Protein AF-A0A366RST1-F1 (afdb_monomer)

Organism: NCBI:txid231269

Structure (mmCIF, N/CA/C/O backbone):
data_AF-A0A366RST1-F1
#
_entry.id   AF-A0A366RST1-F1
#
loop_
_atom_site.group_PDB
_atom_site.id
_atom_site.type_symbol
_atom_site.label_atom_id
_atom_site.label_alt_id
_atom_site.label_comp_id
_atom_site.label_asym_id
_atom_site.label_entity_id
_atom_site.label_seq_id
_atom_site.pdbx_PDB_ins_code
_atom_site.Cartn_x
_atom_site.Cartn_y
_atom_site.Cartn_z
_atom_site.occupancy
_atom_site.B_iso_or_equiv
_atom_site.auth_seq_id
_atom_site.auth_comp_id
_atom_site.auth_asym_id
_atom_site.auth_atom_id
_atom_site.pdbx_PDB_model_num
ATOM 1 N N . MET A 1 1 ? 34.835 -1.524 -21.456 1.00 23.98 1 MET A N 1
ATOM 2 C CA . MET A 1 1 ? 35.022 -0.057 -21.566 1.00 23.98 1 MET A CA 1
ATOM 3 C C . MET A 1 1 ? 36.110 0.215 -22.608 1.00 23.98 1 MET A C 1
ATOM 5 O O . MET A 1 1 ? 37.250 -0.155 -22.372 1.00 23.98 1 MET A O 1
ATOM 9 N N . LEU A 1 2 ? 35.774 0.763 -23.782 1.00 24.83 2 LEU A N 1
ATOM 10 C CA . LEU A 1 2 ? 36.766 1.117 -24.811 1.00 24.83 2 LEU A CA 1
ATOM 11 C C . LEU A 1 2 ? 37.372 2.487 -24.470 1.00 24.83 2 LEU A C 1
ATOM 13 O O . LEU A 1 2 ? 36.657 3.485 -24.473 1.00 24.83 2 LEU A O 1
ATOM 17 N N . ARG A 1 3 ? 38.674 2.542 -24.167 1.00 22.14 3 ARG A N 1
ATOM 18 C CA . ARG A 1 3 ? 39.433 3.800 -24.100 1.00 22.14 3 ARG A CA 1
ATOM 19 C C . ARG A 1 3 ? 40.072 4.042 -25.465 1.00 22.14 3 ARG A C 1
ATOM 21 O O . ARG A 1 3 ? 41.002 3.338 -25.839 1.00 22.14 3 ARG A O 1
ATOM 28 N N . TYR A 1 4 ? 39.548 5.017 -26.202 1.00 31.62 4 TYR A N 1
ATOM 29 C CA . TYR A 1 4 ? 40.202 5.583 -27.384 1.00 31.62 4 TYR A CA 1
ATOM 30 C C . TYR A 1 4 ? 40.841 6.920 -27.019 1.00 31.62 4 TYR A C 1
ATOM 32 O O . TYR A 1 4 ? 40.332 7.580 -26.107 1.00 31.62 4 TYR A O 1
ATOM 40 N N . PRO A 1 5 ? 41.919 7.335 -27.711 1.00 29.11 5 PRO A N 1
ATOM 41 C CA . PRO A 1 5 ? 42.563 8.613 -27.452 1.00 29.11 5 PRO A CA 1
ATOM 42 C C . PRO A 1 5 ? 41.532 9.749 -27.505 1.00 29.11 5 PRO A C 1
ATOM 44 O O . PRO A 1 5 ? 40.689 9.848 -28.409 1.00 29.11 5 PRO A O 1
ATOM 47 N N . TYR A 1 6 ? 41.544 10.544 -26.441 1.00 33.75 6 TYR A N 1
ATOM 48 C CA . TYR A 1 6 ? 40.717 11.725 -26.278 1.00 33.75 6 TYR A CA 1
ATOM 49 C C . TYR A 1 6 ? 41.291 12.817 -27.182 1.00 33.75 6 TYR A C 1
ATOM 51 O O . TYR A 1 6 ? 42.447 13.196 -27.024 1.00 33.75 6 TYR A O 1
ATOM 59 N N . ASN A 1 7 ? 40.502 13.266 -28.156 1.00 44.72 7 ASN A N 1
ATOM 60 C CA . ASN A 1 7 ? 40.848 14.386 -29.020 1.00 44.72 7 ASN A CA 1
ATOM 61 C C . ASN A 1 7 ? 39.866 15.513 -28.678 1.00 44.72 7 ASN A C 1
ATOM 63 O O . ASN A 1 7 ? 38.657 15.274 -28.659 1.00 44.72 7 ASN A O 1
ATOM 67 N N . ASN A 1 8 ? 40.366 16.712 -28.366 1.00 44.19 8 ASN A N 1
ATOM 68 C CA . ASN A 1 8 ? 39.581 17.826 -27.799 1.00 44.19 8 ASN A CA 1
ATOM 69 C C . ASN A 1 8 ? 38.476 18.386 -28.727 1.00 44.19 8 ASN A C 1
ATOM 71 O O . ASN A 1 8 ? 37.760 19.299 -28.332 1.00 44.19 8 ASN A O 1
ATOM 75 N N . SER A 1 9 ? 38.331 17.865 -29.949 1.00 54.50 9 SER A N 1
ATOM 76 C CA . SER A 1 9 ? 37.410 18.344 -30.988 1.00 54.50 9 SER A CA 1
ATOM 77 C C . SER A 1 9 ? 36.233 17.404 -31.302 1.00 54.50 9 SER A C 1
ATOM 79 O O . SER A 1 9 ? 35.430 17.725 -32.176 1.00 54.50 9 SER A O 1
ATOM 81 N N . THR A 1 10 ? 36.095 16.255 -30.623 1.00 58.72 10 THR A N 1
ATOM 82 C CA . THR A 1 10 ? 34.993 15.304 -30.880 1.00 58.72 10 THR A CA 1
ATOM 83 C C . THR A 1 10 ? 33.688 15.740 -30.194 1.00 58.72 10 THR A C 1
ATOM 85 O O . THR A 1 10 ? 33.630 15.817 -28.966 1.00 58.72 10 THR A O 1
ATOM 88 N N . ILE A 1 11 ? 32.606 15.928 -30.961 1.00 63.75 11 ILE A N 1
ATOM 89 C CA . ILE A 1 11 ? 31.249 16.161 -30.423 1.00 63.75 11 ILE A CA 1
ATOM 90 C C . ILE A 1 11 ? 30.553 14.812 -30.223 1.00 63.75 11 ILE A C 1
ATOM 92 O O . ILE A 1 11 ? 30.519 13.996 -31.144 1.00 63.75 11 ILE A O 1
ATOM 96 N N . PHE A 1 12 ? 29.975 14.574 -29.040 1.00 69.56 12 PHE A N 1
ATOM 97 C CA . PHE A 1 12 ? 29.199 13.363 -28.756 1.00 69.56 12 PHE A CA 1
ATOM 98 C C . PHE A 1 12 ? 27.695 13.632 -28.794 1.00 69.56 12 PHE A C 1
ATOM 100 O O . PHE A 1 12 ? 27.220 14.597 -28.209 1.00 69.56 12 PHE A O 1
ATOM 107 N N . THR A 1 13 ? 26.944 12.734 -29.426 1.00 77.06 13 THR A N 1
ATOM 108 C CA . THR A 1 13 ? 25.474 12.713 -29.426 1.00 77.06 13 THR A CA 1
ATOM 109 C C . THR A 1 13 ? 24.980 11.335 -29.000 1.00 77.06 13 THR A C 1
ATOM 111 O O . THR A 1 13 ? 25.649 10.321 -29.222 1.00 77.06 13 THR A O 1
ATOM 114 N N . VAL A 1 14 ? 23.812 11.299 -28.366 1.00 80.19 14 VAL A N 1
ATOM 115 C CA . VAL A 1 14 ? 23.150 10.073 -27.922 1.00 80.19 14 VAL A CA 1
ATOM 116 C C . VAL A 1 14 ? 21.855 9.891 -28.707 1.00 80.19 14 VAL A C 1
ATOM 118 O O . VAL A 1 14 ? 21.051 10.815 -28.791 1.00 80.19 14 VAL A O 1
ATOM 121 N N . LEU A 1 15 ? 21.653 8.697 -29.262 1.00 84.62 15 LEU A N 1
ATOM 122 C CA . LEU A 1 15 ? 20.422 8.294 -29.938 1.00 84.62 15 LEU A CA 1
ATOM 123 C C . LEU A 1 15 ? 19.798 7.111 -29.199 1.00 84.62 15 LEU A C 1
ATOM 125 O O . LEU A 1 15 ? 20.375 6.023 -29.164 1.00 84.62 15 LEU A O 1
ATOM 129 N N . GLY A 1 16 ? 18.624 7.323 -28.610 1.00 82.81 16 GLY A N 1
ATOM 130 C CA . GLY A 1 16 ? 17.822 6.262 -28.001 1.00 82.81 16 GLY A CA 1
ATOM 131 C C . GLY A 1 16 ? 17.004 5.497 -29.044 1.00 82.81 16 GLY A C 1
ATOM 132 O O . GLY A 1 16 ? 16.540 6.074 -30.028 1.00 82.81 16 GLY A O 1
ATOM 133 N N . LEU A 1 17 ? 16.822 4.195 -28.819 1.00 85.44 17 LEU A N 1
ATOM 134 C CA . LEU A 1 17 ? 15.825 3.363 -29.509 1.00 85.44 17 LEU A CA 1
ATOM 135 C C . LEU A 1 17 ? 14.450 3.426 -28.829 1.00 85.44 17 LEU A C 1
ATOM 137 O O . LEU A 1 17 ? 13.476 2.908 -29.362 1.00 85.44 17 LEU A O 1
ATOM 141 N N . LEU A 1 18 ? 14.393 4.017 -27.639 1.00 76.56 18 LEU A N 1
ATOM 142 C CA . LEU A 1 18 ? 13.223 4.124 -26.785 1.00 76.56 18 LEU A CA 1
ATOM 143 C C . LEU A 1 18 ? 13.120 5.562 -26.282 1.00 76.56 18 LEU A C 1
ATOM 145 O O . LEU A 1 18 ? 14.140 6.145 -25.907 1.00 76.56 18 LEU A O 1
ATOM 149 N N . ASP A 1 19 ? 11.902 6.095 -26.241 1.00 68.44 19 ASP A N 1
ATOM 150 C CA . ASP A 1 19 ? 11.622 7.388 -25.607 1.00 68.44 19 ASP A CA 1
ATOM 151 C C . ASP A 1 19 ? 11.284 7.231 -24.113 1.00 68.44 19 ASP A C 1
ATOM 153 O O . ASP A 1 19 ? 11.557 8.132 -23.325 1.00 68.44 19 ASP A O 1
ATOM 157 N N . THR A 1 20 ? 10.754 6.068 -23.711 1.00 63.50 20 THR A N 1
ATOM 158 C CA . THR A 1 20 ? 10.408 5.714 -22.322 1.00 63.50 20 THR A CA 1
ATOM 159 C C . THR A 1 20 ? 10.841 4.286 -21.987 1.00 63.50 20 THR A C 1
ATOM 161 O O . THR A 1 20 ? 10.947 3.434 -22.875 1.00 63.50 20 THR A O 1
ATOM 164 N N . PHE A 1 21 ? 11.057 3.976 -20.703 1.00 60.94 21 PHE A N 1
ATOM 165 C CA . PHE A 1 21 ? 11.389 2.606 -20.284 1.00 60.94 21 PHE A CA 1
ATOM 166 C C . PHE A 1 21 ? 10.207 1.652 -20.478 1.00 60.94 21 PHE A C 1
ATOM 168 O O . PHE A 1 21 ? 10.386 0.520 -20.936 1.00 60.94 21 PHE A O 1
ATOM 175 N N . ALA A 1 22 ? 8.983 2.115 -20.206 1.00 60.78 22 ALA A N 1
ATOM 176 C CA . ALA A 1 22 ? 7.769 1.327 -20.409 1.00 60.78 22 ALA A CA 1
ATOM 177 C C . ALA A 1 22 ? 7.601 0.820 -21.858 1.00 60.78 22 ALA A C 1
ATOM 179 O O . ALA A 1 22 ? 7.074 -0.282 -22.068 1.00 60.78 22 ALA A O 1
ATOM 180 N N . ALA A 1 23 ? 8.093 1.575 -22.849 1.00 68.56 23 ALA A N 1
ATOM 181 C CA . ALA A 1 23 ? 7.999 1.226 -24.264 1.00 68.56 23 ALA A CA 1
ATOM 182 C C . ALA A 1 23 ? 8.789 -0.039 -24.643 1.00 68.56 23 ALA A C 1
ATOM 184 O O . ALA A 1 23 ? 8.478 -0.662 -25.657 1.00 68.56 23 ALA A O 1
ATOM 185 N N . VAL A 1 24 ? 9.723 -0.526 -23.812 1.00 71.25 24 VAL A N 1
ATOM 186 C CA . VAL A 1 24 ? 10.522 -1.739 -24.092 1.00 71.25 24 VAL A CA 1
ATOM 187 C C . VAL A 1 24 ? 9.676 -2.985 -24.425 1.00 71.25 24 VAL A C 1
ATOM 189 O O . VAL A 1 24 ? 10.124 -3.898 -25.124 1.00 71.25 24 VAL A O 1
ATOM 192 N N . LYS A 1 25 ? 8.432 -3.039 -23.926 1.00 67.06 25 LYS A N 1
ATOM 193 C CA . LYS A 1 25 ? 7.495 -4.159 -24.121 1.00 67.06 25 LYS A CA 1
ATOM 194 C C . LYS A 1 25 ? 6.847 -4.170 -25.509 1.00 67.06 25 LYS A C 1
ATOM 196 O O . LYS A 1 25 ? 6.465 -5.242 -25.990 1.00 67.06 25 LYS A O 1
ATOM 201 N N . THR A 1 26 ? 6.673 -2.998 -26.112 1.00 70.75 26 THR A N 1
ATOM 202 C CA . THR A 1 26 ? 5.816 -2.781 -27.289 1.00 70.75 26 THR A CA 1
ATOM 203 C C . THR A 1 26 ? 6.534 -2.121 -28.457 1.00 70.75 26 THR A C 1
ATOM 205 O O . THR A 1 26 ? 6.061 -2.262 -29.584 1.00 70.75 26 THR A O 1
ATOM 208 N N . ALA A 1 27 ? 7.654 -1.442 -28.207 1.00 74.06 27 ALA A N 1
ATOM 209 C CA . ALA A 1 27 ? 8.401 -0.698 -29.206 1.00 74.06 27 ALA A CA 1
ATOM 210 C C . ALA A 1 27 ? 8.894 -1.602 -30.341 1.00 74.06 27 ALA A C 1
ATOM 212 O O . ALA A 1 27 ? 9.291 -2.754 -30.135 1.00 74.06 27 ALA A O 1
ATOM 213 N N . GLN A 1 28 ? 8.873 -1.046 -31.549 1.00 83.94 28 GLN A N 1
ATOM 214 C CA . GLN A 1 28 ? 9.423 -1.651 -32.760 1.00 83.94 28 GLN A CA 1
ATOM 215 C C . GLN A 1 28 ? 10.315 -0.620 -33.448 1.00 83.94 28 GLN A C 1
ATOM 217 O O . GLN A 1 28 ? 9.990 -0.144 -34.538 1.00 83.94 28 GLN A O 1
ATOM 222 N N . PRO A 1 29 ? 11.411 -0.221 -32.782 1.00 88.38 29 PRO A N 1
ATOM 223 C CA . PRO A 1 29 ? 12.217 0.876 -33.266 1.00 88.38 29 PRO A CA 1
ATOM 224 C C . PRO A 1 29 ? 12.887 0.514 -34.589 1.00 88.38 29 PRO A C 1
ATOM 226 O O . PRO A 1 29 ? 13.217 -0.644 -34.875 1.00 88.38 29 PRO A O 1
ATOM 229 N N . ILE A 1 30 ? 13.101 1.545 -35.391 1.00 92.81 30 ILE A N 1
ATOM 230 C CA . ILE A 1 30 ? 13.737 1.466 -36.696 1.00 92.81 30 ILE A CA 1
ATOM 231 C C . ILE A 1 30 ? 15.028 2.266 -36.623 1.00 92.81 30 ILE A C 1
ATOM 233 O O . ILE A 1 30 ? 15.034 3.427 -36.209 1.00 92.81 30 ILE A O 1
ATOM 237 N N . ILE A 1 31 ? 16.121 1.628 -37.026 1.00 94.94 31 ILE A N 1
ATOM 238 C CA . ILE A 1 31 ? 17.425 2.263 -37.176 1.00 94.94 31 ILE A CA 1
ATOM 239 C C . ILE A 1 31 ? 17.618 2.561 -38.653 1.00 94.94 31 ILE A C 1
ATOM 241 O O . ILE A 1 31 ? 17.577 1.651 -39.471 1.00 94.94 31 ILE A O 1
ATOM 245 N N . THR A 1 32 ? 17.879 3.810 -38.999 1.00 95.62 32 THR A N 1
ATOM 246 C CA . THR A 1 32 ? 18.261 4.195 -40.356 1.00 95.62 32 THR A CA 1
ATOM 247 C C . THR A 1 32 ? 19.758 4.428 -40.391 1.00 95.62 32 THR A C 1
ATOM 249 O O . THR A 1 32 ? 20.293 5.173 -39.574 1.00 95.62 32 THR A O 1
ATOM 252 N N . VAL A 1 33 ? 20.443 3.804 -41.338 1.00 94.81 33 VAL A N 1
ATOM 253 C CA . VAL A 1 33 ? 21.889 3.947 -41.522 1.00 94.81 33 VAL A CA 1
ATOM 254 C C . VAL A 1 33 ? 22.142 4.723 -42.806 1.00 94.81 33 VAL A C 1
ATOM 256 O O . VAL A 1 33 ? 21.629 4.325 -43.850 1.00 94.81 33 VAL A O 1
ATOM 259 N N . PHE A 1 34 ? 22.903 5.815 -42.724 1.00 93.69 34 PHE A N 1
ATOM 260 C CA . PHE A 1 34 ? 23.184 6.728 -43.833 1.00 93.69 34 PHE A CA 1
ATOM 261 C C . PHE A 1 34 ? 24.628 6.577 -44.317 1.00 93.69 34 PHE A C 1
ATOM 263 O O . PHE A 1 34 ? 25.567 6.573 -43.514 1.00 93.69 34 PHE A O 1
ATOM 270 N N . TRP A 1 35 ? 24.793 6.501 -45.635 1.00 92.88 35 TRP A N 1
ATOM 271 C CA . TRP A 1 35 ? 26.066 6.266 -46.313 1.00 92.88 35 TRP A CA 1
ATOM 272 C C . TRP A 1 35 ? 26.425 7.423 -47.246 1.00 92.88 35 TRP A C 1
ATOM 274 O O . TRP A 1 35 ? 25.532 8.014 -47.862 1.00 92.88 35 TRP A O 1
ATOM 284 N N . SER A 1 36 ? 27.722 7.714 -47.373 1.00 90.44 36 SER A N 1
ATOM 285 C CA . SER A 1 36 ? 28.253 8.630 -48.388 1.00 90.44 36 SER A CA 1
ATOM 286 C C . SER A 1 36 ? 28.185 8.024 -49.789 1.00 90.44 36 SER A C 1
ATOM 288 O O . SER A 1 36 ? 27.815 6.857 -49.963 1.00 90.44 36 SER A O 1
ATOM 290 N N . LYS A 1 37 ? 28.543 8.810 -50.812 1.00 89.00 37 LYS A N 1
ATOM 291 C CA . LYS A 1 37 ? 28.622 8.313 -52.198 1.00 89.00 37 LYS A CA 1
ATOM 292 C C . LYS A 1 37 ? 29.705 7.244 -52.340 1.00 89.00 37 LYS A C 1
ATOM 294 O O . LYS A 1 37 ? 29.575 6.328 -53.143 1.00 89.00 37 LYS A O 1
ATOM 299 N N . GLU A 1 38 ? 30.731 7.348 -51.510 1.00 85.31 38 GLU A N 1
ATOM 300 C CA . GLU A 1 38 ? 31.885 6.466 -51.410 1.00 85.31 38 GLU A CA 1
ATOM 301 C C . GLU A 1 38 ? 31.582 5.219 -50.554 1.00 85.31 38 GLU A C 1
ATOM 303 O O . GLU A 1 38 ? 32.405 4.310 -50.450 1.00 85.31 38 GLU A O 1
ATOM 308 N N . GLY A 1 39 ? 30.383 5.140 -49.962 1.00 87.00 39 GLY A N 1
ATOM 309 C CA . GLY A 1 39 ? 29.920 3.990 -49.188 1.00 87.00 39 GLY A CA 1
ATOM 310 C C . GLY A 1 39 ? 30.426 3.956 -47.747 1.00 87.00 39 GLY A C 1
ATOM 311 O O . GLY A 1 39 ? 30.432 2.886 -47.135 1.00 87.00 39 GLY A O 1
ATOM 312 N N . GLU A 1 40 ? 30.846 5.094 -47.191 1.00 88.06 40 GLU A N 1
ATOM 313 C CA . GLU A 1 40 ? 31.251 5.196 -45.787 1.00 88.06 40 GLU A CA 1
ATOM 314 C C . GLU A 1 40 ? 30.089 5.637 -44.890 1.00 88.06 40 GLU A C 1
ATOM 316 O O . GLU A 1 40 ? 29.171 6.337 -45.320 1.00 88.06 40 GLU A O 1
ATOM 321 N N . LEU A 1 41 ? 30.097 5.198 -43.634 1.00 88.56 41 LEU A N 1
ATOM 322 C CA . LEU A 1 41 ? 29.061 5.530 -42.665 1.00 88.56 41 LEU A CA 1
ATOM 323 C C . LEU A 1 41 ? 29.162 7.009 -42.267 1.00 88.56 41 LEU A C 1
ATOM 325 O O . LEU A 1 41 ? 30.129 7.423 -41.624 1.00 88.56 41 LEU A O 1
ATOM 329 N N . VAL A 1 42 ? 28.126 7.785 -42.577 1.00 88.69 42 VAL A N 1
ATOM 330 C CA . VAL A 1 42 ? 28.085 9.240 -42.325 1.00 88.69 42 VAL A CA 1
ATOM 331 C C . VAL A 1 42 ? 26.961 9.668 -41.393 1.00 88.69 42 VAL A C 1
ATOM 333 O O . VAL A 1 42 ? 26.975 10.793 -40.895 1.00 88.69 42 VAL A O 1
ATOM 336 N N . GLY A 1 43 ? 26.007 8.778 -41.115 1.00 89.75 43 GLY A N 1
ATOM 337 C CA . GLY A 1 43 ? 24.924 9.056 -40.185 1.00 89.75 43 GLY A CA 1
ATOM 338 C C . GLY A 1 43 ? 24.224 7.804 -39.673 1.00 89.75 43 GLY A C 1
ATOM 339 O O . GLY A 1 43 ? 24.173 6.771 -40.341 1.00 89.75 43 GLY A O 1
ATOM 340 N N . ILE A 1 44 ? 23.639 7.919 -38.487 1.00 92.44 44 ILE A N 1
ATOM 341 C CA . ILE A 1 44 ? 22.683 6.958 -37.935 1.00 92.44 44 ILE A CA 1
ATOM 342 C C . ILE A 1 44 ? 21.473 7.754 -37.458 1.00 92.44 44 ILE A C 1
ATOM 344 O O . ILE A 1 44 ? 21.621 8.810 -36.847 1.00 92.44 44 ILE A O 1
ATOM 348 N N . GLY A 1 45 ? 20.275 7.246 -37.717 1.00 91.94 45 GLY A N 1
ATOM 349 C CA . GLY A 1 45 ? 19.049 7.763 -37.135 1.00 91.94 45 GLY A CA 1
ATOM 350 C C . GLY A 1 45 ? 18.227 6.676 -36.463 1.00 91.94 45 GLY A C 1
ATOM 351 O O . GLY A 1 45 ? 18.350 5.498 -36.792 1.00 91.94 45 GLY A O 1
ATOM 352 N N . THR A 1 46 ? 17.380 7.078 -35.525 1.00 92.38 46 THR A N 1
ATOM 353 C CA . THR A 1 46 ? 16.439 6.201 -34.828 1.00 92.38 46 THR A CA 1
ATOM 354 C C . THR A 1 46 ? 15.036 6.800 -34.858 1.00 92.38 46 THR A C 1
ATOM 356 O O . THR A 1 46 ? 14.863 8.020 -34.828 1.00 92.38 46 THR A O 1
ATOM 359 N N . ARG A 1 47 ? 14.019 5.939 -34.939 1.00 89.75 47 ARG A N 1
ATOM 360 C CA . ARG A 1 47 ? 12.606 6.302 -34.757 1.00 89.75 47 ARG A CA 1
ATOM 361 C C . ARG A 1 47 ? 11.850 5.157 -34.093 1.00 89.75 47 ARG A C 1
ATOM 363 O O . ARG A 1 47 ? 12.156 3.996 -34.351 1.00 89.75 47 ARG A O 1
ATOM 370 N N . GLU A 1 48 ? 10.891 5.474 -33.228 1.00 79.31 48 GLU A N 1
ATOM 371 C CA . GLU A 1 48 ? 10.176 4.468 -32.425 1.00 79.31 48 GLU A CA 1
ATOM 372 C C . GLU A 1 48 ? 9.219 3.606 -33.265 1.00 79.31 48 GLU A C 1
ATOM 374 O O . GLU A 1 48 ? 9.048 2.415 -33.003 1.00 79.31 48 GLU A O 1
ATOM 379 N N . THR A 1 49 ? 8.615 4.205 -34.294 1.00 80.44 49 THR A N 1
ATOM 380 C CA . THR A 1 49 ? 7.696 3.559 -35.239 1.00 80.44 49 THR A CA 1
ATOM 381 C C . THR A 1 49 ? 7.905 4.118 -36.648 1.00 80.44 49 THR A C 1
ATOM 383 O O . THR A 1 49 ? 8.637 5.091 -36.837 1.00 80.44 49 THR A O 1
ATOM 386 N N . GLU A 1 50 ? 7.254 3.534 -37.659 1.00 80.12 50 GLU A N 1
ATOM 387 C CA . GLU A 1 50 ? 7.332 4.029 -39.044 1.00 80.12 50 GLU A CA 1
ATOM 388 C C . GLU A 1 50 ? 6.856 5.477 -39.211 1.00 80.12 50 GLU A C 1
ATOM 390 O O . GLU A 1 50 ? 7.360 6.170 -40.090 1.00 80.12 50 GLU A O 1
ATOM 395 N N . HIS A 1 51 ? 5.937 5.935 -38.357 1.00 78.56 51 HIS A N 1
ATOM 396 C CA . HIS A 1 51 ? 5.339 7.270 -38.432 1.00 78.56 51 HIS A CA 1
ATOM 397 C C . HIS A 1 51 ? 5.958 8.276 -37.449 1.00 78.56 51 HIS A C 1
ATOM 399 O O . HIS A 1 51 ? 5.576 9.443 -37.455 1.00 78.56 51 HIS A O 1
ATOM 405 N N . ALA A 1 52 ? 6.885 7.840 -36.590 1.00 81.56 52 ALA A N 1
ATOM 406 C CA . ALA A 1 52 ? 7.520 8.708 -35.604 1.00 81.56 52 ALA A CA 1
ATOM 407 C C . ALA A 1 52 ? 8.595 9.605 -36.238 1.00 81.56 52 ALA A C 1
ATOM 409 O O . ALA A 1 52 ? 9.295 9.197 -37.169 1.00 81.56 52 ALA A O 1
ATOM 410 N N . THR A 1 53 ? 8.771 10.806 -35.679 1.00 83.81 53 THR A N 1
ATOM 411 C CA . THR A 1 53 ? 9.849 11.722 -36.071 1.00 83.81 53 THR A CA 1
ATOM 412 C C . THR A 1 53 ? 11.206 11.059 -35.866 1.00 83.81 53 THR A C 1
ATOM 414 O O . THR A 1 53 ? 11.516 10.546 -34.790 1.00 83.81 53 THR A O 1
ATOM 417 N N . GLN A 1 54 ? 12.033 11.088 -36.905 1.00 86.81 54 GLN A N 1
ATOM 418 C CA . GLN A 1 54 ? 13.359 10.501 -36.866 1.00 86.81 54 GLN A CA 1
ATOM 419 C C . GLN A 1 54 ? 14.352 11.424 -36.155 1.00 86.81 54 GLN A C 1
ATOM 421 O O . GLN A 1 54 ? 14.506 12.588 -36.517 1.00 86.81 54 GLN A O 1
ATOM 426 N N . LYS A 1 55 ? 15.072 10.880 -35.173 1.00 88.75 55 LYS A N 1
ATOM 427 C CA . LYS A 1 55 ? 16.234 11.526 -34.553 1.00 88.75 55 LYS A CA 1
ATOM 428 C C . LYS A 1 55 ? 17.475 11.085 -35.317 1.00 88.75 55 LYS A C 1
ATOM 430 O O . LYS A 1 55 ? 17.707 9.885 -35.435 1.00 88.75 55 LYS A O 1
ATOM 435 N N . VAL A 1 56 ? 18.264 12.019 -35.842 1.00 88.56 56 VAL A N 1
ATOM 436 C CA . VAL A 1 56 ? 19.431 11.716 -36.688 1.00 88.56 56 VAL A CA 1
ATOM 437 C C . VAL A 1 56 ? 20.697 12.320 -36.092 1.00 88.56 56 VAL A C 1
ATOM 439 O O . VAL A 1 56 ? 20.689 13.439 -35.588 1.00 88.56 56 VAL A O 1
ATOM 442 N N . CYS A 1 57 ? 21.796 11.573 -36.156 1.00 87.06 57 CYS A N 1
ATOM 443 C CA . CYS A 1 57 ? 23.140 12.058 -35.875 1.00 87.06 57 CYS A CA 1
ATOM 444 C C . CYS A 1 57 ? 24.049 11.731 -37.061 1.00 87.06 57 CYS A C 1
ATOM 446 O O . CYS A 1 57 ? 24.207 10.565 -37.427 1.00 87.06 57 CYS A O 1
ATOM 448 N N . GLY A 1 58 ? 24.642 12.763 -37.653 1.00 84.62 58 GLY A N 1
ATOM 449 C CA . GLY A 1 58 ? 25.491 12.666 -38.835 1.00 84.62 58 GLY A CA 1
ATOM 450 C C . GLY A 1 58 ? 25.480 13.973 -39.620 1.00 84.62 58 GLY A C 1
ATOM 451 O O . GLY A 1 58 ? 24.696 14.872 -39.320 1.00 84.62 58 GLY A O 1
ATOM 452 N N . ASN A 1 59 ? 26.346 14.084 -40.622 1.00 84.00 59 ASN A N 1
ATOM 453 C CA . ASN A 1 59 ? 26.375 15.250 -41.500 1.00 84.00 59 ASN A CA 1
ATOM 454 C C . ASN A 1 59 ? 25.445 15.030 -42.698 1.00 84.00 59 ASN A C 1
ATOM 456 O O . ASN A 1 59 ? 25.813 14.332 -43.643 1.00 84.00 59 ASN A O 1
ATOM 460 N N . GLU A 1 60 ? 24.267 15.654 -42.677 1.00 85.94 60 GLU A N 1
ATOM 461 C CA . GLU A 1 60 ? 23.239 15.493 -43.717 1.00 85.94 60 GLU A CA 1
ATOM 462 C C . GLU A 1 60 ? 23.736 15.836 -45.126 1.00 85.94 60 GLU A C 1
ATOM 464 O O . GLU A 1 60 ? 23.288 15.241 -46.103 1.00 85.94 60 GLU A O 1
ATOM 469 N N . LYS A 1 61 ? 24.725 16.733 -45.249 1.00 86.62 61 LYS A N 1
ATOM 470 C CA . LYS A 1 61 ? 25.322 17.091 -46.548 1.00 86.62 61 LYS A CA 1
ATOM 471 C C . LYS A 1 61 ? 26.070 15.929 -47.204 1.00 86.62 61 LYS A C 1
ATOM 473 O O . LYS A 1 61 ? 26.319 15.978 -48.405 1.00 86.62 61 LYS A O 1
ATOM 478 N N . LEU A 1 62 ? 26.453 14.917 -46.425 1.00 85.19 62 LEU A N 1
ATOM 479 C CA . LEU A 1 62 ? 27.156 13.729 -46.902 1.00 85.19 62 LEU A CA 1
ATOM 480 C C . LEU A 1 62 ? 26.208 12.557 -47.179 1.00 85.19 62 LEU A C 1
ATOM 482 O O . LEU A 1 62 ? 26.661 11.524 -47.662 1.00 85.19 62 LEU A O 1
ATOM 486 N N . PHE A 1 63 ? 24.912 12.673 -46.874 1.00 91.75 63 PHE A N 1
ATOM 487 C CA . PHE A 1 63 ? 23.975 11.563 -47.037 1.00 91.75 63 PHE A CA 1
ATOM 488 C C . PHE A 1 63 ? 23.691 11.335 -48.521 1.00 91.75 63 PHE A C 1
ATOM 490 O O . PHE A 1 63 ? 23.068 12.161 -49.184 1.00 91.75 63 PHE A O 1
ATOM 497 N N . ALA A 1 64 ? 24.138 10.197 -49.042 1.00 92.81 64 ALA A N 1
ATOM 498 C CA . ALA A 1 64 ? 23.886 9.791 -50.419 1.00 92.81 64 ALA A CA 1
ATOM 499 C C . ALA A 1 64 ? 22.839 8.679 -50.500 1.00 92.81 64 ALA A C 1
ATOM 501 O O . ALA A 1 64 ? 21.939 8.731 -51.334 1.00 92.81 64 ALA A O 1
ATOM 502 N N . THR A 1 65 ? 22.943 7.673 -49.629 1.00 93.56 65 THR A N 1
ATOM 503 C CA . THR A 1 65 ? 21.974 6.573 -49.545 1.00 93.56 65 THR A CA 1
ATOM 504 C C . THR A 1 65 ? 21.656 6.247 -48.093 1.00 93.56 65 THR A C 1
ATOM 506 O O . THR A 1 65 ? 22.436 6.548 -47.189 1.00 93.56 65 THR A O 1
ATOM 509 N N . SER A 1 66 ? 20.503 5.628 -47.848 1.00 94.12 66 SER A N 1
ATOM 510 C CA . SER A 1 66 ? 20.117 5.178 -46.515 1.00 94.12 66 SER A CA 1
ATOM 511 C C . SER A 1 66 ? 19.457 3.805 -46.551 1.00 94.12 66 SER A C 1
ATOM 513 O O . SER A 1 66 ? 18.932 3.371 -47.578 1.00 94.12 66 SER A O 1
ATOM 515 N N . LYS A 1 67 ? 19.511 3.089 -45.427 1.00 96.25 67 LYS A N 1
ATOM 516 C CA . LYS A 1 67 ? 18.834 1.801 -45.267 1.00 96.25 67 LYS A CA 1
ATOM 517 C C . LYS A 1 67 ? 18.253 1.664 -43.870 1.00 96.25 67 LYS A C 1
ATOM 519 O O . LYS A 1 67 ? 18.952 1.882 -42.882 1.00 96.25 67 LYS A O 1
ATOM 524 N N . ASP A 1 68 ? 16.989 1.264 -43.813 1.00 95.19 68 ASP A N 1
ATOM 525 C CA . ASP A 1 68 ? 16.293 0.983 -42.565 1.00 95.19 68 ASP A CA 1
ATOM 526 C C . ASP A 1 68 ? 16.546 -0.450 -42.087 1.00 95.19 68 ASP A C 1
ATOM 528 O O . ASP A 1 68 ? 16.535 -1.414 -42.856 1.00 95.19 68 ASP A O 1
ATOM 532 N N . VAL A 1 69 ? 16.726 -0.578 -40.779 1.00 94.06 69 VAL A N 1
ATOM 533 C CA . VAL A 1 69 ? 16.855 -1.820 -40.029 1.00 94.06 69 VAL A CA 1
ATOM 534 C C . VAL A 1 69 ? 15.746 -1.826 -38.989 1.00 94.06 69 VAL A C 1
ATOM 536 O O . VAL A 1 69 ? 15.789 -1.089 -38.003 1.00 94.06 69 VAL A O 1
ATOM 539 N N . LYS A 1 70 ? 14.727 -2.649 -39.229 1.00 92.19 70 LYS A N 1
ATOM 540 C CA . LYS A 1 70 ? 13.605 -2.830 -38.305 1.00 92.19 70 LYS A CA 1
ATOM 541 C C . LYS A 1 70 ? 13.998 -3.841 -37.237 1.00 92.19 70 LYS A C 1
ATOM 543 O O . LYS A 1 70 ? 14.364 -4.965 -37.578 1.00 92.19 70 LYS A O 1
ATOM 548 N N . ILE A 1 71 ? 13.902 -3.463 -35.964 1.00 88.94 71 ILE A N 1
ATOM 549 C CA . ILE A 1 71 ? 14.095 -4.422 -34.874 1.00 88.94 71 ILE A CA 1
ATOM 550 C C . ILE A 1 71 ? 12.859 -5.337 -34.809 1.00 88.94 71 ILE A C 1
ATOM 552 O O . ILE A 1 71 ? 11.738 -4.831 -34.701 1.00 88.94 71 ILE A O 1
ATOM 556 N N . PRO A 1 72 ? 13.016 -6.675 -34.867 1.00 83.44 72 PRO A N 1
ATOM 557 C CA . PRO A 1 72 ? 11.886 -7.593 -34.778 1.00 83.44 72 PRO A CA 1
ATOM 558 C C . PRO A 1 72 ? 11.116 -7.435 -33.462 1.00 83.44 72 PRO A C 1
ATOM 560 O O . PRO A 1 72 ? 11.676 -7.097 -32.417 1.00 83.44 72 PRO A O 1
ATOM 563 N N . LYS A 1 73 ? 9.816 -7.745 -33.472 1.00 78.94 73 LYS A N 1
ATOM 564 C CA . LYS A 1 73 ? 8.974 -7.684 -32.267 1.00 78.94 73 LYS A CA 1
ATOM 565 C C . LYS A 1 73 ? 9.553 -8.574 -31.158 1.00 78.94 73 LYS A C 1
ATOM 567 O O . LYS A 1 73 ? 9.665 -9.787 -31.330 1.00 78.94 73 LYS A O 1
ATOM 572 N N . LYS A 1 74 ? 9.878 -7.981 -30.000 1.00 72.12 74 LYS A N 1
ATOM 573 C CA . LYS A 1 74 ? 10.577 -8.646 -28.873 1.00 72.12 74 LYS A CA 1
ATOM 574 C C . LYS A 1 74 ? 11.966 -9.217 -29.238 1.00 72.12 74 LYS A C 1
ATOM 576 O O . LYS A 1 74 ? 12.469 -10.085 -28.527 1.00 72.12 74 LYS A O 1
ATOM 581 N N . GLY A 1 75 ? 12.570 -8.770 -30.337 1.00 78.31 75 GLY A N 1
ATOM 582 C CA . GLY A 1 75 ? 13.844 -9.247 -30.877 1.00 78.31 75 GLY A CA 1
ATOM 583 C C . GLY A 1 75 ? 14.957 -8.218 -30.735 1.00 78.31 75 GLY A C 1
ATOM 584 O O . GLY A 1 75 ? 15.601 -7.883 -31.715 1.00 78.31 75 GLY A O 1
ATOM 585 N N . TRP A 1 76 ? 15.167 -7.685 -29.533 1.00 85.81 76 TRP A N 1
ATOM 586 C CA . TRP A 1 76 ? 16.186 -6.665 -29.254 1.00 85.81 76 TRP A CA 1
ATOM 587 C C . TRP A 1 76 ? 17.592 -7.036 -29.762 1.00 85.81 76 TRP A C 1
ATOM 589 O O . TRP A 1 76 ? 17.933 -8.217 -29.840 1.00 85.81 76 TRP A O 1
ATOM 599 N N . ILE A 1 77 ? 18.416 -6.031 -30.088 1.00 88.00 77 ILE A N 1
ATOM 600 C CA . ILE A 1 77 ? 19.788 -6.234 -30.585 1.00 88.00 77 ILE A CA 1
ATOM 601 C C . ILE A 1 77 ? 20.671 -6.806 -29.470 1.00 88.00 77 ILE A C 1
ATOM 603 O O . ILE A 1 77 ? 20.755 -6.245 -28.373 1.00 88.00 77 ILE A O 1
ATOM 607 N N . THR A 1 78 ? 21.359 -7.899 -29.786 1.00 83.94 78 THR A N 1
ATOM 608 C CA . THR A 1 78 ? 22.276 -8.627 -28.893 1.00 83.94 78 THR A CA 1
ATOM 609 C C . THR A 1 78 ? 23.727 -8.544 -29.351 1.00 83.94 78 THR A C 1
ATOM 611 O O . THR A 1 78 ? 24.642 -8.751 -28.562 1.00 83.94 78 THR A O 1
ATOM 614 N N . GLU A 1 79 ? 23.962 -8.225 -30.620 1.00 84.81 79 GLU A N 1
ATOM 615 C CA . GLU A 1 79 ? 25.298 -8.079 -31.187 1.00 84.81 79 GLU A CA 1
ATOM 616 C C . GLU A 1 79 ? 25.261 -7.061 -32.326 1.00 84.81 79 GLU A C 1
ATOM 618 O O . GLU A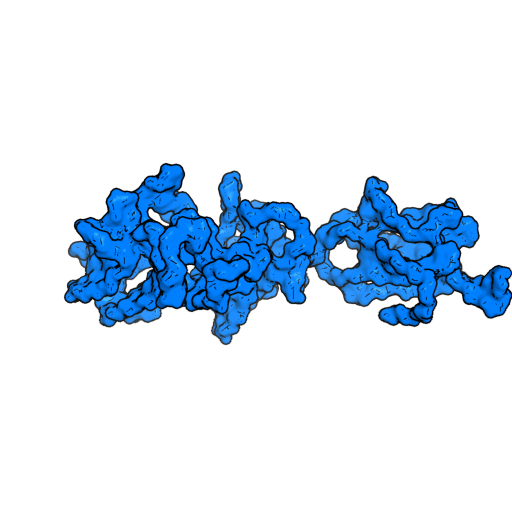 1 79 ? 24.329 -7.046 -33.132 1.00 84.81 79 GLU A O 1
ATOM 623 N N . MET A 1 80 ? 26.309 -6.243 -32.422 1.00 89.38 80 MET A N 1
ATOM 624 C CA . MET A 1 80 ? 26.576 -5.430 -33.602 1.00 89.38 80 MET A CA 1
ATOM 625 C C . MET A 1 80 ? 27.990 -5.708 -34.112 1.00 89.38 80 MET A C 1
ATOM 627 O O . MET A 1 80 ? 28.965 -5.525 -33.380 1.00 89.38 80 MET A O 1
ATOM 631 N N . ALA A 1 81 ? 28.111 -6.127 -35.370 1.00 88.69 81 ALA A N 1
ATOM 632 C CA . ALA A 1 81 ? 29.393 -6.197 -36.059 1.00 88.69 81 ALA A CA 1
ATOM 633 C C . ALA A 1 81 ? 29.603 -4.926 -36.887 1.00 88.69 81 ALA A C 1
ATOM 635 O O . ALA A 1 81 ? 28.733 -4.524 -37.656 1.00 88.69 81 ALA A O 1
ATOM 636 N N . ILE A 1 82 ? 30.763 -4.300 -36.723 1.00 88.31 82 ILE A N 1
ATOM 637 C CA . ILE A 1 82 ? 31.206 -3.115 -37.451 1.00 88.31 82 ILE A CA 1
ATOM 638 C C . ILE A 1 82 ? 32.267 -3.562 -38.450 1.00 88.31 82 ILE A C 1
ATOM 640 O O . ILE A 1 82 ? 33.288 -4.124 -38.054 1.00 88.31 82 ILE A O 1
ATOM 644 N N . ILE A 1 83 ? 32.029 -3.306 -39.731 1.00 88.62 83 ILE A N 1
ATOM 645 C CA . ILE A 1 83 ? 32.928 -3.656 -40.829 1.00 88.62 83 ILE A CA 1
ATOM 646 C C . ILE A 1 83 ? 33.650 -2.384 -41.248 1.00 88.62 83 ILE A C 1
ATOM 648 O O . ILE A 1 83 ? 33.024 -1.360 -41.535 1.00 88.62 83 ILE A O 1
ATOM 652 N N . THR A 1 84 ? 34.977 -2.435 -41.233 1.00 86.06 84 THR A N 1
ATOM 653 C CA . THR A 1 84 ? 35.838 -1.281 -41.484 1.00 86.06 84 THR A CA 1
ATOM 654 C C . THR A 1 84 ? 36.842 -1.561 -42.585 1.00 86.06 84 THR A C 1
ATOM 656 O O . THR A 1 84 ? 37.248 -2.700 -42.797 1.00 86.06 84 THR A O 1
ATOM 659 N N . LYS A 1 85 ? 37.286 -0.501 -43.250 1.00 84.69 85 LYS A N 1
ATOM 660 C CA . LYS A 1 85 ? 38.347 -0.550 -44.251 1.00 84.69 85 LYS A CA 1
ATOM 661 C C . LYS A 1 85 ? 39.391 0.511 -43.927 1.00 84.69 85 LYS A C 1
ATOM 663 O O . LYS A 1 85 ? 39.040 1.626 -43.537 1.00 84.69 85 LYS A O 1
ATOM 668 N N . ALA A 1 86 ? 40.661 0.134 -44.021 1.00 82.06 86 ALA A N 1
ATOM 669 C CA . ALA A 1 86 ? 41.776 1.061 -43.900 1.00 82.06 86 ALA A CA 1
ATOM 670 C C . ALA A 1 86 ? 42.077 1.681 -45.268 1.00 82.06 86 ALA A C 1
ATOM 672 O O . ALA A 1 86 ? 42.147 0.967 -46.268 1.00 82.06 86 ALA A O 1
ATOM 673 N N . GLU A 1 87 ? 42.254 2.995 -45.301 1.00 77.94 87 GLU A N 1
ATOM 674 C CA . GLU A 1 87 ? 42.611 3.770 -46.488 1.00 77.94 87 GLU A CA 1
ATOM 675 C C . GLU A 1 87 ? 43.686 4.790 -46.105 1.00 77.94 87 GLU A C 1
ATOM 677 O O . GLU A 1 87 ? 43.772 5.212 -44.951 1.00 77.94 87 GLU A O 1
ATOM 682 N N . VAL A 1 88 ? 44.541 5.157 -47.053 1.00 76.38 88 VAL A N 1
ATOM 683 C CA . VAL A 1 88 ? 45.529 6.221 -46.844 1.00 76.38 88 VAL A CA 1
ATOM 684 C C . VAL A 1 88 ? 44.805 7.566 -46.927 1.00 76.38 88 VAL A C 1
ATOM 686 O O . VAL A 1 88 ? 43.953 7.750 -47.795 1.00 76.38 88 VAL A O 1
ATOM 689 N N . ASP A 1 89 ? 45.097 8.480 -46.004 1.00 72.62 89 ASP A N 1
ATOM 690 C CA . ASP A 1 89 ? 44.508 9.817 -45.987 1.00 72.62 89 ASP A CA 1
ATOM 691 C C . ASP A 1 89 ? 44.941 10.580 -47.246 1.00 72.62 89 ASP A C 1
ATOM 693 O O . ASP A 1 89 ? 46.129 10.711 -47.538 1.00 72.62 89 ASP A O 1
ATOM 697 N N . GLU A 1 90 ? 43.971 11.089 -48.004 1.00 71.69 90 GLU A N 1
ATOM 698 C CA . GLU A 1 90 ? 44.234 11.802 -49.259 1.00 71.69 90 GLU A CA 1
ATOM 699 C C . GLU A 1 90 ? 45.029 13.101 -49.049 1.00 71.69 90 GLU A C 1
ATOM 701 O O . GLU A 1 90 ? 45.671 13.590 -49.977 1.00 71.69 90 GLU A O 1
ATOM 706 N N . LYS A 1 91 ? 44.992 13.672 -47.837 1.00 75.06 91 LYS A N 1
ATOM 707 C CA . LYS A 1 91 ? 45.689 14.917 -47.482 1.00 75.06 91 LYS A CA 1
ATOM 708 C C . LYS A 1 91 ? 47.032 14.666 -46.802 1.00 75.06 91 LYS A C 1
ATOM 710 O O . LYS A 1 91 ? 47.866 15.567 -46.779 1.00 75.06 91 LYS A O 1
ATOM 715 N N . ASP A 1 92 ? 47.242 13.469 -46.259 1.00 75.81 92 ASP A N 1
ATOM 716 C CA . ASP A 1 92 ? 48.485 13.047 -45.617 1.00 75.81 92 ASP A CA 1
ATOM 717 C C . ASP A 1 92 ? 48.759 11.568 -45.912 1.00 75.81 92 ASP A C 1
ATOM 719 O O . ASP A 1 92 ? 48.311 10.668 -45.203 1.00 75.81 92 ASP A O 1
ATOM 723 N N . LEU A 1 93 ? 49.566 11.320 -46.945 1.00 77.50 93 LEU A N 1
ATOM 724 C CA . LEU A 1 93 ? 49.866 9.969 -47.422 1.00 77.50 93 LEU A CA 1
ATOM 725 C C . LEU A 1 93 ? 50.616 9.091 -46.401 1.00 77.50 93 LEU A C 1
ATOM 727 O O . LEU A 1 93 ? 50.765 7.889 -46.617 1.00 77.50 93 LEU A O 1
ATOM 731 N N . THR A 1 94 ? 51.091 9.667 -45.292 1.00 76.25 94 THR A N 1
ATOM 732 C CA . THR A 1 94 ? 51.726 8.926 -44.191 1.00 76.25 94 THR A CA 1
ATOM 733 C C . THR A 1 94 ? 50.721 8.425 -43.152 1.00 76.25 94 THR A C 1
ATOM 735 O O . THR A 1 94 ? 51.060 7.609 -42.291 1.00 76.25 94 THR A O 1
ATOM 738 N N . LYS A 1 95 ? 49.465 8.874 -43.238 1.00 74.00 95 LYS A N 1
ATOM 739 C CA . LYS A 1 95 ? 48.410 8.587 -42.276 1.00 74.00 95 LYS A CA 1
ATOM 740 C C . LYS A 1 95 ? 47.411 7.587 -42.846 1.00 74.00 95 LYS A C 1
ATOM 742 O O . LYS A 1 95 ? 46.857 7.771 -43.922 1.00 74.00 95 LYS A O 1
ATOM 747 N N . VAL A 1 96 ? 47.120 6.539 -42.079 1.00 73.94 96 VAL A N 1
ATOM 748 C CA . VAL A 1 96 ? 46.051 5.584 -42.397 1.00 73.94 96 VAL A CA 1
ATOM 749 C C . VAL A 1 96 ? 44.788 5.975 -41.637 1.00 73.94 96 VAL A C 1
ATOM 751 O O . VAL A 1 96 ? 44.783 6.026 -40.405 1.00 73.94 96 VAL A O 1
ATOM 754 N N . ILE A 1 97 ? 43.705 6.222 -42.368 1.00 73.25 97 ILE A N 1
ATOM 755 C CA . ILE A 1 97 ? 42.360 6.417 -41.827 1.00 73.25 97 ILE A CA 1
ATOM 756 C C . ILE A 1 97 ? 41.564 5.119 -41.926 1.00 73.25 97 ILE A C 1
ATOM 758 O O . ILE A 1 97 ? 41.719 4.327 -42.852 1.00 73.25 97 ILE A O 1
ATOM 762 N N . ARG A 1 98 ? 40.697 4.876 -40.945 1.00 78.44 98 ARG A N 1
ATOM 763 C CA . ARG A 1 98 ? 39.827 3.700 -40.922 1.00 78.44 98 ARG A CA 1
ATOM 764 C C . ARG A 1 98 ? 38.380 4.150 -40.997 1.00 78.44 98 ARG A C 1
ATOM 766 O O . ARG A 1 98 ? 37.903 4.835 -40.097 1.00 78.44 98 ARG A O 1
ATOM 773 N N . LYS A 1 99 ? 37.691 3.738 -42.055 1.00 81.12 99 LYS A N 1
ATOM 774 C CA . LYS A 1 99 ? 36.290 4.077 -42.315 1.00 81.12 99 LYS A CA 1
ATOM 775 C C . LYS A 1 99 ? 35.393 2.900 -41.971 1.00 81.12 99 LYS A C 1
ATOM 777 O O . LYS A 1 99 ? 35.780 1.749 -42.172 1.00 81.12 99 LYS A O 1
ATOM 782 N N . VAL A 1 100 ? 34.196 3.177 -41.462 1.00 86.00 100 VAL A N 1
ATOM 783 C CA . VAL A 1 100 ? 33.147 2.161 -41.304 1.00 86.00 100 VAL A CA 1
ATOM 784 C C . VAL A 1 100 ? 32.396 2.058 -42.625 1.00 86.00 100 VAL A C 1
ATOM 786 O O . VAL A 1 100 ? 31.855 3.051 -43.097 1.00 86.00 100 VAL A O 1
ATOM 789 N N . VAL A 1 101 ? 32.369 0.867 -43.215 1.00 89.50 101 VAL A N 1
ATOM 790 C CA . VAL A 1 101 ? 31.789 0.608 -44.546 1.00 89.50 101 VAL A CA 1
ATOM 791 C C . VAL A 1 101 ? 30.615 -0.371 -44.499 1.00 89.50 101 VAL A C 1
ATOM 793 O O . VAL A 1 101 ? 29.909 -0.541 -45.489 1.00 89.50 101 VAL A O 1
ATOM 796 N N . GLY A 1 102 ? 30.377 -1.013 -43.351 1.00 91.62 102 GLY A N 1
ATOM 797 C CA . GLY A 1 102 ? 29.261 -1.935 -43.162 1.00 91.62 102 GLY A CA 1
ATOM 798 C C . GLY A 1 102 ? 28.906 -2.148 -41.694 1.00 91.62 102 GLY A C 1
ATOM 799 O O . GLY A 1 102 ? 29.752 -2.013 -40.809 1.00 91.62 102 GLY A O 1
ATOM 800 N N . LEU A 1 103 ? 27.646 -2.496 -41.437 1.00 93.75 103 LEU A N 1
ATOM 801 C CA . LEU A 1 103 ? 27.134 -2.859 -40.116 1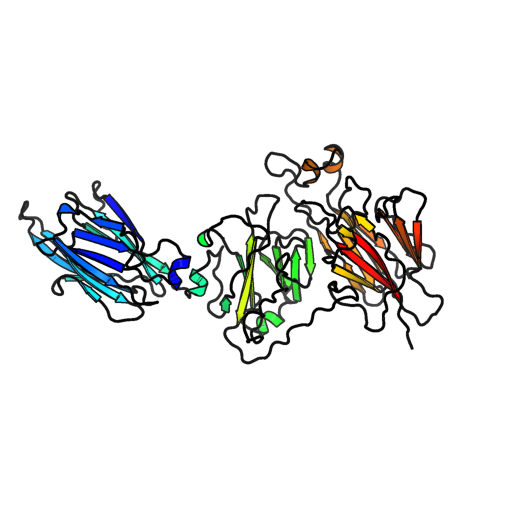.00 93.75 103 LEU A CA 1
ATOM 802 C C . LEU A 1 103 ? 26.275 -4.124 -40.218 1.00 93.75 103 LEU A C 1
ATOM 804 O O . LEU A 1 103 ? 25.456 -4.258 -41.130 1.00 93.75 103 LEU A O 1
ATOM 808 N N . ARG A 1 104 ? 26.420 -5.022 -39.243 1.00 94.19 104 ARG A N 1
ATOM 809 C CA . ARG A 1 104 ? 25.549 -6.187 -39.057 1.00 94.19 104 ARG A CA 1
ATOM 810 C C . ARG A 1 104 ? 24.886 -6.122 -37.693 1.00 94.19 104 ARG A C 1
ATOM 812 O O . ARG A 1 104 ? 25.588 -6.086 -36.685 1.00 94.19 104 ARG A O 1
ATOM 819 N N . PHE A 1 105 ? 23.562 -6.160 -37.659 1.00 93.38 105 PHE A N 1
ATOM 820 C CA . PHE A 1 105 ? 22.776 -6.212 -36.430 1.00 93.38 105 PHE A CA 1
ATOM 821 C C . PHE A 1 105 ? 22.260 -7.630 -36.223 1.00 93.38 105 PHE A C 1
ATOM 823 O O . PHE A 1 105 ? 21.579 -8.163 -37.097 1.00 93.38 105 PHE A O 1
ATOM 830 N N . SER A 1 106 ? 22.568 -8.230 -35.078 1.00 88.62 106 SER A N 1
ATOM 831 C CA . SER A 1 106 ? 22.014 -9.524 -34.679 1.00 88.62 106 SER A CA 1
ATOM 832 C C . SER A 1 106 ? 21.026 -9.323 -33.538 1.00 88.62 106 SER A C 1
ATOM 834 O O . SER A 1 106 ? 21.233 -8.495 -32.644 1.00 88.62 106 SER A O 1
ATOM 836 N N . PHE A 1 107 ? 19.953 -10.100 -33.569 1.00 87.38 107 PHE A N 1
ATOM 837 C CA . PHE A 1 107 ? 18.815 -9.948 -32.679 1.00 87.38 107 PHE A CA 1
ATOM 838 C C . PHE A 1 107 ? 18.679 -11.150 -31.755 1.00 87.38 107 PHE A C 1
ATOM 840 O O . PHE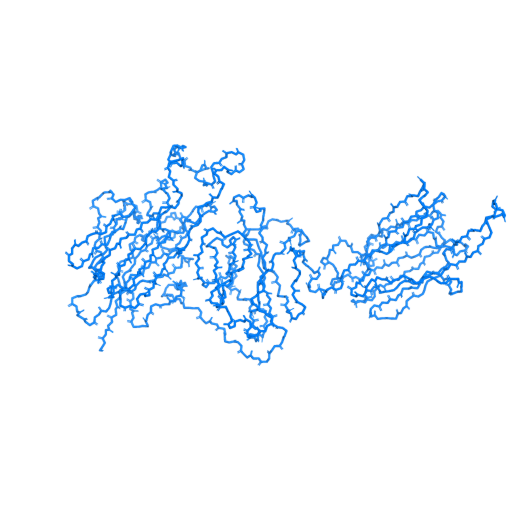 A 1 107 ? 19.071 -12.265 -32.090 1.00 87.38 107 PHE A O 1
ATOM 847 N N . PHE A 1 108 ? 18.051 -10.940 -30.601 1.00 78.25 108 PHE A N 1
ATOM 848 C CA . PHE A 1 108 ? 17.634 -12.033 -29.725 1.00 78.25 108 PHE A CA 1
ATOM 849 C C . PHE A 1 108 ? 16.617 -12.960 -30.412 1.00 78.25 108 PHE A C 1
ATOM 851 O O . PHE A 1 108 ? 16.565 -14.155 -30.129 1.00 78.25 108 PHE A O 1
ATOM 858 N N . ARG A 1 109 ? 15.788 -12.401 -31.306 1.00 76.25 109 ARG A N 1
ATOM 859 C CA . ARG A 1 109 ? 14.815 -13.122 -32.137 1.00 76.25 109 ARG A CA 1
ATOM 860 C C . ARG A 1 109 ? 14.764 -12.504 -33.528 1.00 76.25 109 ARG A C 1
ATOM 862 O O . ARG A 1 109 ? 14.647 -11.287 -33.628 1.00 76.25 109 ARG A O 1
ATOM 869 N N . GLY A 1 110 ? 14.746 -13.345 -34.558 1.00 81.00 110 GLY A N 1
ATOM 870 C CA . GLY A 1 110 ? 14.741 -12.935 -35.965 1.00 81.00 110 GLY A CA 1
ATOM 871 C C . GLY A 1 110 ? 16.124 -13.012 -36.609 1.00 81.00 110 GLY A C 1
ATOM 872 O O . GLY A 1 110 ? 17.131 -13.189 -35.921 1.00 81.00 110 GLY A O 1
ATOM 873 N N . ASP A 1 111 ? 16.153 -12.891 -37.934 1.00 90.94 111 ASP A N 1
ATOM 874 C CA . ASP A 1 111 ? 17.382 -13.027 -38.715 1.00 90.94 111 ASP A CA 1
ATOM 875 C C . ASP A 1 111 ? 18.269 -11.776 -38.603 1.00 90.94 111 ASP A C 1
ATOM 877 O O . ASP A 1 111 ? 17.750 -10.654 -38.588 1.00 90.94 111 ASP A O 1
ATOM 881 N N . PRO A 1 112 ? 19.606 -11.927 -38.545 1.00 91.19 112 PRO A N 1
ATOM 882 C CA . PRO A 1 112 ? 20.520 -10.793 -38.570 1.00 91.19 112 PRO A CA 1
ATOM 883 C C . PRO A 1 112 ? 20.360 -9.947 -39.837 1.00 91.19 112 PRO A C 1
ATOM 885 O O . PRO A 1 112 ? 20.195 -10.471 -40.937 1.00 91.19 112 PRO A O 1
ATOM 888 N N . VAL A 1 113 ? 20.490 -8.628 -39.699 1.00 95.56 113 VAL A N 1
ATOM 889 C CA . VAL A 1 113 ? 20.374 -7.684 -40.817 1.00 95.56 113 VAL A CA 1
ATOM 890 C C . VAL A 1 113 ? 21.727 -7.051 -41.122 1.00 95.56 113 VAL A C 1
ATOM 892 O O . VAL A 1 113 ? 22.358 -6.445 -40.257 1.00 95.56 113 VAL A O 1
ATOM 895 N N . GLN A 1 114 ? 22.145 -7.164 -42.384 1.00 95.19 114 GLN A N 1
ATOM 896 C CA . GLN A 1 114 ? 23.361 -6.561 -42.925 1.00 95.19 114 GLN A CA 1
ATOM 897 C C . GLN A 1 114 ? 23.040 -5.304 -43.749 1.00 95.19 114 GLN A C 1
ATOM 899 O O . GLN A 1 114 ? 22.166 -5.300 -44.631 1.00 95.19 114 GLN A O 1
ATOM 904 N N . VAL A 1 115 ? 23.792 -4.235 -43.492 1.00 95.44 115 VAL A N 1
ATOM 905 C CA . VAL A 1 115 ? 23.728 -2.965 -44.225 1.00 95.44 115 VAL A CA 1
ATOM 906 C C . VAL A 1 115 ? 25.134 -2.490 -44.600 1.00 95.44 115 VAL A C 1
ATOM 908 O O . VAL A 1 115 ? 26.085 -2.706 -43.852 1.00 95.44 115 VAL A O 1
ATOM 911 N N . GLY A 1 116 ? 25.273 -1.864 -45.770 1.00 92.69 116 GLY A N 1
ATOM 912 C CA . GLY A 1 116 ? 26.580 -1.519 -46.337 1.00 92.69 116 GLY A CA 1
ATOM 913 C C . GLY A 1 116 ? 27.351 -2.742 -46.849 1.00 92.69 116 GLY A C 1
ATOM 914 O O . GLY A 1 116 ? 26.762 -3.764 -47.208 1.00 92.69 116 GLY A O 1
ATOM 915 N N . GLN A 1 117 ? 28.673 -2.625 -46.893 1.00 91.44 117 GLN A N 1
ATOM 916 C CA . GLN A 1 117 ? 29.588 -3.642 -47.408 1.00 91.44 117 GLN A CA 1
ATOM 917 C C . GLN A 1 117 ? 29.734 -4.826 -46.440 1.00 91.44 117 GLN A C 1
ATOM 919 O O . GLN A 1 117 ? 29.582 -4.678 -45.230 1.00 91.44 117 GLN A O 1
ATOM 924 N N . ILE A 1 118 ? 30.043 -6.009 -46.979 1.00 88.19 118 ILE A N 1
ATOM 925 C CA . ILE A 1 118 ? 30.243 -7.251 -46.202 1.00 88.19 118 ILE A CA 1
ATOM 926 C C . ILE A 1 118 ? 31.737 -7.572 -46.033 1.00 88.19 118 ILE A C 1
ATOM 928 O O . ILE A 1 118 ? 32.131 -8.252 -45.090 1.00 88.19 118 ILE A O 1
ATOM 932 N N . GLN A 1 119 ? 32.576 -7.073 -46.941 1.00 86.50 119 GLN A N 1
ATOM 933 C CA . GLN A 1 119 ? 34.016 -7.319 -46.954 1.00 86.50 119 GLN A CA 1
ATOM 934 C C . GLN A 1 119 ? 34.765 -6.207 -46.209 1.00 86.50 119 GLN A C 1
ATOM 936 O O . GLN A 1 119 ? 34.457 -5.028 -46.376 1.00 86.50 119 GLN A O 1
ATOM 941 N N . GLY A 1 120 ? 35.752 -6.588 -45.396 1.00 87.31 120 GLY A N 1
ATOM 942 C CA . GLY A 1 120 ? 36.585 -5.675 -44.612 1.00 87.31 120 GLY A CA 1
ATOM 943 C C . GLY A 1 120 ? 36.999 -6.273 -43.267 1.00 87.31 120 GLY A C 1
ATOM 944 O O . GLY A 1 120 ? 36.700 -7.428 -42.962 1.00 87.31 120 GLY A O 1
ATOM 945 N N . ASP A 1 121 ? 37.659 -5.463 -42.446 1.00 85.25 121 ASP A N 1
ATOM 946 C CA . ASP A 1 121 ? 38.040 -5.827 -41.084 1.00 85.25 121 ASP A CA 1
ATOM 947 C C . ASP A 1 121 ? 36.824 -5.726 -40.157 1.00 85.25 121 ASP A C 1
ATOM 949 O O . ASP A 1 121 ? 36.194 -4.667 -40.057 1.00 85.25 121 ASP A O 1
ATOM 953 N N . VAL A 1 122 ? 36.514 -6.805 -39.439 1.00 84.75 122 VAL A N 1
ATOM 954 C CA . VAL A 1 122 ? 35.315 -6.899 -38.597 1.00 84.75 122 VAL A CA 1
ATOM 955 C C . VAL A 1 122 ? 35.655 -6.693 -37.125 1.00 84.75 122 VAL A C 1
ATOM 957 O O . VAL A 1 122 ? 36.512 -7.372 -36.561 1.00 84.75 122 VAL A O 1
ATOM 960 N N . ARG A 1 123 ? 34.907 -5.810 -36.461 1.00 80.00 123 ARG A N 1
ATOM 961 C CA . ARG A 1 123 ? 34.877 -5.696 -35.002 1.00 80.00 123 ARG A CA 1
ATOM 962 C C . ARG A 1 123 ? 33.480 -5.984 -34.482 1.00 80.00 123 ARG A C 1
ATOM 964 O O . ARG A 1 123 ? 32.528 -5.311 -34.853 1.00 80.00 123 ARG A O 1
ATOM 971 N N . VAL A 1 124 ? 33.373 -6.932 -33.561 1.00 82.12 124 VAL A N 1
ATOM 972 C CA . VAL A 1 124 ? 32.104 -7.286 -32.923 1.00 82.12 124 VAL A CA 1
ATOM 973 C C . VAL A 1 124 ? 31.993 -6.603 -31.564 1.00 82.12 124 VAL A C 1
ATOM 975 O O . VAL A 1 124 ? 32.929 -6.646 -30.766 1.00 82.12 124 VAL A O 1
ATOM 978 N N . ILE A 1 125 ? 30.845 -5.983 -31.300 1.00 80.44 125 ILE A N 1
ATOM 979 C CA . ILE A 1 125 ? 30.487 -5.413 -30.003 1.00 80.44 125 ILE A CA 1
ATOM 980 C C . ILE A 1 125 ? 29.252 -6.150 -29.488 1.00 80.44 125 ILE A C 1
ATOM 982 O O . ILE A 1 125 ? 28.228 -6.226 -30.170 1.00 80.44 125 ILE A O 1
ATOM 986 N N . ARG A 1 126 ? 29.360 -6.687 -28.272 1.00 79.88 126 ARG A N 1
ATOM 987 C CA . ARG A 1 126 ? 28.276 -7.361 -27.552 1.00 79.88 126 ARG A CA 1
ATOM 988 C C . ARG A 1 126 ? 28.139 -6.738 -26.164 1.00 79.88 126 ARG A C 1
ATOM 990 O O . ARG A 1 126 ? 29.170 -6.430 -25.563 1.00 79.88 126 ARG A O 1
ATOM 997 N N . PRO A 1 127 ? 26.914 -6.531 -25.666 1.00 77.25 127 PRO A N 1
ATOM 998 C CA . PRO A 1 127 ? 26.704 -6.209 -24.268 1.00 77.25 127 PRO A CA 1
ATOM 999 C C . PRO A 1 127 ? 26.958 -7.461 -23.406 1.00 77.25 127 PRO A C 1
ATOM 1001 O O . PRO A 1 127 ? 26.975 -8.583 -23.924 1.00 77.25 127 PRO A O 1
ATOM 1004 N N . ASP A 1 128 ? 27.169 -7.276 -22.102 1.00 73.12 128 ASP A N 1
ATOM 1005 C CA . ASP A 1 128 ? 27.368 -8.404 -21.184 1.00 73.12 128 ASP A CA 1
ATOM 1006 C C . ASP A 1 128 ? 26.141 -9.338 -21.198 1.00 73.12 128 ASP A C 1
ATOM 1008 O O . ASP A 1 128 ? 25.020 -8.858 -21.419 1.00 73.12 128 ASP A O 1
ATOM 1012 N N . PRO A 1 129 ? 26.307 -10.654 -20.959 1.00 65.31 129 PRO A N 1
ATOM 1013 C CA . PRO A 1 129 ? 25.196 -11.600 -20.929 1.00 65.31 129 PRO A CA 1
ATOM 1014 C C . PRO A 1 129 ? 24.033 -11.097 -20.072 1.00 65.31 129 PRO A C 1
ATOM 1016 O O . PRO A 1 129 ? 24.231 -10.600 -18.966 1.00 65.31 129 PRO A O 1
ATOM 1019 N N . GLY A 1 130 ? 22.815 -11.213 -20.600 1.00 62.62 130 GLY A N 1
ATOM 1020 C CA . GLY A 1 130 ? 21.639 -10.662 -19.936 1.00 62.62 130 GLY A CA 1
ATOM 1021 C C . GLY A 1 130 ? 21.545 -9.139 -20.038 1.00 62.62 130 GLY A C 1
ATOM 1022 O O . GLY A 1 130 ? 21.008 -8.525 -19.131 1.00 62.62 130 GLY A O 1
ATOM 1023 N N . ASN A 1 131 ? 22.032 -8.521 -21.116 1.00 73.62 131 ASN A N 1
ATOM 1024 C CA . ASN A 1 131 ? 21.755 -7.130 -21.482 1.00 73.62 131 ASN A CA 1
ATOM 1025 C C . ASN A 1 131 ? 21.368 -7.043 -22.967 1.00 73.62 131 ASN A C 1
ATOM 1027 O O . ASN A 1 131 ? 21.732 -7.905 -23.767 1.00 73.62 131 ASN A O 1
ATOM 1031 N N . PHE A 1 132 ? 20.661 -5.984 -23.352 1.00 75.75 132 PHE A N 1
ATOM 1032 C CA . PHE A 1 132 ? 20.327 -5.690 -24.748 1.00 75.75 132 PHE A CA 1
ATOM 1033 C C . PHE A 1 132 ? 20.603 -4.224 -25.080 1.00 75.75 132 PHE A C 1
ATOM 1035 O O . PHE A 1 132 ? 20.676 -3.377 -24.188 1.00 75.75 132 PHE A O 1
ATOM 1042 N N . VAL A 1 133 ? 20.785 -3.921 -26.365 1.00 84.69 133 VAL A N 1
ATOM 1043 C CA . VAL A 1 133 ? 21.096 -2.560 -26.823 1.00 84.69 133 VAL A CA 1
ATOM 1044 C C . VAL A 1 133 ? 19.829 -1.702 -26.849 1.00 84.69 133 VAL A C 1
ATOM 1046 O O . VAL A 1 133 ? 18.843 -2.070 -27.486 1.00 84.69 133 VAL A O 1
ATOM 1049 N N . VAL A 1 134 ? 19.887 -0.535 -26.203 1.00 84.19 134 VAL A N 1
ATOM 1050 C CA . VAL A 1 134 ? 18.802 0.468 -26.130 1.00 84.19 134 VAL A CA 1
ATOM 1051 C C . VAL A 1 134 ? 19.135 1.771 -26.854 1.00 84.19 134 VAL A C 1
ATOM 1053 O O . VAL A 1 134 ? 18.301 2.668 -26.943 1.00 84.19 134 VAL A O 1
ATOM 1056 N N . GLY A 1 135 ? 20.344 1.897 -27.396 1.00 87.12 135 GLY A N 1
ATOM 1057 C CA . GLY A 1 135 ? 20.720 3.060 -28.185 1.00 87.12 135 GLY A CA 1
ATOM 1058 C C . GLY A 1 135 ? 22.203 3.130 -28.501 1.00 87.12 135 GLY A C 1
ATOM 1059 O O . GLY A 1 135 ? 22.975 2.209 -28.222 1.00 87.12 135 GLY A O 1
ATOM 1060 N N . PHE A 1 136 ? 22.590 4.260 -29.078 1.00 86.62 136 PHE A N 1
ATOM 1061 C CA . PHE A 1 136 ? 23.928 4.524 -29.579 1.00 86.62 136 PHE A CA 1
ATOM 1062 C C . PHE A 1 136 ? 24.473 5.818 -28.991 1.00 86.62 136 PHE A C 1
ATOM 1064 O O . PHE A 1 136 ? 23.756 6.808 -28.852 1.00 86.62 136 PHE A O 1
ATOM 1071 N N . ARG A 1 137 ? 25.773 5.830 -28.709 1.00 84.31 137 ARG A N 1
ATOM 1072 C CA . ARG A 1 137 ? 26.539 7.055 -28.496 1.00 84.31 137 ARG A CA 1
ATOM 1073 C C . ARG A 1 137 ? 27.507 7.220 -29.656 1.00 84.31 137 ARG A C 1
ATOM 1075 O O . ARG A 1 137 ? 28.331 6.342 -29.907 1.00 84.31 137 ARG A O 1
ATOM 1082 N N . ILE A 1 138 ? 27.397 8.345 -30.347 1.00 83.88 138 ILE A N 1
ATOM 1083 C CA . ILE A 1 138 ? 28.109 8.632 -31.591 1.00 83.88 138 ILE A CA 1
ATOM 1084 C C . ILE A 1 138 ? 29.034 9.820 -31.349 1.00 83.88 138 ILE A C 1
ATOM 1086 O O . ILE A 1 138 ? 28.618 10.809 -30.749 1.00 83.88 138 ILE A O 1
ATOM 1090 N N . GLY A 1 139 ? 30.293 9.703 -31.765 1.00 78.56 139 GLY A N 1
ATOM 1091 C CA . GLY A 1 139 ? 31.275 10.782 -31.760 1.00 78.56 139 GLY A CA 1
ATOM 1092 C C . GLY A 1 139 ? 31.605 11.207 -33.185 1.00 78.56 139 GLY A C 1
ATOM 1093 O O . GLY A 1 139 ? 31.991 10.364 -33.998 1.00 78.56 139 GLY A O 1
ATOM 1094 N N . LEU A 1 140 ? 31.460 12.499 -33.468 1.00 75.12 140 LEU A N 1
ATOM 1095 C CA . LEU A 1 140 ? 31.762 13.100 -34.765 1.00 75.12 140 LEU A CA 1
ATOM 1096 C C . LEU A 1 140 ? 33.140 13.766 -34.737 1.00 75.12 140 LEU A C 1
ATOM 1098 O O . LEU A 1 140 ? 33.445 14.508 -33.799 1.00 75.12 140 LEU A O 1
ATOM 1102 N N . GLY A 1 141 ? 33.951 13.499 -35.761 1.00 65.44 141 GLY A N 1
ATOM 1103 C CA . GLY A 1 141 ? 35.275 14.103 -35.939 1.00 65.44 141 GLY A CA 1
ATOM 1104 C C . GLY A 1 141 ? 35.233 15.465 -36.646 1.00 65.44 141 GLY A C 1
ATOM 1105 O O . GLY A 1 141 ? 34.173 15.968 -37.025 1.00 65.44 141 GLY A O 1
ATOM 1106 N N . ILE A 1 142 ? 36.406 16.066 -36.874 1.00 60.50 142 ILE A N 1
ATOM 1107 C CA . ILE A 1 142 ? 36.545 17.307 -37.661 1.00 60.50 142 ILE A CA 1
ATOM 1108 C C . ILE A 1 142 ? 36.089 17.036 -39.109 1.00 60.50 142 ILE A C 1
ATOM 1110 O O . ILE A 1 142 ? 36.561 16.093 -39.737 1.00 60.50 142 ILE A O 1
ATOM 1114 N N . GLY A 1 143 ? 35.154 17.842 -39.630 1.00 61.59 143 GLY A N 1
ATOM 1115 C CA . GLY A 1 143 ? 34.461 17.587 -40.909 1.00 61.59 143 GLY A CA 1
ATOM 1116 C C . GLY A 1 143 ? 33.165 16.766 -40.780 1.00 61.59 143 GLY A C 1
ATOM 1117 O O . GLY A 1 143 ? 32.480 16.539 -41.774 1.00 61.59 143 GLY A O 1
ATOM 1118 N N . GLN A 1 144 ? 32.816 16.364 -39.552 1.00 64.38 144 GLN A N 1
ATOM 1119 C CA . GLN A 1 144 ? 31.621 15.605 -39.165 1.00 64.38 144 GLN A CA 1
ATOM 1120 C C . GLN A 1 144 ? 31.426 14.179 -39.749 1.00 64.38 144 GLN A C 1
ATOM 1122 O O . GLN A 1 144 ? 30.274 13.750 -39.849 1.00 64.38 144 GLN A O 1
ATOM 1127 N N . PRO A 1 145 ? 32.467 13.382 -40.081 1.00 68.56 145 PRO A N 1
ATOM 1128 C CA . PRO A 1 145 ? 32.285 11.938 -40.249 1.00 68.56 145 PRO A CA 1
ATOM 1129 C C . PRO A 1 145 ? 32.106 11.243 -38.885 1.00 68.56 145 PRO A C 1
ATOM 1131 O O . PRO A 1 145 ? 32.569 11.744 -37.852 1.00 68.56 145 PRO A O 1
ATOM 1134 N N . ILE A 1 146 ? 31.467 10.066 -38.873 1.00 73.00 146 ILE A N 1
ATOM 1135 C CA . ILE A 1 146 ? 31.368 9.239 -37.660 1.00 73.00 146 ILE A CA 1
ATOM 1136 C C . ILE A 1 146 ? 32.747 8.651 -37.339 1.00 73.00 146 ILE A C 1
ATOM 1138 O O . ILE A 1 146 ? 33.248 7.782 -38.046 1.00 73.00 146 ILE A O 1
ATOM 1142 N N . GLU A 1 147 ? 33.347 9.109 -36.242 1.00 70.88 147 GLU A N 1
ATOM 1143 C CA . GLU A 1 147 ? 34.672 8.675 -35.777 1.00 70.88 147 GLU A CA 1
ATOM 1144 C C . GLU A 1 147 ? 34.562 7.621 -34.664 1.00 70.88 147 GLU A C 1
ATOM 1146 O O . GLU A 1 147 ? 35.404 6.730 -34.536 1.00 70.88 147 GLU A O 1
ATOM 1151 N N . LYS A 1 148 ? 33.518 7.715 -33.830 1.00 73.38 148 LYS A N 1
ATOM 1152 C CA . LYS A 1 148 ? 33.319 6.840 -32.666 1.00 73.38 148 LYS A CA 1
ATOM 1153 C C . LYS A 1 148 ? 31.876 6.351 -32.607 1.00 73.38 148 LYS A C 1
ATOM 1155 O O . LYS A 1 148 ? 30.947 7.143 -32.715 1.00 73.38 148 LYS A O 1
ATOM 1160 N N . LEU A 1 149 ? 31.696 5.055 -32.366 1.00 76.50 149 LEU A N 1
ATOM 1161 C CA . LEU A 1 149 ? 30.392 4.430 -32.156 1.00 76.50 149 LEU A CA 1
ATOM 1162 C C . LEU A 1 149 ? 30.453 3.536 -30.917 1.00 76.50 149 LEU A C 1
ATOM 1164 O O . LEU A 1 149 ? 31.302 2.649 -30.821 1.00 76.50 149 LEU A O 1
ATOM 1168 N N . ALA A 1 150 ? 29.554 3.775 -29.969 1.00 76.44 150 ALA A N 1
ATOM 1169 C CA . ALA A 1 150 ? 29.386 2.972 -28.768 1.00 76.44 150 ALA A CA 1
ATOM 1170 C C . ALA A 1 150 ? 27.923 2.551 -28.604 1.00 76.44 150 ALA A C 1
ATOM 1172 O O . ALA A 1 150 ? 27.007 3.273 -28.997 1.00 76.44 150 ALA A O 1
ATOM 1173 N N . LEU A 1 151 ? 27.722 1.379 -28.005 1.00 81.12 151 LEU A N 1
ATOM 1174 C CA . LEU A 1 151 ? 26.403 0.846 -27.684 1.00 81.12 151 LEU A CA 1
ATOM 1175 C C . LEU A 1 151 ? 26.023 1.230 -26.256 1.00 81.12 151 LEU A C 1
ATOM 1177 O O . LEU A 1 151 ? 26.841 1.116 -25.342 1.00 81.12 151 LEU A O 1
ATOM 1181 N N . MET A 1 152 ? 24.776 1.646 -26.071 1.00 78.75 152 MET A N 1
ATOM 1182 C CA . MET A 1 152 ? 24.147 1.764 -24.760 1.00 78.75 152 MET A CA 1
ATOM 1183 C C . MET A 1 152 ? 23.321 0.511 -24.515 1.00 78.75 152 MET A C 1
ATOM 1185 O O . MET A 1 152 ? 22.562 0.095 -25.391 1.00 78.75 152 MET A O 1
ATOM 1189 N N . PHE A 1 153 ? 23.470 -0.090 -23.342 1.00 75.88 153 PHE A N 1
ATOM 1190 C CA . PHE A 1 153 ? 22.824 -1.349 -23.003 1.00 75.88 153 PHE A CA 1
ATOM 1191 C C . PHE A 1 153 ? 22.071 -1.256 -21.680 1.00 75.88 153 PHE A C 1
ATOM 1193 O O . PHE A 1 153 ? 22.444 -0.486 -20.797 1.00 75.88 153 PHE A O 1
ATOM 1200 N N . GLN A 1 154 ? 21.014 -2.055 -21.565 1.00 65.50 154 GLN A N 1
ATOM 1201 C CA . GLN A 1 154 ? 20.209 -2.198 -20.357 1.00 65.50 154 GLN A CA 1
ATOM 1202 C C . GLN A 1 154 ? 20.099 -3.683 -19.971 1.00 65.50 154 GLN A C 1
ATOM 1204 O O . GLN A 1 154 ? 20.019 -4.525 -20.874 1.00 65.50 154 GLN A O 1
ATOM 1209 N N . PRO A 1 155 ? 20.055 -4.021 -18.665 1.00 61.81 155 PRO A N 1
ATOM 1210 C CA . PRO A 1 155 ? 19.859 -5.393 -18.215 1.00 61.81 155 PRO A CA 1
ATOM 1211 C C . PRO A 1 155 ? 18.562 -6.010 -18.741 1.00 61.81 155 PRO A C 1
ATOM 1213 O O . PRO A 1 155 ? 17.471 -5.455 -18.614 1.00 61.81 155 PRO A O 1
ATOM 1216 N N . PHE A 1 156 ? 18.693 -7.211 -19.285 1.00 55.34 156 PHE A N 1
ATOM 1217 C CA . PHE A 1 156 ? 17.644 -8.171 -19.574 1.00 55.34 156 PHE A CA 1
ATOM 1218 C C . PHE A 1 156 ? 17.174 -8.784 -18.251 1.00 55.34 156 PHE A C 1
ATOM 1220 O O . PHE A 1 156 ? 17.568 -9.881 -17.866 1.00 55.34 156 PHE A O 1
ATOM 1227 N N . LYS A 1 157 ? 16.309 -8.065 -17.541 1.00 52.50 157 LYS A N 1
ATOM 1228 C CA . LYS A 1 157 ? 15.285 -8.721 -16.720 1.00 52.50 157 LYS A CA 1
ATOM 1229 C C . LYS A 1 157 ? 14.010 -8.775 -17.552 1.00 52.50 157 LYS A C 1
ATOM 1231 O O . LYS A 1 157 ? 13.869 -7.985 -18.487 1.00 52.50 157 LYS A O 1
ATOM 1236 N N . SER A 1 158 ? 13.126 -9.741 -17.292 1.00 48.28 158 SER A N 1
ATOM 1237 C CA . SER A 1 158 ? 11.923 -9.962 -18.114 1.00 48.28 158 SER A CA 1
ATOM 1238 C C . SER A 1 158 ? 11.232 -8.629 -18.475 1.00 48.28 158 SER A C 1
ATOM 1240 O O . SER A 1 158 ? 11.211 -7.727 -17.633 1.00 48.28 158 SER A O 1
ATOM 1242 N N . PRO A 1 159 ? 10.645 -8.458 -19.678 1.00 46.97 159 PRO A N 1
ATOM 1243 C CA . PRO A 1 159 ? 10.009 -7.194 -20.056 1.00 46.97 159 PRO A CA 1
ATOM 1244 C C . PRO A 1 159 ? 9.020 -6.694 -18.996 1.00 46.97 159 PRO A C 1
ATOM 1246 O O . PRO A 1 159 ? 8.912 -5.493 -18.787 1.00 46.97 159 PRO A O 1
ATOM 1249 N N . SER A 1 160 ? 8.343 -7.606 -18.282 1.00 51.62 160 SER A N 1
ATOM 1250 C CA . SER A 1 160 ? 7.516 -7.335 -17.096 1.00 51.62 160 SER A CA 1
ATOM 1251 C C . SER A 1 160 ? 8.255 -6.549 -16.010 1.00 51.62 160 SER A C 1
ATOM 1253 O O . SER A 1 160 ? 7.746 -5.504 -15.610 1.00 51.62 160 SER A O 1
ATOM 1255 N N . THR A 1 161 ? 9.447 -6.997 -15.604 1.00 51.50 161 THR A N 1
ATOM 1256 C CA . THR A 1 161 ? 10.316 -6.360 -14.600 1.00 51.50 161 THR A CA 1
ATOM 1257 C C . THR A 1 161 ? 10.905 -5.040 -15.097 1.00 51.50 161 THR A C 1
ATOM 1259 O O . THR A 1 161 ? 11.025 -4.104 -14.316 1.00 51.50 161 THR A O 1
ATOM 1262 N N . ALA A 1 162 ? 11.220 -4.933 -16.392 1.00 51.38 162 ALA A N 1
ATOM 1263 C CA . ALA A 1 162 ? 11.764 -3.715 -17.004 1.00 51.38 162 ALA A CA 1
ATOM 1264 C C . ALA A 1 162 ? 10.741 -2.568 -17.146 1.00 51.38 162 ALA A C 1
ATOM 1266 O O . ALA A 1 162 ? 11.120 -1.444 -17.450 1.00 51.38 162 ALA A O 1
ATOM 1267 N N . GLY A 1 163 ? 9.446 -2.839 -16.938 1.00 56.91 163 GLY A N 1
ATOM 1268 C CA . GLY A 1 163 ? 8.384 -1.837 -17.066 1.00 56.91 163 GLY A CA 1
ATOM 1269 C C . GLY A 1 163 ? 8.141 -0.964 -15.829 1.00 56.91 163 GLY A C 1
ATOM 1270 O O . GLY A 1 163 ? 7.184 -0.193 -15.851 1.00 56.91 163 GLY A O 1
ATOM 1271 N N . HIS A 1 164 ? 8.922 -1.125 -14.756 1.00 63.03 164 HIS A N 1
ATOM 1272 C CA . HIS A 1 164 ? 8.822 -0.358 -13.509 1.00 63.03 164 HIS A CA 1
ATOM 1273 C C . HIS A 1 164 ? 10.216 0.091 -13.051 1.00 63.03 164 HIS A C 1
ATOM 1275 O O . HIS A 1 164 ? 11.192 -0.647 -13.211 1.00 63.03 164 HIS A O 1
ATOM 1281 N N . LEU A 1 165 ? 10.299 1.276 -12.444 1.00 65.81 165 LEU A N 1
ATOM 1282 C CA . LEU A 1 165 ? 11.511 1.765 -11.795 1.00 65.81 165 LEU A CA 1
ATOM 1283 C C . LEU A 1 165 ? 11.593 1.185 -10.375 1.00 65.81 165 LEU A C 1
ATOM 1285 O O . LEU A 1 165 ? 10.870 1.620 -9.488 1.00 65.81 165 LEU A O 1
ATOM 1289 N N . TRP A 1 166 ? 12.454 0.197 -10.134 1.00 70.38 166 TRP A N 1
ATOM 1290 C CA . TRP A 1 166 ? 12.566 -0.447 -8.817 1.00 70.38 166 TRP A CA 1
ATOM 1291 C C . TRP A 1 166 ? 13.553 0.276 -7.899 1.00 70.38 166 TRP A C 1
ATOM 1293 O O . TRP A 1 166 ? 14.678 0.588 -8.290 1.00 70.38 166 TRP A O 1
ATOM 1303 N N . LYS A 1 167 ? 13.158 0.507 -6.646 1.00 67.06 167 LYS A N 1
ATOM 1304 C CA . LYS A 1 167 ? 14.049 1.013 -5.601 1.00 67.06 167 LYS A CA 1
ATOM 1305 C C . LYS A 1 167 ? 14.838 -0.124 -4.964 1.00 67.06 167 LYS A C 1
ATOM 1307 O O . LYS A 1 167 ? 14.263 -1.045 -4.391 1.00 67.06 167 LYS A O 1
ATOM 1312 N N . GLY A 1 168 ? 16.162 0.006 -4.976 1.00 70.44 168 GLY A N 1
ATOM 1313 C CA . GLY A 1 168 ? 17.067 -0.954 -4.350 1.00 70.44 168 GLY A CA 1
ATOM 1314 C C . GLY A 1 168 ? 17.222 -2.211 -5.198 1.00 70.44 168 GLY A C 1
ATOM 1315 O O . GLY A 1 168 ? 18.131 -2.279 -6.020 1.00 70.44 168 GLY A O 1
ATOM 1316 N N . GLU A 1 169 ? 16.338 -3.187 -5.008 1.00 65.62 169 GLU A N 1
ATOM 1317 C CA . GLU A 1 169 ? 16.410 -4.496 -5.662 1.00 65.62 169 GLU A CA 1
ATOM 1318 C C . GLU A 1 169 ? 15.176 -4.749 -6.540 1.00 65.62 169 GLU A C 1
ATOM 1320 O O . GLU A 1 169 ? 14.054 -4.392 -6.185 1.00 65.62 169 GLU A O 1
ATOM 1325 N N . ALA A 1 170 ? 15.386 -5.359 -7.708 1.00 68.44 170 ALA A N 1
ATOM 1326 C CA . ALA A 1 170 ? 14.297 -5.777 -8.589 1.00 68.44 170 ALA A CA 1
ATOM 1327 C C . ALA A 1 170 ? 13.700 -7.115 -8.113 1.00 68.44 170 ALA A C 1
ATOM 1329 O O . ALA A 1 170 ? 14.445 -7.942 -7.582 1.00 68.44 170 ALA A O 1
ATOM 1330 N N . PRO A 1 171 ? 12.400 -7.374 -8.347 1.00 73.56 171 PRO A N 1
ATOM 1331 C CA . PRO A 1 171 ? 11.769 -8.609 -7.898 1.00 73.56 171 PRO A CA 1
ATOM 1332 C C . PRO A 1 171 ? 12.406 -9.856 -8.545 1.00 73.56 171 PRO A C 1
ATOM 1334 O O . PRO A 1 171 ? 12.914 -9.758 -9.670 1.00 73.56 171 PRO A O 1
ATOM 1337 N N . PRO A 1 172 ? 12.366 -11.018 -7.860 1.00 74.06 172 PRO A N 1
ATOM 1338 C CA . PRO A 1 172 ? 12.903 -12.275 -8.377 1.00 74.06 172 PRO A CA 1
ATOM 1339 C C . PRO A 1 172 ? 12.242 -12.707 -9.690 1.00 74.06 172 PRO A C 1
ATOM 1341 O O . PRO A 1 172 ? 11.037 -12.530 -9.880 1.00 74.06 172 PRO A O 1
ATOM 1344 N N . ASP A 1 173 ? 13.024 -13.313 -10.587 1.00 69.12 173 ASP A N 1
ATOM 1345 C CA . ASP A 1 173 ? 12.548 -13.732 -11.909 1.00 69.12 173 ASP A CA 1
ATOM 1346 C C . ASP A 1 173 ? 11.560 -14.909 -11.841 1.00 69.12 173 ASP A C 1
ATOM 1348 O O . ASP A 1 173 ? 10.886 -15.188 -12.832 1.00 69.12 173 ASP A O 1
ATOM 1352 N N . GLU A 1 174 ? 11.439 -15.615 -10.713 1.00 70.38 174 GLU A N 1
ATOM 1353 C CA . GLU A 1 174 ? 10.489 -16.723 -10.548 1.00 70.38 174 GLU A CA 1
ATOM 1354 C C . GLU A 1 174 ? 9.043 -16.260 -10.303 1.00 70.38 174 GLU A C 1
ATOM 1356 O O . GLU A 1 174 ? 8.122 -17.082 -10.349 1.00 70.38 174 GLU A O 1
ATOM 1361 N N . LEU A 1 175 ? 8.828 -14.964 -10.062 1.00 70.38 175 LEU A N 1
ATOM 1362 C CA . LEU A 1 175 ? 7.519 -14.391 -9.763 1.00 70.38 175 LEU A CA 1
ATOM 1363 C C . LEU A 1 175 ? 6.905 -13.701 -10.985 1.00 70.38 175 LEU A C 1
ATOM 1365 O O . LEU A 1 175 ? 7.599 -13.100 -11.806 1.00 70.38 175 LEU A O 1
ATOM 1369 N N . ASP A 1 176 ? 5.581 -13.767 -11.083 1.00 69.25 176 ASP A N 1
ATOM 1370 C CA . ASP A 1 176 ? 4.797 -12.994 -12.037 1.00 69.25 176 ASP A CA 1
ATOM 1371 C C . ASP A 1 176 ? 4.365 -11.669 -11.407 1.00 69.25 176 ASP A C 1
ATOM 1373 O O . ASP A 1 176 ? 3.859 -11.613 -10.282 1.00 69.25 176 ASP A O 1
ATOM 1377 N N . ILE A 1 177 ? 4.580 -10.584 -12.151 1.00 70.44 177 ILE A N 1
ATOM 1378 C CA . ILE A 1 177 ? 4.250 -9.221 -11.733 1.00 70.44 177 ILE A CA 1
ATOM 1379 C C . ILE A 1 177 ? 2.841 -8.905 -12.225 1.00 70.44 177 ILE A C 1
ATOM 1381 O O . ILE A 1 177 ? 2.611 -8.791 -13.433 1.00 70.44 177 ILE A O 1
ATOM 1385 N N . MET A 1 178 ? 1.900 -8.762 -11.295 1.00 67.12 178 MET A N 1
ATOM 1386 C CA . MET A 1 178 ? 0.538 -8.349 -11.624 1.00 67.12 178 MET A CA 1
ATOM 1387 C C . MET A 1 178 ? 0.504 -6.865 -12.007 1.00 67.12 178 MET A C 1
ATOM 1389 O O . MET A 1 178 ? 1.385 -6.124 -11.593 1.00 67.12 178 MET A O 1
ATOM 1393 N N . PRO A 1 179 ? -0.492 -6.386 -12.771 1.00 61.41 179 PRO A N 1
ATOM 1394 C CA . PRO A 1 179 ? -0.625 -4.962 -13.061 1.00 61.41 179 PRO A CA 1
ATOM 1395 C C . PRO A 1 179 ? -0.714 -4.103 -11.791 1.00 61.41 179 PRO A C 1
ATOM 1397 O O . PRO A 1 179 ? -1.455 -4.418 -10.858 1.00 61.41 179 PRO A O 1
ATOM 1400 N N . CYS A 1 180 ? 0.010 -2.984 -11.794 1.00 62.28 180 CYS A N 1
ATOM 1401 C CA . CYS A 1 180 ? -0.051 -1.983 -10.736 1.00 62.28 180 CYS A CA 1
ATOM 1402 C C . CYS A 1 180 ? -1.384 -1.226 -10.783 1.00 62.28 180 CYS A C 1
ATOM 1404 O O . CYS A 1 180 ? -1.838 -0.825 -11.860 1.00 62.28 180 CYS A O 1
ATOM 1406 N N . ARG A 1 181 ? -1.985 -0.993 -9.617 1.00 63.84 181 ARG A N 1
ATOM 1407 C CA . ARG A 1 181 ? -3.231 -0.240 -9.444 1.00 63.84 181 ARG A CA 1
ATOM 1408 C C . ARG A 1 181 ? -2.940 1.105 -8.794 1.00 63.84 181 ARG A C 1
ATOM 1410 O O . ARG A 1 181 ? -2.069 1.187 -7.931 1.00 63.84 181 ARG A O 1
ATOM 1417 N N . HIS A 1 182 ? -3.688 2.121 -9.212 1.00 56.31 182 HIS A N 1
ATOM 1418 C CA . HIS A 1 182 ? -3.557 3.492 -8.728 1.00 56.31 182 HIS A CA 1
ATOM 1419 C C . HIS A 1 182 ? -4.622 3.757 -7.659 1.00 56.31 182 HIS A C 1
ATOM 1421 O O . HIS A 1 182 ? -5.765 3.308 -7.790 1.00 56.31 182 HIS A O 1
ATOM 1427 N N . GLY A 1 183 ? -4.235 4.458 -6.598 1.00 47.66 183 GLY A N 1
ATOM 1428 C CA . GLY A 1 183 ? -5.134 4.977 -5.575 1.00 47.66 183 GLY A CA 1
ATOM 1429 C C . GLY A 1 183 ? -6.014 6.111 -6.107 1.00 47.66 183 GLY A C 1
ATOM 1430 O O . GLY A 1 183 ? -5.873 6.564 -7.239 1.00 47.66 183 GLY A O 1
ATOM 1431 N N . ALA A 1 184 ? -6.941 6.585 -5.271 1.00 38.38 184 ALA A N 1
ATOM 1432 C CA . ALA A 1 184 ? -7.922 7.611 -5.639 1.00 38.38 184 ALA A CA 1
ATOM 1433 C C . ALA A 1 184 ? -7.320 9.009 -5.895 1.00 38.38 184 ALA A C 1
ATOM 1435 O O . ALA A 1 184 ? -8.042 9.909 -6.317 1.00 38.38 184 ALA A O 1
ATOM 1436 N N . ILE A 1 185 ? -6.025 9.205 -5.626 1.00 37.12 185 ILE A N 1
ATOM 1437 C CA . ILE A 1 185 ? -5.350 10.496 -5.737 1.00 37.12 185 ILE A CA 1
ATOM 1438 C C . ILE A 1 185 ? -3.980 10.276 -6.377 1.00 37.12 185 ILE A C 1
ATOM 1440 O O . ILE A 1 185 ? -3.037 9.911 -5.686 1.00 37.12 185 ILE A O 1
ATOM 1444 N N . THR A 1 186 ? -3.875 10.515 -7.685 1.00 36.94 186 THR A N 1
ATOM 1445 C CA . THR A 1 186 ? -2.686 11.132 -8.293 1.00 36.94 186 THR A CA 1
ATOM 1446 C C . THR A 1 186 ? -2.996 11.768 -9.643 1.00 36.94 186 THR A C 1
ATOM 1448 O O . THR A 1 186 ? -3.677 11.204 -10.496 1.00 36.94 186 THR A O 1
ATOM 1451 N N . SER A 1 187 ? -2.440 12.967 -9.798 1.00 35.56 187 SER A N 1
ATOM 1452 C CA . SER A 1 187 ? -2.263 13.753 -11.014 1.00 35.56 187 SER A CA 1
ATOM 1453 C C . SER A 1 187 ? -0.983 13.339 -11.752 1.00 35.56 187 SER A C 1
ATOM 1455 O O . SER A 1 187 ? 0.058 13.202 -11.114 1.00 35.56 187 SER A O 1
ATOM 1457 N N . ASP A 1 188 ? -1.067 13.183 -13.074 1.00 38.34 188 ASP A N 1
ATOM 1458 C CA . ASP A 1 188 ? -0.032 13.450 -14.095 1.00 38.34 188 ASP A CA 1
ATOM 1459 C C . ASP A 1 188 ? 1.442 13.055 -13.842 1.00 38.34 188 ASP A C 1
ATOM 1461 O O . ASP A 1 188 ? 2.349 13.689 -14.379 1.00 38.34 188 ASP A O 1
ATOM 1465 N N . LEU A 1 189 ? 1.728 11.984 -13.096 1.00 43.59 189 LEU A N 1
ATOM 1466 C CA . LEU A 1 189 ? 3.068 11.382 -13.072 1.00 43.59 189 LEU A CA 1
ATOM 1467 C C . LEU A 1 189 ? 3.173 10.292 -14.144 1.00 43.59 189 LEU A C 1
ATOM 1469 O O . LEU A 1 189 ? 2.370 9.355 -14.191 1.00 43.59 189 LEU A O 1
ATOM 1473 N N . THR A 1 190 ? 4.172 10.403 -15.022 1.00 49.22 190 THR A N 1
ATOM 1474 C CA . THR A 1 190 ? 4.494 9.346 -15.985 1.00 49.22 190 THR A CA 1
ATOM 1475 C C . THR A 1 190 ? 4.972 8.109 -15.217 1.00 49.22 190 THR A C 1
ATOM 1477 O O . THR A 1 190 ? 5.692 8.199 -14.224 1.00 49.22 190 THR A O 1
ATOM 1480 N N . LYS A 1 191 ? 4.563 6.912 -15.661 1.00 51.59 191 LYS A N 1
ATOM 1481 C CA . LYS A 1 191 ? 4.880 5.636 -14.982 1.00 51.59 191 LYS A CA 1
ATOM 1482 C C . LYS A 1 191 ? 6.382 5.381 -14.786 1.00 51.59 191 LYS A C 1
ATOM 1484 O O . LYS A 1 191 ? 6.733 4.527 -13.977 1.00 51.59 191 LYS A O 1
ATOM 1489 N N . ASP A 1 192 ? 7.236 6.086 -15.526 1.00 46.75 192 ASP A N 1
ATOM 1490 C CA . ASP A 1 192 ? 8.689 5.933 -15.483 1.00 46.75 192 ASP A CA 1
ATOM 1491 C C . ASP A 1 192 ? 9.330 6.581 -14.241 1.00 46.75 192 ASP A C 1
ATOM 1493 O O . ASP A 1 192 ? 10.375 6.107 -13.800 1.00 46.75 192 ASP A O 1
ATOM 1497 N N . ASP A 1 193 ? 8.684 7.581 -13.628 1.00 54.28 193 ASP A N 1
ATOM 1498 C CA . ASP A 1 193 ? 9.193 8.265 -12.425 1.00 54.28 193 ASP A CA 1
ATOM 1499 C C . ASP A 1 193 ? 8.686 7.632 -11.114 1.00 54.28 193 ASP A C 1
ATOM 1501 O O . ASP A 1 193 ? 9.125 7.978 -10.013 1.00 54.28 193 ASP A O 1
ATOM 1505 N N . LEU A 1 194 ? 7.774 6.657 -11.212 1.00 62.00 194 LEU A N 1
ATOM 1506 C CA . LEU A 1 194 ? 7.210 5.959 -10.059 1.00 62.00 194 LEU A CA 1
ATOM 1507 C C . LEU A 1 194 ? 8.201 4.921 -9.531 1.00 62.00 194 LEU A C 1
ATOM 1509 O O . LEU A 1 194 ? 8.216 3.761 -9.946 1.00 62.00 194 LEU A O 1
ATOM 1513 N N . GLN A 1 195 ? 9.028 5.342 -8.577 1.00 68.06 195 GLN A N 1
ATOM 1514 C CA . GLN A 1 195 ? 9.957 4.445 -7.906 1.00 68.06 195 GLN A CA 1
ATOM 1515 C C . GLN A 1 195 ? 9.196 3.438 -7.018 1.00 68.06 195 GLN A C 1
ATOM 1517 O O . GLN A 1 195 ? 8.681 3.797 -5.956 1.00 68.06 195 GLN A O 1
ATOM 1522 N N . MET A 1 196 ? 9.122 2.178 -7.446 1.00 72.94 196 MET A N 1
ATOM 1523 C CA . MET A 1 196 ? 8.421 1.092 -6.763 1.00 72.94 196 MET A CA 1
ATOM 1524 C C . MET A 1 196 ? 9.338 0.395 -5.752 1.00 72.94 196 MET A C 1
ATOM 1526 O O . MET A 1 196 ? 10.448 -0.023 -6.080 1.00 72.94 196 MET A O 1
ATOM 1530 N N . GLU A 1 197 ? 8.857 0.195 -4.530 1.00 78.00 197 GLU A N 1
ATOM 1531 C CA . GLU A 1 197 ? 9.499 -0.661 -3.529 1.00 78.00 197 GLU A CA 1
ATOM 1532 C C . GLU A 1 197 ? 8.814 -2.023 -3.470 1.00 78.00 197 GLU A C 1
ATOM 1534 O O . GLU A 1 197 ? 7.587 -2.107 -3.470 1.00 78.00 197 GLU A O 1
ATOM 1539 N N . THR A 1 198 ? 9.602 -3.095 -3.381 1.00 78.81 198 THR A N 1
ATOM 1540 C CA . THR A 1 198 ? 9.089 -4.469 -3.333 1.00 78.81 198 THR A CA 1
ATOM 1541 C C . THR A 1 198 ? 9.195 -5.080 -1.949 1.00 78.81 198 THR A C 1
ATOM 1543 O O . THR A 1 198 ? 10.232 -4.978 -1.288 1.00 78.81 198 THR A O 1
ATOM 1546 N N . ARG A 1 199 ? 8.176 -5.847 -1.565 1.00 85.00 199 ARG A N 1
ATOM 1547 C CA . ARG A 1 199 ? 8.231 -6.767 -0.434 1.00 85.00 199 ARG A CA 1
ATOM 1548 C C . ARG A 1 199 ? 7.846 -8.168 -0.885 1.00 85.00 199 ARG A C 1
ATOM 1550 O O . ARG A 1 199 ? 6.674 -8.461 -1.101 1.00 85.00 199 ARG A O 1
ATOM 1557 N N . ILE A 1 200 ? 8.850 -9.034 -1.000 1.00 80.19 200 ILE A N 1
ATOM 1558 C CA . ILE A 1 200 ? 8.651 -10.455 -1.287 1.00 80.19 200 ILE A CA 1
ATOM 1559 C C . ILE A 1 200 ? 8.354 -11.186 0.023 1.00 80.19 200 ILE A C 1
ATOM 1561 O O . ILE A 1 200 ? 9.143 -11.122 0.974 1.00 80.19 200 ILE A O 1
ATOM 1565 N N . PHE A 1 201 ? 7.200 -11.843 0.066 1.00 78.12 201 PHE A N 1
ATOM 1566 C CA . PHE A 1 201 ? 6.767 -12.712 1.158 1.00 78.12 201 PHE A CA 1
ATOM 1567 C C . PHE A 1 201 ? 7.487 -14.054 1.056 1.00 78.12 201 PHE A C 1
ATOM 1569 O O . PHE A 1 201 ? 8.104 -14.499 2.026 1.00 78.12 201 PHE A O 1
ATOM 1576 N N . GLY A 1 202 ? 7.515 -14.604 -0.160 1.00 71.94 202 GLY A N 1
ATOM 1577 C CA . GLY A 1 202 ? 8.161 -15.860 -0.496 1.00 71.94 202 GLY A CA 1
ATOM 1578 C C . GLY A 1 202 ? 8.398 -16.010 -1.995 1.00 71.94 202 GLY A C 1
ATOM 1579 O O . GLY A 1 202 ? 7.822 -15.291 -2.805 1.00 71.94 202 GLY A O 1
ATOM 1580 N N . THR A 1 203 ? 9.257 -16.951 -2.366 1.00 71.88 203 THR A N 1
ATOM 1581 C CA . THR A 1 203 ? 9.405 -17.439 -3.751 1.00 71.88 203 THR A CA 1
ATOM 1582 C C . THR A 1 203 ? 8.825 -18.845 -3.915 1.00 71.88 203 THR A C 1
ATOM 1584 O O . THR A 1 203 ? 8.560 -19.300 -5.030 1.00 71.88 203 THR A O 1
ATOM 1587 N N . LYS A 1 204 ? 8.601 -19.533 -2.789 1.00 70.88 204 LYS A N 1
ATOM 1588 C CA . LYS A 1 204 ? 8.008 -20.865 -2.661 1.00 70.88 204 LYS A CA 1
ATOM 1589 C C . LYS A 1 204 ? 7.011 -20.875 -1.500 1.00 70.88 204 LYS A C 1
ATOM 1591 O O . LYS A 1 204 ? 7.046 -20.008 -0.637 1.00 70.88 204 LYS A O 1
ATOM 1596 N N . GLU A 1 205 ? 6.142 -21.878 -1.462 1.00 69.06 205 GLU A N 1
ATOM 1597 C CA . GLU A 1 205 ? 5.101 -22.019 -0.429 1.00 69.06 205 GLU A CA 1
ATOM 1598 C C . GLU A 1 205 ? 5.680 -22.173 0.984 1.00 69.06 205 GLU A C 1
ATOM 1600 O O . GLU A 1 205 ? 5.241 -21.487 1.896 1.00 69.06 205 GLU A O 1
ATOM 1605 N N . SER A 1 206 ? 6.769 -22.933 1.128 1.00 71.25 206 SER A N 1
ATOM 1606 C CA . SER A 1 206 ? 7.504 -23.061 2.393 1.00 71.25 206 SER A CA 1
ATOM 1607 C C . SER A 1 206 ? 8.012 -21.727 2.946 1.00 71.25 206 SER A C 1
ATOM 1609 O O . SER A 1 206 ? 8.228 -21.598 4.146 1.00 71.25 206 SER A O 1
ATOM 1611 N N . ASP A 1 207 ? 8.228 -20.727 2.084 1.00 70.56 207 ASP A N 1
ATOM 1612 C CA . ASP A 1 207 ? 8.637 -19.396 2.532 1.00 70.56 207 ASP A CA 1
ATOM 1613 C C . ASP A 1 207 ? 7.462 -18.639 3.168 1.00 70.56 207 ASP A C 1
ATOM 1615 O O . ASP A 1 207 ? 7.672 -17.799 4.045 1.00 70.56 207 ASP A O 1
ATOM 1619 N N . LEU A 1 208 ? 6.233 -18.935 2.725 1.00 70.69 208 LEU A N 1
ATOM 1620 C CA . LEU A 1 208 ? 5.004 -18.360 3.265 1.00 70.69 208 LEU A CA 1
ATOM 1621 C C . LEU A 1 208 ? 4.663 -18.963 4.630 1.00 70.69 208 LEU A C 1
ATOM 1623 O O . LEU A 1 208 ? 4.221 -18.229 5.508 1.00 70.69 208 LEU A O 1
ATOM 1627 N N . ASP A 1 209 ? 4.955 -20.250 4.841 1.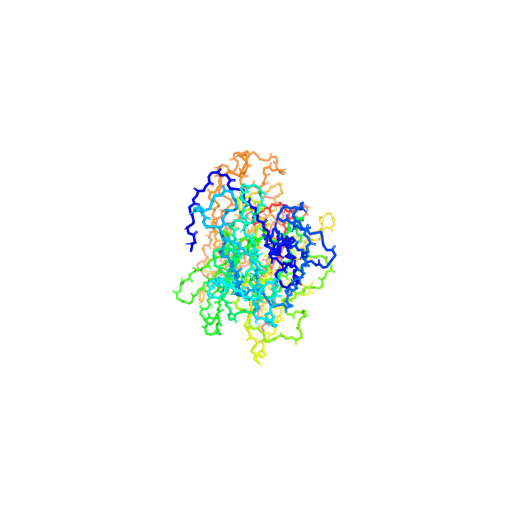00 70.12 209 ASP A N 1
ATOM 1628 C CA . ASP A 1 209 ? 4.777 -20.927 6.137 1.00 70.12 209 ASP A CA 1
ATOM 1629 C C . ASP A 1 209 ? 5.610 -20.285 7.258 1.00 70.12 209 ASP A C 1
ATOM 1631 O O . ASP A 1 209 ? 5.285 -20.393 8.441 1.00 70.12 209 ASP A O 1
ATOM 1635 N N . MET A 1 210 ? 6.691 -19.588 6.895 1.00 70.69 210 MET A N 1
ATOM 1636 C CA . MET A 1 210 ? 7.531 -18.864 7.845 1.00 70.69 210 MET A CA 1
ATOM 1637 C C . MET A 1 210 ? 6.938 -17.523 8.283 1.00 70.69 210 MET A C 1
ATOM 1639 O O . MET A 1 210 ? 7.527 -16.876 9.144 1.00 70.69 210 MET A O 1
ATOM 1643 N N . ILE A 1 211 ? 5.838 -17.057 7.689 1.00 68.25 211 ILE A N 1
ATOM 1644 C CA . ILE A 1 211 ? 5.246 -15.753 7.999 1.00 68.25 211 ILE A CA 1
ATOM 1645 C C . ILE A 1 211 ? 4.364 -15.888 9.237 1.00 68.25 211 ILE A C 1
ATOM 1647 O O . ILE A 1 211 ? 3.332 -16.551 9.206 1.00 68.25 211 ILE A O 1
ATOM 1651 N N . SER A 1 212 ? 4.750 -15.205 10.313 1.00 61.78 212 SER A N 1
ATOM 1652 C CA . SER A 1 212 ? 3.972 -15.158 11.553 1.00 61.78 212 SER A CA 1
ATOM 1653 C C . SER A 1 212 ? 2.937 -14.035 11.533 1.00 61.78 212 SER A C 1
ATOM 1655 O O . SER A 1 212 ? 1.856 -14.180 12.100 1.00 61.78 212 SER A O 1
ATOM 1657 N N . ALA A 1 213 ? 3.251 -12.909 10.880 1.00 60.03 213 ALA A N 1
ATOM 1658 C CA . ALA A 1 213 ? 2.337 -11.781 10.749 1.00 60.03 213 ALA A CA 1
ATOM 1659 C C . ALA A 1 213 ? 2.692 -10.868 9.566 1.00 60.03 213 ALA A C 1
ATOM 1661 O O . ALA A 1 213 ? 3.861 -10.666 9.231 1.00 60.03 213 ALA A O 1
ATOM 1662 N N . ILE A 1 214 ? 1.665 -10.242 8.986 1.00 67.81 214 ILE A N 1
ATOM 1663 C CA . ILE A 1 214 ? 1.804 -9.073 8.112 1.00 67.81 214 ILE A CA 1
ATOM 1664 C C . ILE A 1 214 ? 1.162 -7.898 8.841 1.00 67.81 214 ILE A C 1
ATOM 1666 O O . ILE A 1 214 ? -0.044 -7.893 9.088 1.00 67.81 214 ILE A O 1
ATOM 1670 N N . GLY A 1 215 ? 1.981 -6.924 9.211 1.00 61.31 215 GLY A N 1
ATOM 1671 C CA . GLY A 1 215 ? 1.537 -5.663 9.771 1.00 61.31 215 GLY A CA 1
ATOM 1672 C C . GLY A 1 215 ? 1.410 -4.621 8.670 1.00 61.31 215 GLY A C 1
ATOM 1673 O O . GLY A 1 215 ? 2.275 -4.525 7.800 1.00 61.31 215 GLY A O 1
ATOM 1674 N N . VAL A 1 216 ? 0.356 -3.818 8.711 1.00 64.75 216 VAL A N 1
ATOM 1675 C CA . VAL A 1 216 ? 0.227 -2.660 7.823 1.00 64.75 216 VAL A CA 1
ATOM 1676 C C . VAL A 1 216 ? -0.028 -1.441 8.674 1.00 64.75 216 VAL A C 1
ATOM 1678 O O . VAL A 1 216 ? -0.847 -1.479 9.594 1.00 64.75 216 VAL A O 1
ATOM 1681 N N . ASP A 1 217 ? 0.711 -0.383 8.367 1.00 56.84 217 ASP A N 1
ATOM 1682 C CA . ASP A 1 217 ? 0.462 0.933 8.928 1.00 56.84 217 ASP A CA 1
ATOM 1683 C C . ASP A 1 217 ? -0.975 1.345 8.577 1.00 56.84 217 ASP A C 1
ATOM 1685 O O . ASP A 1 217 ? -1.409 1.142 7.443 1.00 56.84 217 ASP A O 1
ATOM 1689 N N . ALA A 1 218 ? -1.758 1.865 9.523 1.00 49.84 218 ALA A N 1
ATOM 1690 C CA . ALA A 1 218 ? -3.192 2.093 9.296 1.00 49.84 218 ALA A CA 1
ATOM 1691 C C . ALA A 1 218 ? -3.487 3.119 8.179 1.00 49.84 218 ALA A C 1
ATOM 1693 O O . ALA A 1 218 ? -4.595 3.148 7.640 1.00 49.84 218 ALA A O 1
ATOM 1694 N N . GLN A 1 219 ? -2.468 3.862 7.750 1.00 51.84 219 GLN A N 1
ATOM 1695 C CA . GLN A 1 219 ? -2.500 4.818 6.641 1.00 51.84 219 GLN A CA 1
ATOM 1696 C C . GLN A 1 219 ? -1.837 4.279 5.377 1.00 51.84 219 GLN A C 1
ATOM 1698 O O . GLN A 1 219 ? -1.617 5.005 4.409 1.00 51.84 219 GLN A O 1
ATOM 1703 N N . VAL A 1 220 ? -1.483 2.995 5.399 1.00 62.97 220 VAL A N 1
ATOM 1704 C CA . VAL A 1 220 ? -0.807 2.279 4.324 1.00 62.97 220 VAL A CA 1
ATOM 1705 C C . VAL A 1 220 ? 0.533 2.938 3.971 1.00 62.97 220 VAL A C 1
ATOM 1707 O O . VAL A 1 220 ? 1.029 2.798 2.858 1.00 62.97 220 VAL A O 1
ATOM 1710 N N . ARG A 1 221 ? 1.167 3.651 4.918 1.00 59.31 221 ARG A N 1
ATOM 1711 C CA . ARG A 1 221 ? 2.484 4.290 4.723 1.00 59.31 221 ARG A CA 1
ATOM 1712 C C . ARG A 1 221 ? 3.625 3.287 4.695 1.00 59.31 221 ARG A C 1
ATOM 1714 O O . ARG A 1 221 ? 4.693 3.594 4.166 1.00 59.31 221 ARG A O 1
ATOM 1721 N N . GLY A 1 222 ? 3.397 2.097 5.239 1.00 67.44 222 GLY A N 1
ATOM 1722 C CA . GLY A 1 222 ? 4.351 1.009 5.234 1.00 67.44 222 GLY A CA 1
ATOM 1723 C C . GLY A 1 222 ? 3.709 -0.340 5.523 1.00 67.44 222 GLY A C 1
ATOM 1724 O O . GLY A 1 222 ? 2.635 -0.436 6.115 1.00 67.44 222 GLY A O 1
ATOM 1725 N N . PHE A 1 223 ? 4.396 -1.385 5.081 1.00 75.19 223 PHE A N 1
ATOM 1726 C CA . PHE A 1 223 ? 4.045 -2.777 5.329 1.00 75.19 223 PHE A CA 1
ATOM 1727 C C . PHE A 1 223 ? 5.220 -3.433 6.030 1.00 75.19 223 PHE A C 1
ATOM 1729 O O . PHE A 1 223 ? 6.363 -3.254 5.612 1.00 75.19 223 PHE A O 1
ATOM 1736 N N . GLU A 1 224 ? 4.943 -4.229 7.048 1.00 73.38 224 GLU A N 1
ATOM 1737 C CA . GLU A 1 224 ? 5.923 -5.008 7.784 1.00 73.38 224 GLU A CA 1
ATOM 1738 C C . GLU A 1 224 ? 5.580 -6.488 7.684 1.00 73.38 224 GLU A C 1
ATOM 1740 O O . GLU A 1 224 ? 4.442 -6.901 7.888 1.00 73.38 224 GLU A O 1
ATOM 1745 N N . LEU A 1 225 ? 6.588 -7.294 7.389 1.00 74.56 225 LEU A N 1
ATOM 1746 C CA . LEU A 1 225 ? 6.504 -8.741 7.424 1.00 74.56 225 LEU A CA 1
ATOM 1747 C C . LEU A 1 225 ? 7.289 -9.239 8.635 1.00 74.56 225 LEU A C 1
ATOM 1749 O O . LEU A 1 225 ? 8.493 -8.980 8.709 1.00 74.56 225 LEU A O 1
ATOM 1753 N N . ARG A 1 226 ? 6.628 -9.973 9.532 1.00 66.38 226 ARG A N 1
ATOM 1754 C CA . ARG A 1 226 ? 7.259 -10.710 10.634 1.00 66.38 226 ARG A CA 1
ATOM 1755 C C . ARG A 1 226 ? 7.281 -12.198 10.311 1.00 66.38 226 ARG A C 1
ATOM 1757 O O . ARG A 1 226 ? 6.329 -12.738 9.740 1.00 66.38 226 ARG A O 1
ATOM 1764 N N . ARG A 1 227 ? 8.381 -12.852 10.666 1.00 72.25 227 ARG A N 1
ATOM 1765 C CA . ARG A 1 227 ? 8.584 -14.288 10.471 1.00 72.25 227 ARG A CA 1
ATOM 1766 C C . ARG A 1 227 ? 8.650 -15.046 11.794 1.00 72.25 227 ARG A C 1
ATOM 1768 O O . ARG A 1 227 ? 8.859 -14.454 12.850 1.00 72.25 227 ARG A O 1
ATOM 1775 N N . ASN A 1 228 ? 8.458 -16.362 11.731 1.00 70.31 228 ASN A N 1
ATOM 1776 C CA . ASN A 1 228 ? 8.495 -17.272 12.882 1.00 70.31 228 ASN A CA 1
ATOM 1777 C C . ASN A 1 228 ? 9.864 -17.278 13.585 1.00 70.31 228 ASN A C 1
ATOM 1779 O O . ASN A 1 228 ? 9.935 -17.541 14.779 1.00 70.31 228 ASN A O 1
ATOM 1783 N N . ASP A 1 229 ? 10.940 -16.955 12.864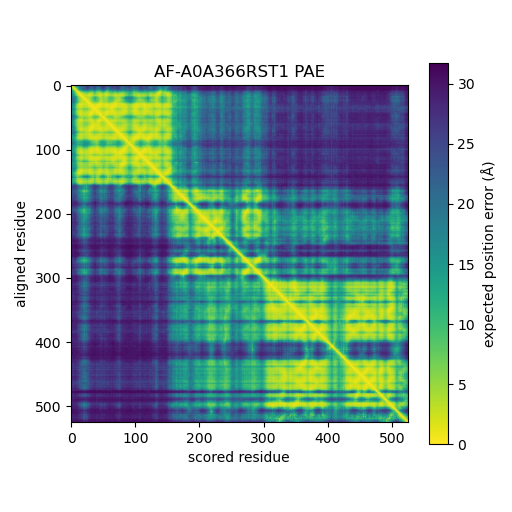 1.00 72.56 229 ASP A N 1
ATOM 1784 C CA . ASP A 1 229 ? 12.300 -16.810 13.401 1.00 72.56 229 ASP A CA 1
ATOM 1785 C C . ASP A 1 229 ? 12.544 -15.459 14.109 1.00 72.56 229 ASP A C 1
ATOM 1787 O O . ASP A 1 229 ? 13.664 -15.162 14.519 1.00 72.56 229 ASP A O 1
ATOM 1791 N N . GLY A 1 230 ? 11.505 -14.626 14.236 1.00 61.72 230 GLY A N 1
ATOM 1792 C CA . GLY A 1 230 ? 11.573 -13.294 14.832 1.00 61.72 230 GLY A CA 1
ATOM 1793 C C . GLY A 1 230 ? 12.136 -12.219 13.902 1.00 61.72 230 GLY A C 1
ATOM 1794 O O . GLY A 1 230 ? 12.229 -11.060 14.307 1.00 61.72 230 GLY A O 1
ATOM 1795 N N . THR A 1 231 ? 12.502 -12.555 12.659 1.00 72.00 231 THR A N 1
ATOM 1796 C CA . THR A 1 231 ? 12.998 -11.557 11.709 1.00 72.00 231 THR A CA 1
ATOM 1797 C C . THR A 1 231 ? 11.866 -10.687 11.177 1.00 72.00 231 THR A C 1
ATOM 1799 O O . THR A 1 231 ? 10.777 -11.156 10.834 1.00 72.00 231 THR A O 1
ATOM 1802 N N . THR A 1 232 ? 12.166 -9.397 11.055 1.00 67.88 232 THR A N 1
ATOM 1803 C CA . THR A 1 232 ? 11.228 -8.385 10.579 1.00 67.88 232 THR A CA 1
ATOM 1804 C C . THR A 1 232 ? 11.801 -7.687 9.361 1.00 67.88 232 THR A C 1
ATOM 1806 O O . THR A 1 232 ? 12.991 -7.368 9.308 1.00 67.88 232 THR A O 1
ATOM 1809 N N . ARG A 1 233 ? 10.965 -7.441 8.353 1.00 72.88 233 ARG A N 1
ATOM 1810 C CA . ARG A 1 233 ? 11.353 -6.640 7.192 1.00 72.88 233 ARG A CA 1
ATOM 1811 C C . ARG A 1 233 ? 10.188 -5.784 6.706 1.00 72.88 233 ARG A C 1
ATOM 1813 O O . ARG A 1 233 ? 9.104 -6.316 6.472 1.00 72.88 233 ARG A O 1
ATOM 1820 N N . SER A 1 234 ? 10.438 -4.503 6.458 1.00 72.75 234 SER A N 1
ATOM 1821 C CA . SER A 1 234 ? 9.413 -3.535 6.064 1.00 72.75 234 SER A CA 1
ATOM 1822 C C . SER A 1 234 ? 9.664 -2.883 4.697 1.00 72.75 234 SER A C 1
ATOM 1824 O O . SER A 1 234 ? 10.761 -2.962 4.140 1.00 72.75 234 SER A O 1
ATOM 1826 N N . ILE A 1 235 ? 8.611 -2.288 4.135 1.00 73.19 235 ILE A N 1
ATOM 1827 C CA . ILE A 1 235 ? 8.638 -1.303 3.039 1.00 73.19 235 ILE A CA 1
ATOM 1828 C C . ILE A 1 235 ? 7.834 -0.075 3.464 1.00 73.19 235 ILE A C 1
ATOM 1830 O O . ILE A 1 235 ? 6.917 -0.203 4.274 1.00 73.19 235 ILE A O 1
ATOM 1834 N N . GLY A 1 236 ? 8.144 1.097 2.907 1.00 69.00 236 GLY A N 1
ATOM 1835 C CA . GLY A 1 236 ? 7.514 2.352 3.332 1.00 69.00 236 GLY A CA 1
ATOM 1836 C C . GLY A 1 236 ? 7.960 2.829 4.727 1.00 69.00 236 GLY A C 1
ATOM 1837 O O . GLY A 1 236 ? 8.969 2.363 5.257 1.00 69.00 236 GLY A O 1
ATOM 1838 N N . LYS A 1 237 ? 7.249 3.804 5.308 1.00 63.81 237 LYS A N 1
ATOM 1839 C CA . LYS A 1 237 ? 7.468 4.289 6.683 1.00 63.81 237 LYS A CA 1
ATOM 1840 C C . LYS A 1 237 ? 6.386 3.724 7.606 1.00 63.81 237 LYS A C 1
ATOM 1842 O O . LYS A 1 237 ? 5.205 3.901 7.340 1.00 63.81 237 LYS A O 1
ATOM 1847 N N . THR A 1 238 ? 6.791 3.071 8.685 1.00 57.56 238 THR A N 1
ATOM 1848 C CA . THR A 1 238 ? 5.897 2.417 9.651 1.00 57.56 238 THR A CA 1
ATOM 1849 C C . THR A 1 238 ? 5.846 3.232 10.941 1.00 57.56 238 THR A C 1
ATOM 1851 O O . THR A 1 238 ? 6.888 3.425 11.570 1.00 57.56 238 THR A O 1
ATOM 1854 N N . TYR A 1 239 ? 4.666 3.729 11.325 1.00 51.84 239 TYR A N 1
ATOM 1855 C CA . TYR A 1 239 ? 4.496 4.564 12.522 1.00 51.84 239 TYR A CA 1
ATOM 1856 C C . TYR A 1 239 ? 3.564 3.932 13.559 1.00 51.84 239 TYR A C 1
ATOM 1858 O O . TYR A 1 239 ? 3.829 4.052 14.754 1.00 51.84 239 TYR A O 1
ATOM 1866 N N . ALA A 1 240 ? 2.516 3.228 13.128 1.00 50.16 240 ALA A N 1
ATOM 1867 C CA . ALA A 1 240 ? 1.638 2.479 14.022 1.00 50.16 240 ALA A CA 1
ATOM 1868 C C . ALA A 1 240 ? 1.226 1.157 13.373 1.00 50.16 240 ALA A C 1
ATOM 1870 O O . ALA A 1 240 ? 0.696 1.142 12.266 1.00 50.16 240 ALA A O 1
ATOM 1871 N N . MET A 1 241 ? 1.484 0.034 14.043 1.00 50.53 241 MET A N 1
ATOM 1872 C CA . MET A 1 241 ? 1.355 -1.289 13.429 1.00 50.53 241 MET A CA 1
ATOM 1873 C C . MET A 1 241 ? 0.173 -2.067 14.007 1.00 50.53 241 MET A C 1
ATOM 1875 O O . MET A 1 241 ? -0.000 -2.169 15.224 1.00 50.53 241 MET A O 1
ATOM 1879 N N . GLN A 1 242 ? -0.617 -2.669 13.117 1.00 49.28 242 GLN A N 1
ATOM 1880 C CA . GLN A 1 242 ? -1.560 -3.733 13.451 1.00 49.28 242 GLN A CA 1
ATOM 1881 C C . GLN A 1 242 ? -1.410 -4.869 12.434 1.00 49.28 242 GLN A C 1
ATOM 1883 O O . GLN A 1 242 ? -1.295 -4.622 11.231 1.00 49.28 242 GLN A O 1
ATOM 1888 N N . GLY A 1 243 ? -1.466 -6.120 12.896 1.00 42.94 243 GLY A N 1
ATOM 1889 C CA . GLY A 1 243 ? -1.758 -7.251 12.016 1.00 42.94 243 GLY A CA 1
ATOM 1890 C C . GLY A 1 243 ? -3.196 -7.126 11.511 1.00 42.94 243 GLY A C 1
ATOM 1891 O O . GLY A 1 243 ? -4.133 -7.401 12.257 1.00 42.94 243 GLY A O 1
ATOM 1892 N N . ARG A 1 244 ? -3.388 -6.634 10.282 1.00 41.62 244 ARG A N 1
ATOM 1893 C CA . ARG A 1 244 ? -4.713 -6.426 9.669 1.00 41.62 244 ARG A CA 1
ATOM 1894 C C . ARG A 1 244 ? -4.873 -7.282 8.423 1.00 41.62 244 ARG A C 1
ATOM 1896 O O . ARG A 1 244 ? -3.914 -7.553 7.707 1.00 41.62 244 ARG A O 1
ATOM 1903 N N . GLN A 1 245 ? -6.124 -7.609 8.110 1.00 39.88 245 GLN A N 1
ATOM 1904 C CA . GLN A 1 245 ? -6.501 -7.908 6.733 1.00 39.88 245 GLN A CA 1
ATOM 1905 C C . GLN A 1 245 ? -6.453 -6.606 5.925 1.00 39.88 245 GLN A C 1
ATOM 1907 O O . GLN A 1 245 ? -7.090 -5.619 6.291 1.00 39.88 245 GLN A O 1
ATOM 1912 N N . VAL A 1 246 ? -5.685 -6.597 4.836 1.00 42.66 246 VAL A N 1
ATOM 1913 C CA . VAL A 1 246 ? -5.625 -5.468 3.903 1.00 42.66 246 VAL A CA 1
ATOM 1914 C C . VAL A 1 246 ? -6.712 -5.662 2.856 1.00 42.66 246 VAL A C 1
ATOM 1916 O O . VAL A 1 246 ? -6.626 -6.573 2.034 1.00 42.66 246 VAL A O 1
ATOM 1919 N N . ILE A 1 247 ? -7.728 -4.804 2.877 1.00 40.84 247 ILE A N 1
ATOM 1920 C CA . ILE A 1 247 ? -8.773 -4.768 1.852 1.00 40.84 247 ILE A CA 1
ATOM 1921 C C . ILE A 1 247 ? -8.467 -3.577 0.942 1.00 40.84 247 ILE A C 1
ATOM 1923 O O . ILE A 1 247 ? -8.599 -2.428 1.354 1.00 40.84 247 ILE A O 1
ATOM 1927 N N . VAL A 1 248 ? -8.018 -3.846 -0.286 1.00 40.34 248 VAL A N 1
ATOM 1928 C CA . VAL A 1 248 ? -7.785 -2.808 -1.302 1.00 40.34 248 VAL A CA 1
ATOM 1929 C C . VAL A 1 248 ? -9.055 -2.671 -2.142 1.00 40.34 248 VAL A C 1
ATOM 1931 O O . VAL A 1 248 ? -9.243 -3.409 -3.105 1.00 40.34 248 VAL A O 1
ATOM 1934 N N . GLU A 1 249 ? -9.941 -1.742 -1.782 1.00 32.88 249 GLU A N 1
ATOM 1935 C CA . GLU A 1 249 ? -11.047 -1.318 -2.650 1.00 32.88 249 GLU A CA 1
ATOM 1936 C C . GLU A 1 249 ? -10.652 -0.037 -3.401 1.00 32.88 249 GLU A C 1
ATOM 1938 O O . GLU A 1 249 ? -10.225 0.951 -2.802 1.00 32.88 249 GLU A O 1
ATOM 1943 N N . ALA A 1 250 ? -10.787 -0.043 -4.731 1.00 29.36 250 ALA A N 1
ATOM 1944 C CA . ALA A 1 250 ? -10.667 1.173 -5.529 1.00 29.36 250 ALA A CA 1
ATOM 1945 C C . ALA A 1 250 ? -11.871 2.086 -5.240 1.00 29.36 250 ALA A C 1
ATOM 1947 O O . ALA A 1 250 ? -13.013 1.632 -5.210 1.00 29.36 250 ALA A O 1
ATOM 1948 N N . GLY A 1 251 ? -11.611 3.372 -5.004 1.00 27.38 251 GLY A N 1
ATOM 1949 C CA . GLY A 1 251 ? -12.634 4.343 -4.626 1.00 27.38 251 GLY A CA 1
ATOM 1950 C C . GLY A 1 251 ? -13.808 4.456 -5.610 1.00 27.38 251 GLY A C 1
ATOM 1951 O O . GLY A 1 251 ? -13.655 4.288 -6.815 1.00 27.38 251 GLY A O 1
ATOM 1952 N N . ALA A 1 252 ? -14.971 4.776 -5.030 1.00 32.09 252 ALA A N 1
ATOM 1953 C CA . ALA A 1 252 ? -16.198 5.315 -5.625 1.00 32.09 252 ALA A CA 1
ATOM 1954 C C . ALA A 1 252 ? -16.532 4.864 -7.064 1.00 32.09 252 ALA A C 1
ATOM 1956 O O . ALA A 1 252 ? -16.173 5.512 -8.044 1.00 32.09 252 ALA A O 1
ATOM 1957 N N . GLY A 1 253 ? -17.346 3.809 -7.169 1.00 36.53 253 GLY A N 1
ATOM 1958 C CA . GLY A 1 253 ? -18.151 3.542 -8.368 1.00 36.53 253 GLY A CA 1
ATOM 1959 C C . GLY A 1 253 ? -17.724 2.351 -9.220 1.00 36.53 253 GLY A C 1
ATOM 1960 O O . GLY A 1 253 ? -18.313 2.130 -10.276 1.00 36.53 253 GLY A O 1
ATOM 1961 N N . ARG A 1 254 ? -16.741 1.556 -8.791 1.00 34.41 254 ARG A N 1
ATOM 1962 C CA . ARG A 1 254 ? -16.411 0.279 -9.437 1.00 34.41 254 ARG A CA 1
ATOM 1963 C C . ARG A 1 254 ? -16.349 -0.807 -8.373 1.00 34.41 254 ARG A C 1
ATOM 1965 O O . ARG A 1 254 ? -15.775 -0.576 -7.314 1.00 34.41 254 ARG A O 1
ATOM 1972 N N . ASN A 1 255 ? -17.004 -1.937 -8.647 1.00 35.16 255 ASN A N 1
ATOM 1973 C CA . ASN A 1 255 ? -17.022 -3.130 -7.798 1.00 35.16 255 ASN A CA 1
ATOM 1974 C C . ASN A 1 255 ? -15.630 -3.380 -7.208 1.00 35.16 255 ASN A C 1
ATOM 1976 O O . ASN A 1 255 ? -14.644 -3.234 -7.928 1.00 35.16 255 ASN A O 1
ATOM 1980 N N . GLY A 1 256 ? -15.549 -3.696 -5.913 1.00 36.28 256 GLY A N 1
ATOM 1981 C CA . GLY A 1 256 ? -14.284 -3.949 -5.230 1.00 36.28 256 GLY A CA 1
ATOM 1982 C C . GLY A 1 256 ? -13.489 -5.023 -5.963 1.00 36.28 256 GLY A C 1
ATOM 1983 O O . GLY A 1 256 ? -13.822 -6.199 -5.893 1.00 36.28 256 GLY A O 1
ATOM 1984 N N . VAL A 1 257 ? -12.455 -4.610 -6.693 1.00 37.69 257 VAL A N 1
ATOM 1985 C CA . VAL A 1 257 ? -11.722 -5.524 -7.561 1.00 37.69 257 VAL A CA 1
ATOM 1986 C C . VAL A 1 257 ? -10.642 -6.211 -6.734 1.00 37.69 257 VAL A C 1
ATOM 1988 O O . VAL A 1 257 ? -9.590 -5.631 -6.458 1.00 37.69 257 VAL A O 1
ATOM 1991 N N . VAL A 1 258 ? -10.888 -7.466 -6.364 1.00 47.41 258 VAL A N 1
ATOM 1992 C CA . VAL A 1 258 ? -9.859 -8.357 -5.811 1.00 47.41 258 VAL A CA 1
ATOM 1993 C C . VAL A 1 258 ? -8.726 -8.463 -6.839 1.00 47.41 258 VAL A C 1
ATOM 1995 O O . VAL A 1 258 ? -8.992 -8.473 -8.043 1.00 47.41 258 VAL A O 1
ATOM 1998 N N . PHE A 1 259 ? -7.460 -8.583 -6.410 1.00 45.38 259 PHE A N 1
ATOM 1999 C CA . PHE A 1 259 ? -6.319 -8.779 -7.325 1.00 45.38 259 PHE A CA 1
ATOM 2000 C C . PHE A 1 259 ? -6.511 -9.958 -8.312 1.00 45.38 259 PHE A C 1
ATOM 2002 O O . PHE A 1 259 ? -5.763 -10.052 -9.276 1.00 45.38 259 PHE A O 1
ATOM 2009 N N . SER A 1 260 ? -7.541 -10.794 -8.140 1.00 43.50 260 SER A N 1
ATOM 2010 C CA . SER A 1 260 ? -7.922 -11.917 -8.996 1.00 43.50 260 SER A CA 1
ATOM 2011 C C . SER A 1 260 ? -9.103 -11.696 -9.963 1.00 43.50 260 SER A C 1
ATOM 2013 O O . SER A 1 260 ? -9.320 -12.560 -10.806 1.00 43.50 260 SER A O 1
ATOM 2015 N N . GLU A 1 261 ? -9.883 -10.608 -9.893 1.00 41.12 261 GLU A N 1
ATOM 2016 C CA . GLU A 1 261 ? -11.147 -10.521 -10.666 1.00 41.12 261 GLU A CA 1
ATOM 2017 C C . GLU A 1 261 ? -10.958 -10.374 -12.188 1.00 41.12 261 GLU A C 1
ATOM 2019 O O . GLU A 1 261 ? -11.823 -10.782 -12.960 1.00 41.12 261 GLU A O 1
ATOM 2024 N N . GLU A 1 262 ? -9.814 -9.861 -12.651 1.00 40.78 262 GLU A N 1
ATOM 2025 C CA . GLU A 1 262 ? -9.556 -9.694 -14.091 1.00 40.78 262 GLU A CA 1
ATOM 2026 C C . GLU A 1 262 ? -8.990 -10.951 -14.777 1.00 40.78 262 GLU A C 1
ATOM 2028 O O . GLU A 1 262 ? -8.826 -10.967 -15.998 1.00 40.78 262 GLU A O 1
ATOM 2033 N N . GLN A 1 263 ? -8.723 -12.037 -14.042 1.00 42.31 263 GLN A N 1
ATOM 2034 C CA . GLN A 1 263 ? -8.238 -13.286 -14.631 1.00 42.31 263 GLN A CA 1
ATOM 2035 C C . GLN A 1 263 ? -9.055 -14.476 -14.125 1.00 42.31 263 GLN A C 1
ATOM 2037 O O . GLN A 1 263 ? -9.191 -14.701 -12.929 1.00 42.31 263 GLN A O 1
ATOM 2042 N N . LYS A 1 264 ? -9.542 -15.313 -15.052 1.00 42.12 264 LYS A N 1
ATOM 2043 C CA . LYS A 1 264 ? -10.231 -16.605 -14.813 1.00 42.12 264 LYS A CA 1
ATOM 2044 C C . LYS A 1 264 ? -9.378 -17.653 -14.055 1.00 42.12 264 LYS A C 1
ATOM 2046 O O . LYS A 1 264 ? -9.653 -18.852 -14.116 1.00 42.12 264 LYS A O 1
ATOM 2051 N N . HIS A 1 265 ? -8.333 -17.232 -13.349 1.00 41.62 265 HIS A N 1
ATOM 2052 C CA . HIS A 1 265 ? -7.325 -18.057 -12.707 1.00 41.62 265 HIS A CA 1
ATOM 2053 C C . HIS A 1 265 ? -7.097 -17.588 -11.259 1.00 41.62 265 HIS A C 1
ATOM 2055 O O . HIS A 1 265 ? -6.055 -17.051 -10.919 1.00 41.62 265 HIS A O 1
ATOM 2061 N N . CYS A 1 266 ? -8.061 -17.851 -10.367 1.00 42.09 266 CYS A N 1
ATOM 2062 C CA . CYS A 1 266 ? -7.863 -17.840 -8.903 1.00 42.09 266 CYS A CA 1
ATOM 2063 C C . CYS A 1 266 ? -6.946 -19.001 -8.441 1.00 42.09 266 CYS A C 1
ATOM 2065 O O . CYS A 1 266 ? -7.327 -19.808 -7.596 1.00 42.09 266 CYS A O 1
ATOM 2067 N N . ARG A 1 267 ? -5.775 -19.180 -9.065 1.00 50.53 267 ARG A N 1
ATOM 2068 C CA . ARG A 1 267 ? -4.873 -20.327 -8.821 1.00 50.53 267 ARG A CA 1
ATOM 2069 C C . ARG A 1 267 ? -3.460 -19.935 -8.397 1.00 50.53 267 ARG A C 1
ATOM 2071 O O . ARG A 1 267 ? -2.636 -20.816 -8.159 1.00 50.53 267 ARG A O 1
ATOM 2078 N N . ASP A 1 268 ? -3.186 -18.643 -8.264 1.00 57.78 268 ASP A N 1
ATOM 2079 C CA . ASP A 1 268 ? -1.841 -18.176 -7.959 1.00 57.78 268 ASP A CA 1
ATOM 2080 C C . ASP A 1 268 ? -1.773 -17.620 -6.534 1.00 57.78 268 ASP A C 1
ATOM 2082 O O . ASP A 1 268 ? -2.545 -16.745 -6.139 1.00 57.78 268 ASP A O 1
ATOM 2086 N N . ALA A 1 269 ? -0.858 -18.171 -5.735 1.00 61.72 269 ALA A N 1
ATOM 2087 C CA . ALA A 1 269 ? -0.597 -17.698 -4.382 1.00 61.72 269 ALA A CA 1
ATOM 2088 C C . ALA A 1 269 ? 0.117 -16.335 -4.421 1.00 61.72 269 ALA A C 1
ATOM 2090 O O . ALA A 1 269 ? 1.029 -16.122 -5.228 1.00 61.72 269 ALA A O 1
ATOM 2091 N N . LEU A 1 270 ? -0.308 -15.419 -3.544 1.00 71.25 270 LEU A N 1
ATOM 2092 C CA . LEU A 1 270 ? 0.303 -14.103 -3.361 1.00 71.25 270 LEU A CA 1
ATOM 2093 C C . LEU A 1 270 ? 1.699 -14.273 -2.749 1.00 71.25 270 LEU A C 1
ATOM 2095 O O . LEU A 1 270 ? 1.842 -14.671 -1.597 1.00 71.25 270 LEU A O 1
ATOM 2099 N N . MET A 1 271 ? 2.725 -13.949 -3.527 1.00 74.44 271 MET A N 1
ATOM 2100 C CA . MET A 1 271 ? 4.138 -14.121 -3.173 1.00 74.44 271 MET A CA 1
ATOM 2101 C C . MET A 1 271 ? 4.801 -12.826 -2.705 1.00 74.44 271 MET A C 1
ATOM 2103 O O . MET A 1 271 ? 5.927 -12.828 -2.209 1.00 74.44 271 MET A O 1
ATOM 2107 N N . GLY A 1 272 ? 4.111 -11.700 -2.838 1.00 74.94 272 GLY A N 1
ATOM 2108 C CA . GLY A 1 272 ? 4.600 -10.412 -2.384 1.00 74.94 272 GLY A CA 1
ATOM 2109 C C . GLY A 1 272 ? 3.742 -9.265 -2.880 1.00 74.94 272 GLY A C 1
ATOM 2110 O O . GLY A 1 272 ? 2.787 -9.454 -3.632 1.00 74.94 272 GLY A O 1
ATOM 2111 N N . ILE A 1 273 ? 4.131 -8.063 -2.485 1.00 79.56 273 ILE A N 1
ATOM 2112 C CA . ILE A 1 273 ? 3.524 -6.810 -2.926 1.00 79.56 273 ILE A CA 1
ATOM 2113 C C . ILE A 1 273 ? 4.603 -5.845 -3.388 1.00 79.56 273 ILE A C 1
ATOM 2115 O O . ILE A 1 273 ? 5.772 -5.953 -3.005 1.00 79.56 273 ILE A O 1
ATOM 2119 N N . TYR A 1 274 ? 4.204 -4.873 -4.190 1.00 77.38 274 TYR A N 1
ATOM 2120 C CA . TYR A 1 274 ? 5.039 -3.728 -4.485 1.00 77.38 274 TYR A CA 1
ATOM 2121 C C . TYR A 1 274 ? 4.227 -2.448 -4.488 1.00 77.38 274 TYR A C 1
ATOM 2123 O O . TYR A 1 274 ? 3.069 -2.433 -4.899 1.00 77.38 274 TYR A O 1
ATOM 2131 N N . CYS A 1 275 ? 4.847 -1.380 -4.007 1.00 77.69 275 CYS A N 1
ATOM 2132 C CA . CYS A 1 275 ? 4.145 -0.160 -3.654 1.00 77.69 275 CYS A CA 1
ATOM 2133 C C . CYS A 1 275 ? 4.930 1.067 -4.108 1.00 77.69 275 CYS A C 1
ATOM 2135 O O . CYS A 1 275 ? 6.163 1.053 -4.133 1.00 77.69 275 CYS A O 1
ATOM 2137 N N . HIS A 1 276 ? 4.211 2.143 -4.405 1.00 73.12 276 HIS A N 1
ATOM 2138 C CA . HIS A 1 276 ? 4.796 3.472 -4.509 1.00 73.12 276 HIS A CA 1
ATOM 2139 C C . HIS A 1 276 ? 4.040 4.445 -3.617 1.00 73.12 276 HIS A C 1
ATOM 2141 O O . HIS A 1 276 ? 2.809 4.448 -3.544 1.00 73.12 276 HIS A O 1
ATOM 2147 N N . TRP A 1 277 ? 4.833 5.273 -2.955 1.00 72.25 277 TRP A N 1
ATOM 2148 C CA . TRP A 1 277 ? 4.390 6.389 -2.147 1.00 72.25 277 TRP A CA 1
ATOM 2149 C C . TRP A 1 277 ? 4.945 7.650 -2.785 1.00 72.25 277 TRP A C 1
ATOM 2151 O O . TRP A 1 277 ? 6.078 7.611 -3.276 1.00 72.25 277 TRP A O 1
ATOM 2161 N N . GLY A 1 278 ? 4.175 8.737 -2.725 1.00 63.56 278 GLY A N 1
ATOM 2162 C CA . GLY A 1 278 ? 4.648 10.063 -3.119 1.00 63.56 278 GLY A CA 1
ATOM 2163 C C . GLY A 1 278 ? 5.829 10.546 -2.264 1.00 63.56 278 GLY A C 1
ATOM 2164 O O . GLY A 1 278 ? 6.471 9.760 -1.561 1.00 63.56 278 GLY A O 1
ATOM 2165 N N . ASP A 1 279 ? 6.131 11.849 -2.304 1.00 59.62 279 ASP A N 1
ATOM 2166 C CA . ASP A 1 279 ? 7.259 12.419 -1.554 1.00 59.62 279 ASP A CA 1
ATOM 2167 C C . ASP A 1 279 ? 7.222 12.007 -0.072 1.00 59.62 279 ASP A C 1
ATOM 2169 O O . ASP A 1 279 ? 6.406 12.471 0.724 1.00 59.62 279 ASP A O 1
ATOM 2173 N N . ARG A 1 280 ? 8.156 11.123 0.293 1.00 49.41 280 ARG A N 1
ATOM 2174 C CA . ARG A 1 280 ? 8.250 10.508 1.621 1.00 49.41 280 ARG A CA 1
ATOM 2175 C C . ARG A 1 280 ? 8.644 11.498 2.701 1.00 49.41 280 ARG A C 1
ATOM 2177 O O . ARG A 1 280 ? 8.552 11.158 3.882 1.00 49.41 280 ARG A O 1
ATOM 2184 N N . ASN A 1 281 ? 9.155 12.659 2.314 1.00 45.56 281 ASN A N 1
ATOM 2185 C CA . ASN A 1 281 ? 9.555 13.719 3.227 1.00 45.56 281 ASN A CA 1
ATOM 2186 C C . ASN A 1 281 ? 8.434 14.741 3.427 1.00 45.56 281 ASN A C 1
ATOM 2188 O O . ASN A 1 281 ? 8.533 15.579 4.319 1.00 45.56 281 ASN A O 1
ATOM 2192 N N . SER A 1 282 ? 7.350 14.638 2.657 1.00 46.50 282 SER A N 1
ATOM 2193 C CA . SER A 1 282 ? 6.127 15.369 2.931 1.00 46.50 282 SER A CA 1
ATOM 2194 C C . SER A 1 282 ? 5.307 14.617 3.982 1.00 46.50 282 SER A C 1
ATOM 2196 O O . SER A 1 282 ? 5.126 13.404 3.869 1.00 46.50 282 SER A O 1
ATOM 2198 N N . PRO A 1 283 ? 4.754 15.299 4.997 1.00 44.03 283 PRO A N 1
ATOM 2199 C CA . PRO A 1 283 ? 3.829 14.683 5.939 1.00 44.03 283 PRO A CA 1
ATOM 2200 C C . PRO A 1 283 ? 2.543 14.176 5.263 1.00 44.03 283 PRO A C 1
ATOM 2202 O O . PRO A 1 283 ? 1.820 13.414 5.892 1.00 44.03 283 PRO A O 1
ATOM 2205 N N . GLY A 1 284 ? 2.262 14.541 4.006 1.00 48.47 284 GLY A N 1
ATOM 2206 C CA . GLY A 1 284 ? 1.217 13.950 3.159 1.00 48.47 284 GLY A CA 1
ATOM 2207 C C . GLY A 1 284 ? 1.733 12.764 2.342 1.00 48.47 284 GLY A C 1
ATOM 2208 O O . GLY A 1 284 ? 1.700 12.810 1.115 1.00 48.47 284 GLY A O 1
ATOM 2209 N N . ILE A 1 285 ? 2.282 11.736 3.003 1.00 54.44 285 ILE A N 1
ATOM 2210 C CA . ILE A 1 285 ? 2.699 10.506 2.314 1.00 54.44 285 ILE A CA 1
ATOM 2211 C C . ILE A 1 285 ? 1.443 9.811 1.789 1.00 54.44 285 ILE A C 1
ATOM 2213 O O . ILE A 1 285 ? 0.814 9.028 2.500 1.00 54.44 285 ILE A O 1
ATOM 2217 N N . ASP A 1 286 ? 1.106 10.076 0.535 1.00 60.78 286 ASP A N 1
AT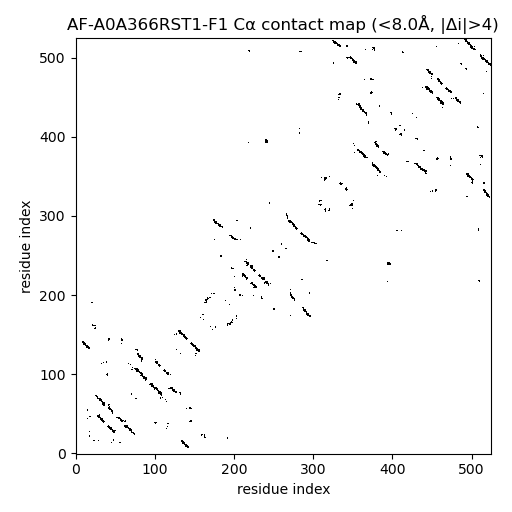OM 2218 C CA . ASP A 1 286 ? 0.014 9.384 -0.124 1.00 60.78 286 ASP A CA 1
ATOM 2219 C C . ASP A 1 286 ? 0.520 8.028 -0.604 1.00 60.78 286 ASP A C 1
ATOM 2221 O O . ASP A 1 286 ? 1.504 7.920 -1.344 1.00 60.78 286 ASP A O 1
ATOM 2225 N N . PHE A 1 287 ? -0.136 6.963 -0.158 1.00 64.06 287 PHE A N 1
ATOM 2226 C CA . PHE A 1 287 ? -0.025 5.667 -0.802 1.00 64.06 287 PHE A CA 1
ATOM 2227 C C . PHE A 1 287 ? -0.672 5.769 -2.181 1.00 64.06 287 PHE A C 1
ATOM 2229 O O . PHE A 1 287 ? -1.894 5.845 -2.307 1.00 64.06 287 PHE A O 1
ATOM 2236 N N . GLN A 1 288 ? 0.153 5.822 -3.221 1.00 67.12 288 GLN A N 1
ATOM 2237 C CA . GLN A 1 288 ? -0.326 6.132 -4.564 1.00 67.12 288 GLN A CA 1
ATOM 2238 C C . GLN A 1 288 ? -0.601 4.873 -5.365 1.00 67.12 288 GLN A C 1
ATOM 2240 O O . GLN A 1 288 ? -1.529 4.854 -6.167 1.00 67.12 288 GLN A O 1
ATOM 2245 N N . ASN A 1 289 ? 0.205 3.827 -5.175 1.00 68.88 289 ASN A N 1
ATOM 2246 C CA . ASN A 1 289 ? 0.145 2.657 -6.033 1.00 68.88 289 ASN A CA 1
ATOM 2247 C C . ASN A 1 289 ? 0.447 1.364 -5.291 1.00 68.88 289 ASN A C 1
ATOM 2249 O O . ASN A 1 289 ? 1.354 1.313 -4.458 1.00 68.88 289 ASN A O 1
ATOM 2253 N N . VAL A 1 290 ? -0.248 0.303 -5.698 1.00 73.06 290 VAL A N 1
ATOM 2254 C CA . VAL A 1 290 ? -0.014 -1.061 -5.226 1.00 73.06 290 VAL A CA 1
ATOM 2255 C C . VAL A 1 290 ? -0.167 -2.072 -6.343 1.00 73.06 290 VAL A C 1
ATOM 2257 O O . VAL A 1 290 ? -1.112 -2.037 -7.131 1.00 73.06 290 VAL A O 1
ATOM 2260 N N . GLY A 1 291 ? 0.756 -3.015 -6.385 1.00 70.25 291 GLY A N 1
ATOM 2261 C CA . GLY A 1 291 ? 0.641 -4.229 -7.163 1.00 70.25 291 GLY A CA 1
ATOM 2262 C C . GLY A 1 291 ? 1.082 -5.435 -6.348 1.00 70.25 291 GLY A C 1
ATOM 2263 O O . GLY A 1 291 ? 1.529 -5.326 -5.203 1.00 70.25 291 GLY A O 1
ATOM 2264 N N . ALA A 1 292 ? 0.927 -6.603 -6.952 1.00 73.94 292 ALA A N 1
ATOM 2265 C CA . ALA A 1 292 ? 1.172 -7.884 -6.316 1.00 73.94 292 ALA A CA 1
ATOM 2266 C C . ALA A 1 292 ? 2.147 -8.727 -7.139 1.00 73.94 292 ALA A C 1
ATOM 2268 O O . ALA A 1 292 ? 2.222 -8.610 -8.366 1.00 73.94 292 ALA A O 1
ATOM 2269 N N . PHE A 1 293 ? 2.865 -9.603 -6.447 1.00 74.06 293 PHE A N 1
ATOM 2270 C CA . PHE A 1 293 ? 3.618 -10.691 -7.047 1.00 74.06 293 PHE A CA 1
ATOM 2271 C C . PHE A 1 293 ? 2.880 -11.996 -6.824 1.00 74.06 293 PHE A C 1
ATOM 2273 O O . PHE A 1 293 ? 2.388 -12.269 -5.730 1.00 74.06 293 PHE A O 1
ATOM 2280 N N . THR A 1 294 ? 2.848 -12.823 -7.853 1.00 72.19 294 THR A N 1
ATOM 2281 C CA . THR A 1 294 ? 2.249 -14.154 -7.806 1.00 72.19 294 THR A CA 1
ATOM 2282 C C . THR A 1 294 ? 3.268 -15.194 -8.231 1.00 72.19 294 THR A C 1
ATOM 2284 O O . THR A 1 294 ? 4.285 -14.877 -8.850 1.00 72.19 294 THR A O 1
ATOM 2287 N N . ARG A 1 295 ? 3.040 -16.451 -7.859 1.00 69.75 295 ARG A N 1
ATOM 2288 C CA . ARG A 1 295 ? 3.871 -17.551 -8.350 1.00 69.75 295 ARG A CA 1
ATOM 2289 C C . ARG A 1 295 ? 3.570 -17.806 -9.825 1.00 69.75 295 ARG A C 1
ATOM 2291 O O . ARG A 1 295 ? 2.405 -17.876 -10.197 1.00 69.75 295 ARG A O 1
ATOM 2298 N N . LYS A 1 296 ? 4.605 -18.069 -10.625 1.00 66.50 296 LYS A N 1
ATOM 2299 C CA . LYS A 1 296 ? 4.440 -18.586 -11.989 1.00 66.50 296 LYS A CA 1
ATOM 2300 C C . LYS A 1 296 ? 3.665 -19.904 -11.982 1.00 66.50 296 LYS A C 1
ATOM 2302 O O . LYS A 1 296 ? 4.157 -20.891 -11.439 1.00 66.50 296 LYS A O 1
ATOM 2307 N N . TRP A 1 297 ? 2.465 -19.872 -12.567 1.00 55.72 297 TRP A N 1
ATOM 2308 C CA . TRP A 1 297 ? 1.517 -20.968 -12.823 1.00 55.72 297 TRP A CA 1
ATOM 2309 C C . TRP A 1 297 ? 1.692 -22.207 -11.930 1.00 55.72 297 TRP A C 1
ATOM 2311 O O . TRP A 1 297 ? 2.445 -23.131 -12.250 1.00 55.72 297 TRP A O 1
ATOM 2321 N N . SER A 1 298 ? 0.898 -22.303 -10.863 1.00 47.91 298 SER A N 1
ATOM 2322 C CA . SER A 1 298 ? 0.720 -23.559 -10.124 1.00 47.91 298 SER A CA 1
ATOM 2323 C C . SER A 1 298 ? -0.696 -24.106 -10.331 1.00 47.91 298 SER A C 1
ATOM 2325 O O . SER A 1 298 ? -1.663 -23.359 -10.426 1.00 47.91 298 SER A O 1
ATOM 2327 N N . ARG A 1 299 ? -0.853 -25.430 -10.460 1.00 45.31 299 ARG A N 1
ATOM 2328 C CA . ARG A 1 299 ? -2.172 -26.073 -10.662 1.00 45.31 299 ARG A CA 1
ATOM 2329 C C . ARG A 1 299 ? -3.013 -26.153 -9.378 1.00 45.31 299 ARG A C 1
ATOM 2331 O O . ARG A 1 299 ? -4.014 -26.865 -9.371 1.00 45.31 299 ARG A O 1
ATOM 2338 N N . ILE A 1 300 ? -2.623 -25.459 -8.314 1.00 45.66 300 ILE A N 1
ATOM 2339 C CA . ILE A 1 300 ? -3.246 -25.589 -7.000 1.00 45.66 300 ILE A CA 1
ATOM 2340 C C . ILE A 1 300 ? -4.384 -24.561 -6.903 1.00 45.66 300 ILE A C 1
ATOM 2342 O O . ILE A 1 300 ? -4.144 -23.369 -7.080 1.00 45.66 300 ILE A O 1
ATOM 2346 N N . PRO A 1 301 ? -5.641 -24.984 -6.686 1.00 45.28 301 PRO A N 1
ATOM 2347 C CA . PRO A 1 301 ? -6.733 -24.054 -6.431 1.00 45.28 301 PRO A CA 1
ATOM 2348 C C . PRO A 1 301 ? -6.456 -23.294 -5.131 1.00 45.28 301 PRO A C 1
ATOM 2350 O O . PRO A 1 301 ? -6.338 -23.913 -4.076 1.00 45.28 301 PRO A O 1
ATOM 2353 N N . VAL A 1 302 ? -6.375 -21.965 -5.194 1.00 48.06 302 VAL A N 1
ATOM 2354 C CA . VAL A 1 302 ? -6.331 -21.127 -3.993 1.00 48.06 302 VAL A CA 1
ATOM 2355 C C . VAL A 1 302 ? -7.770 -20.746 -3.673 1.00 48.06 302 VAL A C 1
ATOM 2357 O O . VAL A 1 302 ? -8.459 -20.144 -4.497 1.00 48.06 302 VAL A O 1
ATOM 2360 N N . SER A 1 303 ? -8.263 -21.120 -2.493 1.00 44.91 303 SER A N 1
ATOM 2361 C CA . SER A 1 303 ? -9.586 -20.689 -2.044 1.00 44.91 303 SER A CA 1
ATOM 2362 C C . SER A 1 303 ? -9.577 -19.177 -1.830 1.00 44.91 303 SER A C 1
ATOM 2364 O O . SER A 1 303 ? -8.821 -18.684 -0.993 1.00 44.91 303 SER A O 1
ATOM 2366 N N . THR A 1 304 ? -10.416 -18.432 -2.551 1.00 46.38 304 THR A N 1
ATOM 2367 C CA . THR A 1 304 ? -10.603 -17.004 -2.279 1.00 46.38 304 THR A CA 1
ATOM 2368 C C . THR A 1 304 ? -11.294 -16.854 -0.921 1.00 46.38 304 THR A C 1
ATOM 2370 O O . THR A 1 304 ? -12.416 -17.348 -0.763 1.00 46.38 304 THR A O 1
ATOM 2373 N N . PRO A 1 305 ? -10.666 -16.212 0.080 1.00 48.66 305 PRO A N 1
ATOM 2374 C CA . PRO A 1 305 ? -11.312 -16.011 1.367 1.00 48.66 305 PRO A CA 1
ATOM 2375 C C . PRO A 1 305 ? -12.537 -15.113 1.177 1.00 48.66 305 PRO A C 1
ATOM 2377 O O . PRO A 1 305 ? -12.444 -14.013 0.634 1.00 48.66 305 PRO A O 1
ATOM 2380 N N . THR A 1 306 ? -13.705 -15.588 1.611 1.00 57.19 306 THR A N 1
ATOM 2381 C CA . THR A 1 306 ? -14.903 -14.746 1.673 1.00 57.19 306 THR A CA 1
ATOM 2382 C C . THR A 1 306 ? -14.785 -13.857 2.902 1.00 57.19 306 THR A C 1
ATOM 2384 O O . THR A 1 306 ? -14.788 -14.353 4.029 1.00 57.19 306 THR A O 1
ATOM 2387 N N . LEU A 1 307 ? -14.655 -12.548 2.690 1.00 64.56 307 LEU A N 1
ATOM 2388 C CA . LEU A 1 307 ? -14.585 -11.583 3.783 1.00 64.56 307 LEU A CA 1
ATOM 2389 C C . LEU A 1 307 ? -15.941 -11.493 4.488 1.00 64.56 307 LEU A C 1
ATOM 2391 O O . LEU A 1 307 ? -16.980 -11.313 3.849 1.00 64.56 307 LEU A O 1
ATOM 2395 N N . ALA A 1 308 ? -15.927 -11.612 5.814 1.00 75.88 308 ALA A N 1
ATOM 2396 C CA . ALA A 1 308 ? -17.137 -11.532 6.616 1.00 75.88 308 ALA A CA 1
ATOM 2397 C C . ALA A 1 308 ? -17.635 -10.083 6.708 1.00 75.88 308 ALA A C 1
ATOM 2399 O O . ALA A 1 308 ? -16.864 -9.166 7.005 1.00 75.88 308 ALA A O 1
ATOM 2400 N N . LYS A 1 309 ? -18.941 -9.897 6.507 1.00 80.75 309 LYS A N 1
ATOM 2401 C CA . LYS A 1 309 ? -19.628 -8.606 6.617 1.00 80.75 309 LYS A CA 1
ATOM 2402 C C . LYS A 1 309 ? -20.687 -8.638 7.719 1.00 80.75 309 LYS A C 1
ATOM 2404 O O . LYS A 1 309 ? -21.205 -9.708 8.040 1.00 80.75 309 LYS A O 1
ATOM 2409 N N . ASP A 1 310 ? -20.989 -7.488 8.311 1.00 82.69 310 ASP A N 1
ATOM 2410 C CA . ASP A 1 310 ? -22.141 -7.321 9.200 1.00 82.69 310 ASP A CA 1
ATOM 2411 C C . ASP A 1 310 ? -23.460 -7.191 8.418 1.00 82.69 310 ASP A C 1
ATOM 2413 O O . ASP A 1 310 ? -23.486 -7.247 7.185 1.00 82.69 310 ASP A O 1
ATOM 2417 N N . LYS A 1 311 ? -24.577 -7.043 9.141 1.00 83.50 311 LYS A N 1
ATOM 2418 C CA . LYS A 1 311 ? -25.925 -6.963 8.552 1.00 83.50 311 LYS A CA 1
ATOM 2419 C C . LYS A 1 311 ? -26.123 -5.738 7.644 1.00 83.50 311 LYS A C 1
ATOM 2421 O O . LYS A 1 311 ? -27.021 -5.748 6.809 1.00 83.50 311 LYS A O 1
ATOM 2426 N N . GLU A 1 312 ? -25.297 -4.702 7.790 1.00 82.19 312 GLU A N 1
ATOM 2427 C CA . GLU A 1 312 ? -25.293 -3.504 6.946 1.00 82.19 312 GLU A CA 1
ATOM 2428 C C . GLU A 1 312 ? -24.231 -3.542 5.834 1.00 82.19 312 GLU A C 1
ATOM 2430 O O . GLU A 1 312 ? -24.097 -2.570 5.091 1.00 82.19 312 GLU A O 1
ATOM 2435 N N . GLY A 1 313 ? -23.489 -4.644 5.688 1.00 79.12 313 GLY A N 1
ATOM 2436 C CA . GLY A 1 313 ? -22.496 -4.829 4.630 1.00 79.12 313 GLY A CA 1
ATOM 2437 C C . GLY A 1 313 ? -21.087 -4.321 4.956 1.00 79.12 313 GLY A C 1
ATOM 2438 O O . GLY A 1 313 ? -20.240 -4.316 4.061 1.00 79.12 313 GLY A O 1
ATOM 2439 N N . ARG A 1 314 ? -20.807 -3.935 6.208 1.00 78.81 314 ARG A N 1
ATOM 2440 C CA . ARG A 1 314 ? -19.484 -3.469 6.660 1.00 78.81 314 ARG A CA 1
ATOM 2441 C C . ARG A 1 314 ? -18.564 -4.635 6.978 1.00 78.81 314 ARG A C 1
ATOM 2443 O O . ARG A 1 314 ? -19.006 -5.642 7.522 1.00 78.81 314 ARG A O 1
ATOM 2450 N N . TYR A 1 315 ? -17.275 -4.498 6.688 1.00 78.06 315 TYR A N 1
ATOM 2451 C CA . TYR A 1 315 ? -16.299 -5.564 6.914 1.00 78.06 315 TYR A CA 1
ATOM 2452 C C . TYR A 1 315 ? -15.949 -5.737 8.399 1.00 78.06 315 TYR A C 1
ATOM 2454 O O . TYR A 1 315 ? -15.665 -4.759 9.098 1.00 78.06 315 TYR A O 1
ATOM 2462 N N . TRP A 1 316 ? -15.921 -6.992 8.856 1.00 75.19 316 TRP A N 1
ATOM 2463 C CA . TRP A 1 316 ? -15.403 -7.361 10.172 1.00 75.19 316 TRP A CA 1
ATOM 2464 C C . TRP A 1 316 ? -13.875 -7.399 10.184 1.00 75.19 316 TRP A C 1
ATOM 2466 O O . TRP A 1 316 ? -13.267 -8.009 9.308 1.00 75.19 316 TRP A O 1
ATOM 2476 N N . VAL A 1 317 ? -13.259 -6.814 11.213 1.00 70.94 317 VAL A N 1
ATOM 2477 C CA . VAL A 1 317 ? -11.801 -6.812 11.403 1.00 70.94 317 VAL A CA 1
ATOM 2478 C C . VAL A 1 317 ? -11.452 -7.177 12.856 1.00 70.94 317 VAL A C 1
ATOM 2480 O O . VAL A 1 317 ? -11.922 -6.497 13.769 1.00 70.94 317 VAL A O 1
ATOM 2483 N N . PRO A 1 318 ? -10.627 -8.216 13.113 1.00 60.88 318 PRO A N 1
ATOM 2484 C CA . PRO A 1 318 ? -10.050 -9.156 12.141 1.00 60.88 318 PRO A CA 1
ATOM 2485 C C . PRO A 1 318 ? -11.042 -10.227 11.653 1.00 60.88 318 PRO A C 1
ATOM 2487 O O . PRO A 1 318 ? -10.779 -10.897 10.659 1.00 60.88 318 PRO A O 1
ATOM 2490 N N . GLY A 1 319 ? -12.168 -10.407 12.345 1.00 74.56 319 GLY A N 1
ATOM 2491 C CA . GLY A 1 319 ? -13.168 -11.414 12.011 1.00 74.56 319 GLY A CA 1
ATOM 2492 C C . GLY A 1 319 ? -14.481 -11.203 12.767 1.00 74.56 319 GLY A C 1
ATOM 2493 O O . GLY A 1 319 ? -14.526 -10.420 13.722 1.00 74.56 319 GLY A O 1
ATOM 2494 N N . PRO A 1 320 ? -15.565 -11.860 12.322 1.00 79.88 320 PRO A N 1
ATOM 2495 C CA . PRO A 1 320 ? -16.876 -11.707 12.930 1.00 79.88 320 PRO A CA 1
ATOM 2496 C C . PRO A 1 320 ? -16.903 -12.329 14.333 1.00 79.88 320 PRO A C 1
ATOM 2498 O O . PRO A 1 320 ? -16.095 -13.213 14.635 1.00 79.88 320 PRO A O 1
ATOM 2501 N N . PRO A 1 321 ? -17.847 -11.917 15.193 1.00 82.56 321 PRO A N 1
ATOM 2502 C CA . PRO A 1 321 ? -18.136 -12.665 16.408 1.00 82.56 321 PRO A CA 1
ATOM 2503 C C . PRO A 1 321 ? -18.598 -14.100 16.090 1.00 82.56 321 PRO A C 1
ATOM 2505 O O . PRO A 1 321 ? -19.038 -14.369 14.967 1.00 82.56 321 PRO A O 1
ATOM 2508 N N . PRO A 1 322 ? -18.531 -15.032 17.065 1.00 82.81 322 PRO A N 1
ATOM 2509 C CA . PRO A 1 322 ? -19.170 -16.343 16.963 1.00 82.81 322 PRO A CA 1
ATOM 2510 C C . PRO A 1 322 ? -20.586 -16.243 16.383 1.00 82.81 322 PRO A C 1
ATOM 2512 O O . PRO A 1 322 ? -21.338 -15.346 16.758 1.00 82.81 322 PRO A O 1
ATOM 2515 N N . LYS A 1 323 ? -20.954 -17.166 15.483 1.00 76.00 323 LYS A N 1
ATOM 2516 C CA . LYS A 1 323 ? -22.198 -17.108 14.679 1.00 76.00 323 LYS A CA 1
ATOM 2517 C C . LYS A 1 323 ? -23.480 -16.947 15.501 1.00 76.00 323 LYS A C 1
ATOM 2519 O O . LYS A 1 323 ? -24.487 -16.457 15.000 1.00 76.00 323 LYS A O 1
ATOM 2524 N N . ASP A 1 324 ? -23.423 -17.361 16.753 1.00 74.62 324 ASP A N 1
ATOM 2525 C CA . ASP A 1 324 ? -24.550 -17.373 17.669 1.00 74.62 324 ASP A CA 1
ATOM 2526 C C . ASP A 1 324 ? -24.751 -16.012 18.379 1.00 74.62 324 ASP A C 1
ATOM 2528 O O . ASP A 1 324 ? -25.814 -15.750 18.954 1.00 74.62 324 ASP A O 1
ATOM 2532 N N . LEU A 1 325 ? -23.761 -15.107 18.327 1.00 77.00 325 LEU A N 1
ATOM 2533 C CA . LEU A 1 325 ? -23.887 -13.732 18.817 1.00 77.00 325 LEU A CA 1
ATOM 2534 C C . LEU A 1 325 ? -24.736 -12.913 17.847 1.00 77.00 325 LEU A C 1
ATOM 2536 O O . LEU A 1 325 ? -24.435 -12.789 16.663 1.00 77.00 325 LEU A O 1
ATOM 2540 N N . ARG A 1 326 ? -25.784 -12.289 18.383 1.00 77.56 326 ARG A N 1
ATOM 2541 C CA . ARG A 1 326 ? -26.655 -11.372 17.650 1.00 77.56 326 ARG A CA 1
ATOM 2542 C C . ARG A 1 326 ? -26.434 -9.944 18.114 1.00 77.56 326 ARG A C 1
ATOM 2544 O O . ARG A 1 326 ? -26.266 -9.681 19.306 1.00 77.56 326 ARG A O 1
ATOM 2551 N N . GLU A 1 327 ? -26.477 -9.022 17.169 1.00 80.31 327 GLU A N 1
ATOM 2552 C CA . GLU A 1 327 ? -26.413 -7.590 17.448 1.00 80.31 327 GLU A CA 1
ATOM 2553 C C . GLU A 1 327 ? -27.653 -7.157 18.241 1.00 80.31 327 GLU A C 1
ATOM 2555 O O . GLU A 1 327 ? -28.779 -7.555 17.929 1.00 80.31 327 GLU A O 1
ATOM 2560 N N . PHE A 1 328 ? -27.445 -6.410 19.324 1.00 75.50 328 PHE A N 1
ATOM 2561 C CA . PHE A 1 328 ? -28.494 -6.052 20.271 1.00 75.50 328 PHE A CA 1
ATOM 2562 C C . PHE A 1 328 ? -28.214 -4.722 20.978 1.00 75.50 328 PHE A C 1
ATOM 2564 O O . PHE A 1 328 ? -27.343 -4.625 21.841 1.00 75.50 328 PHE A O 1
ATOM 2571 N N . GLY A 1 329 ? -29.086 -3.742 20.774 1.00 74.50 329 GLY A N 1
ATOM 2572 C CA . GLY A 1 329 ? -29.121 -2.514 21.564 1.00 74.50 329 GLY A CA 1
ATOM 2573 C C . GLY A 1 329 ? -29.001 -1.267 20.704 1.00 74.50 329 GLY A C 1
ATOM 2574 O O . GLY A 1 329 ? -29.154 -1.311 19.487 1.00 74.50 329 GLY A O 1
ATOM 2575 N N . THR A 1 330 ? -28.772 -0.137 21.363 1.00 79.75 330 THR A N 1
ATOM 2576 C CA . THR A 1 330 ? -28.615 1.156 20.697 1.00 79.75 330 THR A CA 1
ATOM 2577 C C . THR A 1 330 ? -27.188 1.317 20.185 1.00 79.75 330 THR A C 1
ATOM 2579 O O . THR A 1 330 ? -26.234 0.995 20.894 1.00 79.75 330 THR A O 1
ATOM 2582 N N . ILE A 1 331 ? -27.052 1.865 18.976 1.00 84.12 331 ILE A N 1
ATOM 2583 C CA . ILE A 1 331 ? -25.773 2.329 18.438 1.00 84.12 331 ILE A CA 1
ATOM 2584 C C . ILE A 1 331 ? -25.504 3.737 18.991 1.00 84.12 331 ILE A C 1
ATOM 2586 O O . ILE A 1 331 ? -26.048 4.726 18.496 1.00 84.12 331 ILE A O 1
ATOM 2590 N N . TYR A 1 332 ? -24.682 3.831 20.030 1.00 83.38 332 TYR A N 1
ATOM 2591 C CA . TYR A 1 332 ? -24.270 5.095 20.646 1.00 83.38 332 TYR A CA 1
ATOM 2592 C C . TYR A 1 332 ? -23.312 5.842 19.726 1.00 83.38 332 TYR A C 1
ATOM 2594 O O . TYR A 1 332 ? -22.358 5.229 19.269 1.00 83.38 332 TYR A O 1
ATOM 2602 N N . GLY A 1 333 ? -23.545 7.130 19.456 1.00 79.75 333 GLY A N 1
ATOM 2603 C CA . GLY A 1 333 ? -22.755 7.929 18.505 1.00 79.75 333 GLY A CA 1
ATOM 2604 C C . GLY A 1 333 ? -23.321 7.978 17.077 1.00 79.75 333 GLY A C 1
ATOM 2605 O O . GLY A 1 333 ? -22.792 8.703 16.228 1.00 79.75 333 GLY A O 1
ATOM 2606 N N . LYS A 1 334 ? -24.408 7.230 16.805 1.00 85.38 334 LYS A N 1
ATOM 2607 C CA . LYS A 1 334 ? -25.103 7.245 15.511 1.00 85.38 334 LYS A CA 1
ATOM 2608 C C . LYS A 1 334 ? -25.733 8.614 15.264 1.00 85.38 334 LYS A C 1
ATOM 2610 O O . LYS A 1 334 ? -26.614 9.035 16.011 1.00 85.38 334 LYS A O 1
ATOM 2615 N N . ARG A 1 335 ? -25.327 9.274 14.181 1.00 82.94 335 ARG A N 1
ATOM 2616 C CA . ARG A 1 335 ? -25.807 10.613 13.809 1.00 82.94 335 ARG A CA 1
ATOM 2617 C C . ARG A 1 335 ? -25.705 10.850 12.305 1.00 82.94 335 ARG A C 1
ATOM 2619 O O . ARG A 1 335 ? -25.051 10.094 11.587 1.00 82.94 335 ARG A O 1
ATOM 2626 N N . LYS A 1 336 ? -26.346 11.918 11.835 1.00 80.31 336 LYS A N 1
ATOM 2627 C CA . LYS A 1 336 ? -26.198 12.433 10.472 1.00 80.31 336 LYS A CA 1
ATOM 2628 C C . LYS A 1 336 ? -25.469 13.772 10.553 1.00 80.31 336 LYS A C 1
ATOM 2630 O O . LYS A 1 336 ? -25.954 14.673 11.226 1.00 80.31 336 LYS A O 1
ATOM 2635 N N . VAL A 1 337 ? -24.311 13.876 9.911 1.00 69.75 337 VAL A N 1
ATOM 2636 C CA . VAL A 1 337 ? -23.506 15.103 9.846 1.00 69.75 337 VAL A CA 1
ATOM 2637 C C . VAL A 1 337 ? -23.509 15.561 8.397 1.00 69.75 337 VAL A C 1
ATOM 2639 O O . VAL A 1 337 ? -22.990 14.858 7.532 1.00 69.75 337 VAL A O 1
ATOM 2642 N N . GLU A 1 338 ? -24.140 16.702 8.120 1.00 73.25 338 GLU A N 1
ATOM 2643 C CA . GLU A 1 338 ? -24.350 17.203 6.755 1.00 73.25 338 GLU A CA 1
ATOM 2644 C C . GLU A 1 338 ? -24.981 16.128 5.834 1.00 73.25 338 GLU A C 1
ATOM 2646 O O . GLU A 1 338 ? -26.118 15.696 6.053 1.00 73.25 338 GLU A O 1
ATOM 2651 N N . GLN A 1 339 ? -24.243 15.665 4.815 1.00 63.34 339 GLN A N 1
ATOM 2652 C CA . GLN A 1 339 ? -24.638 14.602 3.881 1.00 63.34 339 GLN A CA 1
ATOM 2653 C C . GLN A 1 339 ? -24.078 13.213 4.242 1.00 63.34 339 GLN A C 1
ATOM 2655 O O . GLN A 1 339 ? -24.320 12.252 3.514 1.00 63.34 339 GLN A O 1
ATOM 2660 N N . ARG A 1 340 ? -23.342 13.073 5.351 1.00 67.69 340 ARG A N 1
ATOM 2661 C CA . ARG A 1 340 ? -22.711 11.813 5.772 1.00 67.69 340 ARG A CA 1
ATOM 2662 C C . ARG A 1 340 ? -23.440 11.193 6.962 1.00 67.69 340 ARG A C 1
ATOM 2664 O O . ARG A 1 340 ? -23.836 11.873 7.909 1.00 67.69 340 ARG A O 1
ATOM 2671 N N . GLN A 1 341 ? -23.612 9.877 6.922 1.00 79.31 341 GLN A N 1
ATOM 2672 C CA . GLN A 1 341 ? -24.094 9.094 8.057 1.00 79.31 341 GLN A CA 1
ATOM 2673 C C . GLN A 1 341 ? -22.900 8.596 8.872 1.00 79.31 341 GLN A C 1
ATOM 2675 O O . GLN A 1 341 ? -21.897 8.187 8.297 1.00 79.31 341 GLN A O 1
ATOM 2680 N N . VAL A 1 342 ? -23.021 8.615 10.198 1.00 77.69 342 VAL A N 1
ATOM 2681 C CA . VAL A 1 342 ? -22.052 8.021 11.122 1.00 77.69 342 VAL A CA 1
ATOM 2682 C C . VAL A 1 342 ? -22.737 6.878 11.878 1.00 77.69 342 VAL A C 1
ATOM 2684 O O . VAL A 1 342 ? -23.795 7.111 12.473 1.00 77.69 342 VAL A O 1
ATOM 2687 N N . PRO A 1 343 ? -22.174 5.657 11.894 1.00 78.31 343 PRO A N 1
ATOM 2688 C CA . PRO A 1 343 ? -21.055 5.189 11.068 1.00 78.31 343 PRO A CA 1
ATOM 2689 C C . PRO A 1 343 ? -21.384 5.223 9.572 1.00 78.31 343 PRO A C 1
ATOM 2691 O O . PRO A 1 343 ? -22.533 4.976 9.183 1.00 78.31 343 PRO A O 1
ATOM 2694 N N . SER A 1 344 ? -20.375 5.495 8.751 1.00 75.38 344 SER A N 1
ATOM 2695 C CA . SER A 1 344 ? -20.473 5.507 7.296 1.00 75.38 344 SER A CA 1
ATOM 2696 C C . SER A 1 344 ? -20.683 4.099 6.727 1.00 75.38 344 SER A C 1
ATOM 2698 O O . SER A 1 344 ? -20.618 3.082 7.430 1.00 75.38 344 SER A O 1
ATOM 2700 N N . ASP A 1 345 ? -20.971 4.037 5.431 1.00 72.38 345 ASP A N 1
ATOM 2701 C CA . ASP A 1 345 ? -20.975 2.811 4.627 1.00 72.38 345 ASP A CA 1
ATOM 2702 C C . ASP A 1 345 ? -19.573 2.191 4.495 1.00 72.38 345 ASP A C 1
ATOM 2704 O O . ASP A 1 345 ? -19.450 0.989 4.275 1.00 72.38 345 ASP A O 1
ATOM 2708 N N . LYS A 1 346 ? -18.522 2.994 4.692 1.00 69.75 346 LYS A N 1
ATOM 2709 C CA . LYS A 1 346 ? -17.111 2.583 4.629 1.00 69.75 346 LYS A CA 1
ATOM 2710 C C . LYS A 1 346 ? -16.501 2.246 5.988 1.00 69.75 346 LYS A C 1
ATOM 2712 O O . LYS A 1 346 ? -15.335 1.860 6.048 1.00 69.75 346 LYS A O 1
ATOM 2717 N N . ALA A 1 347 ? -17.257 2.406 7.073 1.00 72.75 347 ALA A N 1
ATOM 2718 C CA . ALA A 1 347 ? -16.788 2.048 8.401 1.00 72.75 347 ALA A CA 1
ATOM 2719 C C . ALA A 1 347 ? -16.466 0.548 8.469 1.00 72.75 347 ALA A C 1
ATOM 2721 O O . ALA A 1 347 ? -17.178 -0.283 7.902 1.00 72.75 347 ALA A O 1
ATOM 2722 N N . THR A 1 348 ? -15.421 0.197 9.212 1.00 76.88 348 THR A N 1
ATOM 2723 C CA . THR A 1 348 ? -15.150 -1.198 9.583 1.00 76.88 348 THR A CA 1
ATOM 2724 C C . THR A 1 348 ? -15.710 -1.474 10.970 1.00 76.88 348 THR A C 1
ATOM 2726 O O . THR A 1 348 ? -15.922 -0.558 11.771 1.00 76.88 348 THR A O 1
ATOM 2729 N N . VAL A 1 349 ? -15.991 -2.743 11.254 1.00 81.38 349 VAL A N 1
ATOM 2730 C CA . VAL A 1 349 ? -16.550 -3.161 12.540 1.00 81.38 349 VAL A CA 1
ATOM 2731 C C . VAL A 1 349 ? -15.646 -4.171 13.223 1.00 81.38 349 VAL A C 1
ATOM 2733 O O . VAL A 1 349 ? -15.062 -5.051 12.594 1.00 81.38 349 VAL A O 1
ATOM 2736 N N . SER A 1 350 ? -15.535 -4.039 14.537 1.00 84.62 350 SER A N 1
ATOM 2737 C CA . SER A 1 350 ? -14.789 -4.965 15.382 1.00 84.62 350 SER A CA 1
ATOM 2738 C C . SER A 1 350 ? -15.557 -5.235 16.668 1.00 84.62 350 SER A C 1
ATOM 2740 O O . SER A 1 350 ? -16.566 -4.577 16.945 1.00 84.62 350 SER A O 1
ATOM 2742 N N . TRP A 1 351 ? -15.137 -6.234 17.438 1.00 88.12 351 TRP A N 1
ATOM 2743 C CA . TRP A 1 351 ? -15.839 -6.611 18.654 1.00 88.12 351 TRP A CA 1
ATOM 2744 C C . TRP A 1 351 ? -14.907 -7.113 19.757 1.00 88.12 351 TRP A C 1
ATOM 2746 O O . TRP A 1 351 ? -13.841 -7.659 19.490 1.00 88.12 351 TRP A O 1
ATOM 2756 N N . PHE A 1 352 ? -15.361 -6.965 21.001 1.00 89.19 352 PHE A N 1
ATOM 2757 C CA . PHE A 1 352 ? -14.781 -7.616 22.172 1.00 89.19 352 PHE A CA 1
ATOM 2758 C C . PHE A 1 352 ? -15.755 -8.610 22.777 1.00 89.19 352 PHE A C 1
ATOM 2760 O O . PHE A 1 352 ? -16.943 -8.307 22.915 1.00 89.19 352 PHE A O 1
ATOM 2767 N N . ASP A 1 353 ? -15.235 -9.745 23.233 1.00 88.31 353 ASP A N 1
ATOM 2768 C CA . ASP A 1 353 ? -15.943 -10.595 24.178 1.00 88.31 353 ASP A CA 1
ATOM 2769 C C . ASP A 1 353 ? -15.850 -9.963 25.568 1.00 88.31 353 ASP A C 1
ATOM 2771 O O . ASP A 1 353 ? -14.762 -9.829 26.125 1.00 88.31 353 ASP A O 1
ATOM 2775 N N . CYS A 1 354 ? -16.983 -9.537 26.121 1.00 89.12 354 CYS A N 1
ATOM 2776 C CA . CYS A 1 354 ? -17.048 -8.978 27.466 1.00 89.12 354 CYS A CA 1
ATOM 2777 C C . CYS A 1 354 ? -17.479 -10.020 28.505 1.00 89.12 354 CYS A C 1
ATOM 2779 O O . CYS A 1 354 ? -17.517 -9.687 29.688 1.00 89.12 354 CYS A O 1
ATOM 2781 N N . SER A 1 355 ? -17.846 -11.246 28.113 1.00 85.69 355 SER A N 1
ATOM 2782 C CA . SER A 1 355 ? -18.265 -12.310 29.042 1.00 85.69 355 SER A CA 1
ATOM 2783 C C . SER A 1 355 ? -17.104 -12.851 29.881 1.00 85.69 355 SER A C 1
ATOM 2785 O O . SER A 1 355 ? -17.295 -13.277 31.024 1.00 85.69 355 SER A O 1
ATOM 2787 N N . ARG A 1 356 ? -15.897 -12.745 29.333 1.00 89.19 356 ARG A N 1
ATOM 2788 C CA . ARG A 1 356 ? -14.655 -13.239 29.913 1.00 89.19 356 ARG A CA 1
ATOM 2789 C C . ARG A 1 356 ? -14.086 -12.281 30.970 1.00 89.19 356 ARG A C 1
ATOM 2791 O O . ARG A 1 356 ? -14.333 -11.072 30.901 1.00 89.19 356 ARG A O 1
ATOM 2798 N N . PRO A 1 357 ? -13.356 -12.800 31.970 1.00 91.69 357 PRO A N 1
ATOM 2799 C CA . PRO A 1 357 ? -12.564 -11.991 32.890 1.00 91.69 357 PRO A CA 1
ATOM 2800 C C . PRO A 1 357 ? -11.389 -11.325 32.162 1.00 91.69 357 PRO A C 1
ATOM 2802 O O . PRO A 1 357 ? -10.765 -11.917 31.277 1.00 91.69 357 PRO A O 1
ATOM 2805 N N . ILE A 1 358 ? -11.082 -10.090 32.550 1.00 93.69 358 ILE A N 1
ATOM 2806 C CA . ILE A 1 358 ? -10.075 -9.250 31.896 1.00 93.69 358 ILE A CA 1
ATOM 2807 C C . ILE A 1 358 ? -8.957 -8.963 32.896 1.00 93.69 358 ILE A C 1
ATOM 2809 O O . ILE A 1 358 ? -9.225 -8.550 34.021 1.00 93.69 358 ILE A O 1
ATOM 2813 N N . SER A 1 359 ? -7.705 -9.194 32.502 1.00 94.56 359 SER A N 1
ATOM 2814 C CA . SER A 1 359 ? -6.532 -8.838 33.303 1.00 94.56 359 SER A CA 1
ATOM 2815 C C . SER A 1 359 ? -6.229 -7.348 33.195 1.00 94.56 359 SER A C 1
ATOM 2817 O O . SER A 1 359 ? -6.067 -6.692 34.219 1.00 94.56 359 SER A O 1
ATOM 2819 N N . SER A 1 360 ? -6.234 -6.782 31.987 1.00 95.69 360 SER A N 1
ATOM 2820 C CA . SER A 1 360 ? -6.104 -5.337 31.789 1.00 95.69 360 SER A CA 1
ATOM 2821 C C . SER A 1 360 ? -6.767 -4.831 30.508 1.00 95.69 360 SER A C 1
ATOM 2823 O O . SER A 1 360 ? -6.994 -5.580 29.551 1.00 95.69 360 SER A O 1
ATOM 2825 N N . ILE A 1 361 ? -7.081 -3.534 30.502 1.00 94.75 361 ILE A N 1
ATOM 2826 C CA . ILE A 1 361 ? -7.550 -2.792 29.331 1.00 94.75 361 ILE A CA 1
ATOM 2827 C C . ILE A 1 361 ? -6.518 -1.726 28.989 1.00 94.75 361 ILE A C 1
ATOM 2829 O O . ILE A 1 361 ? -6.241 -0.852 29.807 1.00 94.75 361 ILE A O 1
ATOM 2833 N N . LYS A 1 362 ? -5.990 -1.776 27.765 1.00 93.31 362 LYS A N 1
ATOM 2834 C CA . LYS A 1 362 ? -5.083 -0.759 27.222 1.00 93.31 362 LYS A CA 1
ATOM 2835 C C . LYS A 1 362 ? -5.835 0.164 26.283 1.00 93.31 362 LYS A C 1
ATOM 2837 O O . LYS A 1 362 ? -6.601 -0.307 25.441 1.00 93.31 362 LYS A O 1
ATOM 2842 N N . VAL A 1 363 ? -5.592 1.460 26.403 1.00 89.88 363 VAL A N 1
ATOM 2843 C CA . VAL A 1 363 ? -6.226 2.504 25.601 1.00 89.88 363 VAL A CA 1
ATOM 2844 C C . VAL A 1 363 ? -5.147 3.387 25.000 1.00 89.88 363 VAL A C 1
ATOM 2846 O O . VAL A 1 363 ? -4.227 3.798 25.699 1.00 89.88 363 VAL A O 1
ATOM 2849 N N . ALA A 1 364 ? -5.267 3.699 23.714 1.00 84.69 364 ALA A N 1
ATOM 2850 C CA . ALA A 1 364 ? -4.485 4.748 23.078 1.00 84.69 364 ALA A CA 1
ATOM 2851 C C . ALA A 1 364 ? -5.425 5.848 22.593 1.00 84.69 364 ALA A C 1
ATOM 2853 O O . ALA A 1 364 ? -6.342 5.605 21.799 1.00 84.69 364 ALA A O 1
ATOM 2854 N N . LEU A 1 365 ? -5.185 7.054 23.090 1.00 80.81 365 LEU A N 1
ATOM 2855 C CA . LEU A 1 365 ? -5.897 8.260 22.707 1.00 80.81 365 LEU A CA 1
ATOM 2856 C C . LEU A 1 365 ? -4.973 9.134 21.866 1.00 80.81 365 LEU A C 1
ATOM 2858 O O . LEU A 1 365 ? -3.795 9.267 22.203 1.00 80.81 365 LEU A O 1
ATOM 2862 N N . CYS A 1 366 ? -5.494 9.752 20.808 1.00 73.31 366 CYS A N 1
ATOM 2863 C CA . CYS A 1 366 ? -4.811 10.892 20.209 1.00 73.31 366 CYS A CA 1
ATOM 2864 C C . CYS A 1 366 ? -5.130 12.181 20.984 1.00 73.31 366 CYS A C 1
ATOM 2866 O O . CYS A 1 366 ? -6.060 12.223 21.798 1.00 73.31 366 CYS A O 1
ATOM 2868 N N . HIS A 1 367 ? -4.345 13.240 20.780 1.00 63.62 367 HIS A N 1
ATOM 2869 C CA . HIS A 1 367 ? -4.675 14.540 21.364 1.00 63.62 367 HIS A CA 1
ATOM 2870 C C . HIS A 1 367 ? -6.031 15.060 20.858 1.00 63.62 367 HIS A C 1
ATOM 2872 O O . HIS A 1 367 ? -6.576 14.627 19.838 1.00 63.62 367 HIS A O 1
ATOM 2878 N N . GLY A 1 368 ? -6.566 16.035 21.586 1.00 56.06 368 GLY A N 1
ATOM 2879 C CA . GLY A 1 368 ? -7.892 16.578 21.353 1.00 56.06 368 GLY A CA 1
ATOM 2880 C C . GLY A 1 368 ? -8.114 17.242 19.990 1.00 56.06 368 GLY A C 1
ATOM 2881 O O . GLY A 1 368 ? -7.181 17.506 19.234 1.00 56.06 368 GLY A O 1
ATOM 2882 N N . THR A 1 369 ? -9.384 17.500 19.677 1.00 50.75 369 THR A N 1
ATOM 2883 C CA . THR A 1 369 ? -9.876 18.062 18.404 1.00 50.75 369 THR A CA 1
ATOM 2884 C C . THR A 1 369 ? -10.689 19.338 18.666 1.00 50.75 369 THR A C 1
ATOM 2886 O O . THR A 1 369 ? -10.996 19.637 19.820 1.00 50.75 369 THR A O 1
ATOM 2889 N N . GLU A 1 370 ? -11.077 20.092 17.625 1.00 52.06 370 GLU A N 1
ATOM 2890 C CA . GLU A 1 370 ? -12.066 21.179 17.785 1.00 52.06 370 GLU A CA 1
ATOM 2891 C C . GLU A 1 370 ? -13.405 20.665 18.335 1.00 52.06 370 GLU A C 1
ATOM 2893 O O . GLU A 1 370 ? -14.047 21.333 19.145 1.00 52.06 370 GLU A O 1
ATOM 2898 N N . SER A 1 371 ? -13.798 19.454 17.931 1.00 61.31 371 SER A N 1
ATOM 2899 C CA . SER A 1 371 ? -14.929 18.730 18.506 1.00 61.31 371 SER A CA 1
ATOM 2900 C C . SER A 1 371 ? -14.503 17.913 19.726 1.00 61.31 371 SER A C 1
ATOM 2902 O O . SER A 1 371 ? -13.416 17.328 19.753 1.00 61.31 371 SER A O 1
ATOM 2904 N N . SER A 1 372 ? -15.396 17.782 20.703 1.00 74.19 372 SER A N 1
ATOM 2905 C CA . SER A 1 372 ? -15.217 16.905 21.866 1.00 74.19 372 SER A CA 1
ATOM 2906 C C . SER A 1 372 ? -15.411 15.416 21.535 1.00 74.19 372 SER A C 1
ATOM 2908 O O . SER A 1 372 ? -15.816 14.641 22.396 1.00 74.19 372 SER A O 1
ATOM 2910 N N . GLN A 1 373 ? -15.158 14.987 20.295 1.00 78.75 373 GLN A N 1
ATOM 2911 C CA . GLN A 1 373 ? -15.248 13.580 19.913 1.00 78.75 373 GLN A CA 1
ATOM 2912 C C . GLN A 1 373 ? -14.188 12.750 20.642 1.00 78.75 373 GLN A C 1
ATOM 2914 O O . GLN A 1 373 ? -13.027 13.144 20.691 1.00 78.75 373 GLN A O 1
ATOM 2919 N N . LEU A 1 374 ? -14.581 11.579 21.155 1.00 81.56 374 LEU A N 1
ATOM 2920 C CA . LEU A 1 374 ? -13.699 10.616 21.812 1.00 81.56 374 LEU A CA 1
ATOM 2921 C C . LEU A 1 374 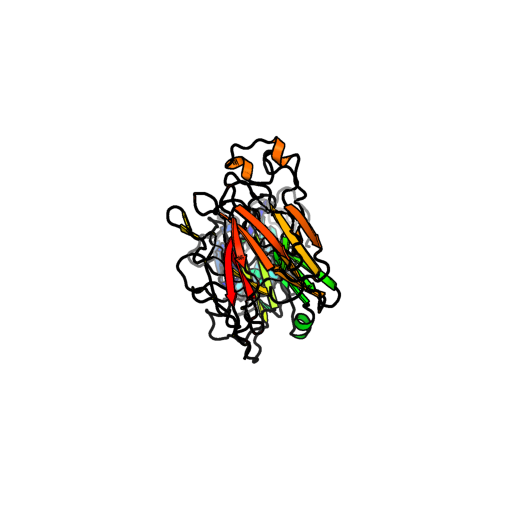? -12.504 10.296 20.892 1.00 81.56 374 LEU A C 1
ATOM 2923 O O . LEU A 1 374 ? -12.705 9.642 19.863 1.00 81.56 374 LEU A O 1
ATOM 2927 N N . PRO A 1 375 ? -11.268 10.694 21.251 1.00 77.94 375 PRO A N 1
ATOM 2928 C CA . PRO A 1 375 ? -10.102 10.539 20.384 1.00 77.94 375 PRO A CA 1
ATOM 2929 C C . PRO A 1 375 ? -9.493 9.131 20.508 1.00 77.94 375 PRO A C 1
ATOM 2931 O O . PRO A 1 375 ? -8.288 8.968 20.658 1.00 77.94 375 PRO A O 1
ATOM 2934 N N . LEU A 1 376 ? -10.335 8.094 20.524 1.00 81.38 376 LEU A N 1
ATOM 2935 C CA . LEU A 1 376 ? -9.919 6.710 20.748 1.00 81.38 376 LEU A CA 1
ATOM 2936 C C . LEU A 1 376 ? -9.363 6.089 19.466 1.00 81.38 376 LEU A C 1
ATOM 2938 O O . LEU A 1 376 ? -10.147 5.753 18.581 1.00 81.38 376 LEU A O 1
ATOM 2942 N N . VAL A 1 377 ? -8.045 5.880 19.423 1.00 76.38 377 VAL A N 1
ATOM 2943 C CA . VAL A 1 377 ? -7.316 5.297 18.281 1.00 76.38 377 VAL A CA 1
ATOM 2944 C C . VAL A 1 377 ? -7.116 3.791 18.444 1.00 76.38 377 VAL A C 1
ATOM 2946 O O . VAL A 1 377 ? -7.158 3.043 17.467 1.00 76.38 377 VAL A O 1
ATOM 2949 N N . SER A 1 378 ? -6.916 3.324 19.681 1.00 82.88 378 SER A N 1
ATOM 2950 C CA . SER A 1 378 ? -6.828 1.893 19.978 1.00 82.88 378 SER A CA 1
ATOM 2951 C C . SER A 1 378 ? -7.405 1.531 21.337 1.00 82.88 378 SER A C 1
ATOM 2953 O O . SER A 1 378 ? -7.324 2.299 22.295 1.00 82.88 378 SER A O 1
ATOM 2955 N N . LEU A 1 379 ? -7.985 0.337 21.414 1.00 87.69 379 LEU A N 1
ATOM 2956 C CA . LEU A 1 379 ? -8.481 -0.297 22.628 1.00 87.69 379 LEU A CA 1
ATOM 2957 C C . LEU A 1 379 ? -8.065 -1.768 22.593 1.00 87.69 379 LEU A C 1
ATOM 2959 O O . LEU A 1 379 ? -8.230 -2.418 21.566 1.00 87.69 379 LEU A O 1
ATOM 2963 N N . SER A 1 380 ? -7.543 -2.311 23.689 1.00 91.06 380 SER A N 1
ATOM 2964 C CA . SER A 1 380 ? -7.159 -3.727 23.771 1.00 91.06 380 SER A CA 1
ATOM 2965 C C . SER A 1 380 ? -7.598 -4.348 25.088 1.00 91.06 380 SER A C 1
ATOM 2967 O O . SER A 1 380 ? -7.455 -3.725 26.138 1.00 91.06 380 SER A O 1
ATOM 2969 N N . PHE A 1 381 ? -8.122 -5.573 25.028 1.00 92.50 381 PHE A N 1
ATOM 2970 C CA . PHE A 1 381 ? -8.510 -6.390 26.177 1.00 92.50 381 PHE A CA 1
ATOM 2971 C C . PHE A 1 381 ? -7.530 -7.552 26.310 1.00 92.50 381 PHE A C 1
ATOM 2973 O O . PHE A 1 381 ? -7.409 -8.359 25.389 1.00 92.50 381 PHE A O 1
ATOM 2980 N N . ASN A 1 382 ? -6.869 -7.652 27.460 1.00 93.06 382 ASN A N 1
ATOM 2981 C CA . ASN A 1 382 ? -6.078 -8.820 27.829 1.00 93.06 382 ASN A CA 1
ATOM 2982 C C . ASN A 1 382 ? -6.950 -9.752 28.672 1.00 93.06 382 ASN A C 1
ATOM 2984 O O . ASN A 1 382 ? -7.458 -9.356 29.722 1.00 93.06 382 ASN A O 1
ATOM 2988 N N . TYR A 1 383 ? -7.173 -10.975 28.206 1.00 93.38 383 TYR A N 1
ATOM 2989 C CA . TYR A 1 383 ? -8.031 -11.944 28.880 1.00 93.38 383 TYR A CA 1
ATOM 2990 C C . TYR A 1 383 ? -7.253 -12.712 29.946 1.00 93.38 383 TYR A C 1
ATOM 2992 O O . TYR A 1 383 ? -6.160 -13.217 29.701 1.00 93.38 383 TYR A O 1
ATOM 3000 N N . ALA A 1 384 ? -7.822 -12.811 31.149 1.00 92.25 384 ALA A N 1
ATOM 3001 C CA . ALA A 1 384 ? -7.115 -13.392 32.292 1.00 92.25 384 ALA A CA 1
ATOM 3002 C C . ALA A 1 384 ? -6.965 -14.922 32.208 1.00 92.25 384 ALA A C 1
ATOM 3004 O O . ALA A 1 384 ? -6.012 -15.474 32.750 1.00 92.25 384 ALA A O 1
ATOM 3005 N N . GLU A 1 385 ? -7.896 -15.598 31.530 1.00 90.56 385 GLU A N 1
ATOM 3006 C CA . GLU A 1 385 ? -7.971 -17.066 31.462 1.00 90.56 385 GLU A CA 1
ATOM 3007 C C . GLU A 1 385 ? -6.837 -17.696 30.646 1.00 90.56 385 GLU A C 1
ATOM 3009 O O . GLU A 1 385 ? -6.277 -18.706 31.057 1.00 90.56 385 GLU A O 1
ATOM 3014 N N . ASP A 1 386 ? -6.509 -17.115 29.492 1.00 88.56 386 ASP A N 1
ATOM 3015 C CA . ASP A 1 386 ? -5.578 -17.687 28.509 1.00 88.56 386 ASP A CA 1
ATOM 3016 C C . ASP A 1 386 ? -4.470 -16.713 28.087 1.00 88.56 386 ASP A C 1
ATOM 3018 O O . ASP A 1 386 ? -3.677 -17.029 27.203 1.00 88.56 386 ASP A O 1
ATOM 3022 N N . GLN A 1 387 ? -4.418 -15.528 28.709 1.00 83.88 387 GLN A N 1
ATOM 3023 C CA . GLN A 1 387 ? -3.469 -14.458 28.392 1.00 83.88 387 GLN A CA 1
ATOM 3024 C C . GLN A 1 387 ? -3.538 -13.992 26.927 1.00 83.88 387 GLN A C 1
ATOM 3026 O O . GLN A 1 387 ? -2.588 -13.401 26.413 1.00 83.88 387 GLN A O 1
ATOM 3031 N N . THR A 1 388 ? -4.662 -14.234 26.243 1.00 86.38 388 THR A N 1
ATOM 3032 C CA . THR A 1 388 ? -4.872 -13.735 24.881 1.00 86.38 388 THR A CA 1
ATOM 3033 C C . THR A 1 388 ? -5.223 -12.252 24.891 1.00 86.38 388 THR A C 1
ATOM 3035 O O . THR A 1 388 ? -5.898 -11.755 25.794 1.00 86.38 388 THR A O 1
ATOM 3038 N N . THR A 1 389 ? -4.798 -11.539 23.849 1.00 86.19 389 THR A N 1
ATOM 3039 C CA . THR A 1 389 ? -5.127 -10.126 23.648 1.00 86.19 389 THR A CA 1
ATOM 3040 C C . THR A 1 389 ? -6.066 -9.980 22.460 1.00 86.19 389 THR A C 1
ATOM 3042 O O . THR A 1 389 ? -5.723 -10.355 21.340 1.00 86.19 389 THR A O 1
ATOM 3045 N N . ALA A 1 390 ? -7.231 -9.375 22.681 1.00 85.56 390 ALA A N 1
ATOM 3046 C CA . ALA A 1 390 ? -8.023 -8.792 21.605 1.00 85.56 390 ALA A CA 1
ATOM 3047 C C . ALA A 1 390 ? -7.672 -7.309 21.481 1.00 85.56 390 ALA A C 1
ATOM 3049 O O . ALA A 1 390 ? -7.570 -6.614 22.489 1.00 85.56 390 ALA A O 1
ATOM 3050 N N . SER A 1 391 ? -7.511 -6.805 20.260 1.00 83.56 391 SER A N 1
ATOM 3051 C CA . SER A 1 391 ? -7.182 -5.400 20.019 1.00 83.56 391 SER A CA 1
ATOM 3052 C C . SER A 1 391 ? -7.969 -4.829 18.849 1.00 83.56 391 SER A C 1
ATOM 3054 O O . SER A 1 391 ? -8.176 -5.486 17.826 1.00 83.56 391 SER A O 1
ATOM 3056 N N . ILE A 1 392 ? -8.398 -3.586 19.025 1.00 78.06 392 ILE A N 1
ATOM 3057 C CA . ILE A 1 392 ? -9.036 -2.748 18.024 1.00 78.06 392 ILE A CA 1
ATOM 3058 C C . ILE A 1 392 ? -8.112 -1.563 17.815 1.00 78.06 392 ILE A C 1
ATOM 3060 O O . ILE A 1 392 ? -7.936 -0.776 18.737 1.00 78.06 392 ILE A O 1
ATOM 3064 N N . GLY A 1 393 ? -7.562 -1.425 16.611 1.00 71.38 393 GLY A N 1
ATOM 3065 C CA . GLY A 1 393 ? -6.548 -0.417 16.314 1.00 71.38 393 GLY A CA 1
ATOM 3066 C C . GLY A 1 393 ? -5.113 -0.935 16.494 1.00 71.38 393 GLY A C 1
ATOM 3067 O O . GLY A 1 393 ? -4.905 -2.123 16.751 1.00 71.38 393 GLY A O 1
ATOM 3068 N N . PRO A 1 394 ? -4.107 -0.068 16.301 1.00 69.62 394 PRO A N 1
ATOM 3069 C CA . PRO A 1 394 ? -2.700 -0.419 16.481 1.00 69.62 394 PRO A CA 1
ATOM 3070 C C . PRO A 1 394 ? -2.375 -0.854 17.913 1.00 69.62 394 PRO A C 1
ATOM 3072 O O . PRO A 1 394 ? -2.916 -0.312 18.876 1.00 69.62 394 PRO A O 1
ATOM 3075 N N . THR A 1 395 ? -1.467 -1.819 18.059 1.00 71.50 395 THR A N 1
ATOM 3076 C CA . THR A 1 395 ? -0.931 -2.247 19.367 1.00 71.50 395 THR A CA 1
ATOM 3077 C C . THR A 1 395 ? 0.421 -1.611 19.672 1.00 71.50 395 THR A C 1
ATOM 3079 O O . THR A 1 395 ? 0.829 -1.544 20.828 1.00 71.50 395 THR A O 1
ATOM 3082 N N . GLU A 1 396 ? 1.109 -1.131 18.640 1.00 68.62 396 GLU A N 1
ATOM 3083 C CA . GLU A 1 396 ? 2.403 -0.463 18.729 1.00 68.62 396 GLU A CA 1
ATOM 3084 C C . GLU A 1 396 ? 2.273 0.940 18.135 1.00 68.62 396 GLU A C 1
ATOM 3086 O O . GLU A 1 396 ? 1.747 1.107 17.033 1.00 68.62 396 GLU A O 1
ATOM 3091 N N . PHE A 1 397 ? 2.763 1.938 18.869 1.00 65.50 397 PHE A N 1
ATOM 3092 C CA . PHE A 1 397 ? 2.741 3.342 18.474 1.00 65.50 397 PHE A CA 1
ATOM 3093 C C . PHE A 1 397 ? 4.163 3.879 18.523 1.00 65.50 397 PHE A C 1
ATOM 3095 O O . PHE A 1 397 ? 4.818 3.828 19.562 1.00 65.50 397 PHE A O 1
ATOM 3102 N N . THR A 1 398 ? 4.638 4.410 17.404 1.00 57.84 398 THR A N 1
ATOM 3103 C CA . THR A 1 398 ? 5.909 5.124 17.333 1.00 57.84 398 THR A CA 1
ATOM 3104 C C . THR A 1 398 ? 5.598 6.610 17.196 1.00 57.84 398 THR A C 1
ATOM 3106 O O . THR A 1 398 ? 5.042 7.011 16.168 1.00 57.84 398 THR A O 1
ATOM 3109 N N . PRO A 1 399 ? 5.925 7.451 18.196 1.00 53.75 399 PRO A N 1
ATOM 3110 C CA . PRO A 1 399 ? 5.793 8.891 18.032 1.00 53.75 399 PRO A CA 1
ATOM 3111 C C . PRO A 1 399 ? 6.671 9.329 16.852 1.00 53.75 399 PRO A C 1
ATOM 3113 O O . PRO A 1 399 ? 7.780 8.806 16.677 1.00 53.75 399 PRO A O 1
ATOM 3116 N N . PRO A 1 400 ? 6.205 10.248 15.998 1.00 51.56 400 PRO A N 1
ATOM 3117 C CA . PRO A 1 400 ? 7.033 10.712 14.903 1.00 51.56 400 PRO A CA 1
ATOM 3118 C C . PRO A 1 400 ? 8.267 11.417 15.448 1.00 51.56 400 PRO A C 1
ATOM 3120 O O . PRO A 1 400 ? 8.229 12.125 16.449 1.00 51.56 400 PRO A O 1
ATOM 3123 N N . LYS A 1 401 ? 9.384 11.185 14.760 1.00 49.00 401 LYS A N 1
ATOM 3124 C CA . LYS A 1 401 ? 10.693 11.743 15.114 1.00 49.00 401 LYS A CA 1
ATOM 3125 C C . LYS A 1 401 ? 10.862 13.200 14.681 1.00 49.00 401 LYS A C 1
ATOM 3127 O O . LYS A 1 401 ? 11.855 13.814 15.046 1.00 49.00 401 LYS A O 1
ATOM 3132 N N . ASP A 1 402 ? 9.936 13.712 13.877 1.00 48.09 402 ASP A N 1
ATOM 3133 C CA . ASP A 1 402 ? 9.976 15.063 13.337 1.00 48.09 402 ASP A CA 1
ATOM 3134 C C . ASP A 1 402 ? 8.926 15.921 14.046 1.00 48.09 402 ASP A C 1
ATOM 3136 O O . ASP A 1 402 ? 7.733 15.623 13.977 1.00 48.09 402 ASP A O 1
ATOM 3140 N N . THR A 1 403 ? 9.376 16.945 14.770 1.00 49.44 403 THR A N 1
ATOM 3141 C CA . THR A 1 403 ? 8.509 17.884 15.489 1.00 49.44 403 THR A CA 1
ATOM 3142 C C . THR A 1 403 ? 8.080 19.069 14.618 1.00 49.44 403 THR A C 1
ATOM 3144 O O . THR A 1 403 ? 7.160 19.789 15.006 1.00 49.44 403 THR A O 1
ATOM 3147 N N . LEU A 1 404 ? 8.679 19.254 13.433 1.00 50.50 404 LEU A N 1
ATOM 3148 C CA . LEU A 1 404 ? 8.454 20.397 12.548 1.00 50.50 404 LEU A CA 1
ATOM 3149 C C . LEU A 1 404 ? 8.357 19.921 11.088 1.00 50.50 404 LEU A C 1
ATOM 3151 O O . LEU A 1 404 ? 9.354 19.651 10.430 1.00 50.50 404 LEU A O 1
ATOM 3155 N N . GLY A 1 405 ? 7.142 19.865 10.549 1.00 48.59 405 GLY A N 1
ATOM 3156 C CA . GLY A 1 405 ? 6.905 19.635 9.126 1.00 48.59 405 GLY A CA 1
ATOM 3157 C C . GLY A 1 405 ? 7.497 20.728 8.219 1.00 48.59 405 GLY A C 1
ATOM 3158 O O . GLY A 1 405 ? 8.089 21.720 8.655 1.00 48.59 405 GLY A O 1
ATOM 3159 N N . LEU A 1 406 ? 7.302 20.571 6.903 1.00 39.41 406 LEU A N 1
ATOM 3160 C CA . LEU A 1 406 ? 7.773 21.533 5.899 1.00 39.41 406 LEU A CA 1
ATOM 3161 C C . LEU A 1 406 ? 7.330 22.969 6.238 1.00 39.41 406 LEU A C 1
ATOM 3163 O O . LEU A 1 406 ? 6.150 23.236 6.479 1.00 39.41 406 LEU A O 1
ATOM 3167 N N . LYS A 1 407 ? 8.295 23.898 6.178 1.00 47.97 407 LYS A N 1
ATOM 3168 C CA . LYS A 1 407 ? 8.164 25.333 6.506 1.00 47.97 407 LYS A CA 1
ATOM 3169 C C . LYS A 1 407 ? 8.054 25.673 8.004 1.00 47.97 407 LYS A C 1
ATOM 3171 O O . LYS A 1 407 ? 7.671 26.794 8.315 1.00 47.97 407 LYS A O 1
ATOM 3176 N N . GLY A 1 408 ? 8.409 24.758 8.910 1.00 46.22 408 GLY A N 1
ATOM 3177 C CA . GLY A 1 408 ? 8.412 25.030 10.356 1.00 46.22 408 GLY A CA 1
ATOM 3178 C C . GLY A 1 408 ? 7.036 24.929 11.021 1.00 46.22 408 GLY A C 1
ATOM 3179 O O . GLY A 1 408 ? 6.869 25.413 12.131 1.00 46.22 408 GLY A O 1
ATOM 3180 N N . ASN A 1 409 ? 6.054 24.310 10.357 1.00 46.12 409 ASN A N 1
ATOM 3181 C CA . ASN A 1 409 ? 4.737 24.048 10.945 1.00 46.12 409 ASN A CA 1
ATOM 3182 C C . ASN A 1 409 ? 4.757 22.734 11.732 1.00 46.12 409 ASN A C 1
ATOM 3184 O O . ASN A 1 409 ? 5.458 21.805 11.342 1.00 46.12 409 ASN A O 1
ATOM 3188 N N . TYR A 1 410 ? 3.943 22.605 12.778 1.00 48.62 410 TYR A N 1
ATOM 3189 C CA . TYR A 1 410 ? 3.807 21.345 13.510 1.00 48.62 410 TYR A CA 1
ATOM 3190 C C . TYR A 1 410 ? 3.401 20.179 12.593 1.00 48.62 410 TYR A C 1
ATOM 3192 O O . TYR A 1 410 ? 2.562 20.308 11.702 1.00 48.62 410 TYR A O 1
ATOM 3200 N N . TRP A 1 411 ? 4.010 19.017 12.831 1.00 49.47 411 TRP A N 1
ATOM 3201 C CA . TRP A 1 411 ? 3.798 17.767 12.089 1.00 49.47 411 TRP A CA 1
ATOM 3202 C C . TRP A 1 411 ? 2.363 17.226 12.178 1.00 49.47 411 TRP A C 1
ATOM 3204 O O . TRP A 1 411 ? 1.913 16.488 11.297 1.00 49.47 411 TRP A O 1
ATOM 3214 N N . CYS A 1 412 ? 1.626 17.604 13.224 1.00 52.59 412 CYS A N 1
ATOM 3215 C CA . CYS A 1 412 ? 0.199 17.361 13.285 1.00 52.59 412 CYS A CA 1
ATOM 3216 C C . CYS A 1 412 ? -0.550 18.470 12.535 1.00 52.59 412 CYS A C 1
ATOM 3218 O O . CYS A 1 412 ? -0.548 19.630 12.947 1.00 52.59 412 CYS A O 1
ATOM 3220 N N . TRP A 1 413 ? -1.249 18.095 11.459 1.00 47.66 413 TRP A N 1
ATOM 3221 C CA . TRP A 1 413 ? -1.997 18.987 10.556 1.00 47.66 413 TRP A CA 1
ATOM 3222 C C . TRP A 1 413 ? -3.163 19.766 11.207 1.00 47.66 413 TRP A C 1
ATOM 3224 O O . TRP A 1 413 ? -3.882 20.488 10.516 1.00 47.66 413 TRP A O 1
ATOM 3234 N N . PHE A 1 414 ? -3.324 19.684 12.531 1.00 47.28 414 PHE A N 1
ATOM 3235 C CA . PHE A 1 414 ? -4.179 20.561 13.336 1.00 47.28 414 PHE A CA 1
ATOM 3236 C C . PHE A 1 414 ? -3.944 22.053 13.013 1.00 47.28 414 PHE A C 1
ATOM 3238 O O . PHE A 1 414 ? -4.901 22.815 12.894 1.00 47.28 414 PHE A O 1
ATOM 3245 N N . PHE A 1 415 ? -2.699 22.446 12.709 1.00 40.41 415 PHE A N 1
ATOM 3246 C CA . PHE A 1 415 ? -2.309 23.834 12.424 1.00 40.41 415 PHE A CA 1
ATOM 3247 C C . PHE A 1 415 ? -3.044 24.504 11.240 1.00 40.41 415 PHE A C 1
ATOM 3249 O O . PHE A 1 415 ? -3.171 25.723 11.222 1.00 40.41 415 PHE A O 1
ATOM 3256 N N . GLN A 1 416 ? -3.566 23.752 10.259 1.00 41.16 416 GLN A N 1
ATOM 3257 C CA . GLN A 1 416 ? -4.315 24.356 9.140 1.00 41.16 416 GLN A CA 1
ATOM 3258 C C . GLN A 1 416 ? -5.826 24.480 9.378 1.00 41.16 416 GLN A C 1
ATOM 3260 O O . GLN A 1 416 ? -6.505 25.131 8.585 1.00 41.16 416 GLN A O 1
ATOM 3265 N N . GLY A 1 417 ? -6.357 23.873 10.444 1.00 39.19 417 GLY A N 1
ATOM 3266 C CA . GLY A 1 417 ? -7.800 23.793 10.678 1.00 39.19 417 GLY A CA 1
ATOM 3267 C C . GLY A 1 417 ? -8.279 24.263 12.047 1.00 39.19 417 GLY A C 1
ATOM 3268 O O . GLY A 1 417 ? -9.478 24.457 12.193 1.00 39.19 417 GLY A O 1
ATOM 3269 N N . SER A 1 418 ? -7.401 24.454 13.035 1.00 40.34 418 SER A N 1
ATOM 3270 C CA . SER A 1 418 ? -7.829 24.716 14.410 1.00 40.34 418 SER A CA 1
ATOM 3271 C C . SER A 1 418 ? -7.364 26.045 14.985 1.00 40.34 418 SER A C 1
ATOM 3273 O O . SER A 1 418 ? -6.208 26.430 14.835 1.00 40.34 418 SER A O 1
ATOM 3275 N N . ARG A 1 419 ? -8.233 26.681 15.771 1.00 40.91 419 ARG A N 1
ATOM 3276 C CA . ARG A 1 419 ? -7.912 27.876 16.573 1.00 40.91 419 ARG A CA 1
ATOM 3277 C C . ARG A 1 419 ? -7.313 27.586 17.964 1.00 40.91 419 ARG A C 1
ATOM 3279 O O . ARG A 1 419 ? -7.299 28.496 18.791 1.00 40.91 419 ARG A O 1
ATOM 3286 N N . ARG A 1 420 ? -6.872 26.359 18.283 1.00 46.16 420 ARG A N 1
ATOM 3287 C CA . ARG A 1 420 ? -6.224 26.078 19.586 1.00 46.16 420 ARG A CA 1
ATOM 3288 C C . ARG A 1 420 ? -4.706 26.166 19.450 1.00 46.16 420 ARG A C 1
ATOM 3290 O O . ARG A 1 420 ? -4.145 25.652 18.490 1.00 46.16 420 ARG A O 1
ATOM 3297 N N . GLY A 1 421 ? -4.102 26.909 20.376 1.00 45.12 421 GLY A N 1
ATOM 3298 C CA . GLY A 1 421 ? -2.756 27.463 20.256 1.00 45.12 421 GLY A CA 1
ATOM 3299 C C . GLY A 1 421 ? -1.616 26.448 20.311 1.00 45.12 421 GLY A C 1
ATOM 3300 O O . GLY A 1 421 ? -1.784 25.296 20.704 1.00 45.12 421 GLY A O 1
ATOM 3301 N N . GLU A 1 422 ? -0.439 26.948 19.940 1.00 47.34 422 GLU A N 1
ATOM 3302 C CA . GLU A 1 422 ? 0.858 26.260 19.893 1.00 47.34 422 GLU A CA 1
ATOM 3303 C C . GLU A 1 422 ? 1.234 25.584 21.233 1.00 47.34 422 GLU A C 1
ATOM 3305 O O . GLU A 1 422 ? 1.862 24.528 21.235 1.00 47.34 422 GLU A O 1
ATOM 3310 N N . GLU A 1 423 ? 0.751 26.106 22.367 1.00 48.56 423 GLU A N 1
ATOM 3311 C CA . GLU A 1 423 ? 1.066 25.620 23.722 1.00 48.56 423 GLU A CA 1
ATOM 3312 C C . GLU A 1 423 ? 0.550 24.198 24.044 1.00 48.56 423 GLU A C 1
ATOM 3314 O O . GLU A 1 423 ? 1.179 23.486 24.827 1.00 48.56 423 GLU A O 1
ATOM 3319 N N . GLU A 1 424 ? -0.570 23.737 23.459 1.00 47.88 424 GLU A N 1
ATOM 3320 C CA . GLU A 1 424 ? -1.135 22.401 23.763 1.00 47.88 424 GLU A CA 1
ATOM 3321 C C . GLU A 1 424 ? -0.307 21.265 23.124 1.00 47.88 424 GLU A C 1
ATOM 3323 O O . GLU A 1 424 ? -0.229 20.161 23.671 1.00 47.88 424 GLU A O 1
ATOM 3328 N N . LEU A 1 425 ? 0.342 21.543 21.985 1.00 49.03 425 LEU A N 1
ATOM 3329 C CA . LEU A 1 425 ? 1.091 20.565 21.186 1.00 49.03 425 LEU A CA 1
ATOM 3330 C C . LEU A 1 425 ? 2.574 20.466 21.573 1.00 49.03 425 LEU A C 1
ATOM 3332 O O . LEU A 1 425 ? 3.168 19.404 21.394 1.00 49.03 425 LEU A O 1
ATOM 3336 N N . GLU A 1 426 ? 3.162 21.519 22.147 1.00 50.38 426 GLU A N 1
ATOM 3337 C CA . GLU A 1 426 ? 4.517 21.463 22.722 1.00 50.38 426 GLU A CA 1
ATOM 3338 C C . GLU A 1 426 ? 4.574 20.629 24.014 1.00 50.38 426 GLU A C 1
ATOM 3340 O O . GLU A 1 426 ? 5.626 20.103 24.376 1.00 50.38 426 GLU A O 1
ATOM 3345 N N . GLN A 1 427 ? 3.440 20.475 24.707 1.00 51.59 427 GLN A N 1
ATOM 3346 C CA . GLN A 1 427 ? 3.390 19.890 26.050 1.00 51.59 427 GLN A CA 1
ATOM 3347 C C . GLN A 1 427 ? 2.882 18.441 26.104 1.00 51.59 427 GLN A C 1
ATOM 3349 O O . GLN A 1 427 ? 3.011 17.801 27.151 1.00 51.59 427 GLN A O 1
ATOM 3354 N N . LYS A 1 428 ? 2.297 17.896 25.024 1.00 57.56 428 LYS A N 1
ATOM 3355 C CA . LYS A 1 428 ? 1.728 16.535 25.024 1.00 57.56 428 LYS A CA 1
ATOM 3356 C C . LYS A 1 428 ? 2.096 15.723 23.778 1.00 57.56 428 LYS A C 1
ATOM 3358 O O . LYS A 1 428 ? 1.974 16.223 22.662 1.00 57.56 428 LYS A O 1
ATOM 3363 N N . PRO A 1 429 ? 2.488 14.443 23.939 1.00 65.12 429 PRO A N 1
ATOM 3364 C CA . PRO A 1 429 ? 2.695 13.553 22.804 1.00 65.12 429 PRO A CA 1
ATOM 3365 C C . PRO A 1 429 ? 1.372 13.332 22.060 1.00 65.12 429 PRO A C 1
ATOM 3367 O O . PRO A 1 429 ? 0.297 13.326 22.657 1.00 65.12 429 PRO A O 1
ATOM 3370 N N . HIS A 1 430 ? 1.451 13.114 20.748 1.00 69.62 430 HIS A N 1
ATOM 3371 C CA . HIS A 1 430 ? 0.257 12.933 19.918 1.00 69.62 430 HIS A CA 1
ATOM 3372 C C . HIS A 1 430 ? -0.557 11.701 20.268 1.00 69.62 430 HIS A C 1
ATOM 3374 O O . HIS A 1 430 ? -1.777 11.768 20.189 1.00 69.62 430 HIS A O 1
ATOM 3380 N N . TYR A 1 431 ? 0.106 10.621 20.679 1.00 74.56 431 TYR A N 1
ATOM 3381 C CA . TYR A 1 431 ? -0.544 9.461 21.267 1.00 74.56 431 TYR A CA 1
ATOM 3382 C C . TYR A 1 431 ? -0.237 9.424 22.759 1.00 74.56 431 TYR A C 1
ATOM 3384 O O . TYR A 1 431 ? 0.926 9.469 23.163 1.00 74.56 431 TYR A O 1
ATOM 3392 N N . VAL A 1 432 ? -1.285 9.296 23.564 1.00 79.62 432 VAL A N 1
ATOM 3393 C CA . VAL A 1 432 ? -1.201 9.001 24.991 1.00 79.62 432 VAL A CA 1
ATOM 3394 C C . VAL A 1 432 ? -1.742 7.595 25.193 1.00 79.62 432 VAL A C 1
ATOM 3396 O O . VAL A 1 432 ? -2.860 7.287 24.778 1.00 79.62 432 VAL A O 1
ATOM 3399 N N . GLN A 1 433 ? -0.931 6.741 25.806 1.00 86.50 433 GLN A N 1
ATOM 3400 C CA . GLN A 1 433 ? -1.324 5.388 26.168 1.00 86.50 433 GLN A CA 1
ATOM 3401 C C . GLN A 1 433 ? -1.640 5.327 27.656 1.00 86.50 433 GLN A C 1
ATOM 3403 O O . GLN A 1 433 ? -0.922 5.905 28.469 1.00 86.50 433 GLN A O 1
ATOM 3408 N N . ASP A 1 434 ? -2.700 4.607 27.989 1.00 90.56 434 ASP A N 1
ATOM 3409 C CA . ASP A 1 434 ? -3.107 4.321 29.356 1.00 90.56 434 ASP A CA 1
ATOM 3410 C C . ASP A 1 434 ? -3.437 2.830 29.493 1.00 90.56 434 ASP A C 1
ATOM 3412 O O . ASP A 1 434 ? -3.859 2.175 28.532 1.00 90.56 434 ASP A O 1
ATOM 3416 N N . GLU A 1 435 ? -3.234 2.281 30.685 1.00 94.44 435 GLU A N 1
ATOM 3417 C CA . GLU A 1 435 ? -3.543 0.891 31.002 1.00 94.44 435 GLU A CA 1
ATOM 3418 C C . GLU A 1 435 ? -4.248 0.803 32.349 1.00 94.44 435 GLU A C 1
ATOM 3420 O O . GLU A 1 435 ? -3.717 1.183 33.391 1.00 94.44 435 GLU A O 1
ATOM 3425 N N . TRP A 1 436 ? -5.444 0.224 32.331 1.00 96.19 436 TRP A N 1
ATOM 3426 C CA . TRP A 1 436 ? -6.185 -0.092 33.536 1.00 96.19 436 TRP A CA 1
ATOM 3427 C C . TRP A 1 436 ? -6.050 -1.577 33.856 1.00 96.19 436 TRP A C 1
ATOM 3429 O O . TRP A 1 436 ? -6.534 -2.429 33.106 1.00 96.19 436 TRP A O 1
ATOM 3439 N N . ASN A 1 437 ? -5.389 -1.889 34.971 1.00 94.56 437 ASN A N 1
ATOM 3440 C CA . ASN A 1 437 ? -5.295 -3.248 35.491 1.00 94.56 437 ASN A CA 1
ATOM 3441 C C . ASN A 1 437 ? -6.571 -3.600 36.272 1.00 94.56 437 ASN A C 1
ATOM 3443 O O . ASN A 1 437 ? -6.988 -2.876 37.174 1.00 94.56 437 ASN A O 1
ATOM 3447 N N . ILE A 1 438 ? -7.197 -4.706 35.883 1.00 89.94 438 ILE A N 1
ATOM 3448 C CA . ILE A 1 438 ? -8.515 -5.160 36.341 1.00 89.94 438 ILE A CA 1
ATOM 3449 C C . ILE A 1 438 ? -8.384 -6.430 37.196 1.00 89.94 438 ILE A C 1
ATOM 3451 O O . ILE A 1 438 ? -9.365 -6.884 37.782 1.00 89.94 438 ILE A O 1
ATOM 3455 N N . GLU A 1 439 ? -7.176 -6.997 37.299 1.00 88.62 439 GLU A N 1
ATOM 3456 C CA . GLU A 1 439 ? -6.853 -8.136 38.171 1.00 88.62 439 GLU A CA 1
ATOM 3457 C C . GLU A 1 439 ? -7.741 -9.370 37.917 1.00 88.62 439 GLU A C 1
ATOM 3459 O O . GLU A 1 439 ? -8.066 -10.131 38.826 1.00 88.62 439 GLU A O 1
ATOM 3464 N N . GLY A 1 440 ? -8.166 -9.574 36.666 1.00 90.12 440 GLY A N 1
ATOM 3465 C CA . GLY A 1 440 ? -9.020 -10.700 36.286 1.00 90.12 440 GLY A CA 1
ATOM 3466 C C . GLY A 1 440 ? -10.502 -10.502 36.606 1.00 90.12 440 GLY A C 1
ATOM 3467 O O . GLY A 1 440 ? -11.275 -11.458 36.522 1.00 90.12 440 GLY A O 1
ATOM 3468 N N . ALA A 1 441 ? -10.938 -9.290 36.955 1.00 91.75 441 ALA A N 1
ATOM 3469 C CA . ALA A 1 441 ? -12.347 -9.018 37.193 1.00 91.75 441 ALA A CA 1
ATOM 3470 C C . ALA A 1 441 ? -13.177 -8.986 35.896 1.00 91.75 441 ALA A C 1
ATOM 3472 O O . ALA A 1 441 ? -12.697 -8.898 34.761 1.00 91.75 441 ALA A O 1
ATOM 3473 N N . ARG A 1 442 ? -14.490 -9.078 36.087 1.00 91.75 442 ARG A N 1
ATOM 3474 C CA . ARG A 1 442 ? -15.506 -9.101 35.035 1.00 91.75 442 ARG A CA 1
ATOM 3475 C C . ARG A 1 442 ? -16.121 -7.715 34.859 1.00 91.75 442 ARG A C 1
ATOM 3477 O O . ARG A 1 442 ? -16.468 -7.070 35.843 1.00 91.75 442 ARG A O 1
ATOM 3484 N N . LEU A 1 443 ? -16.321 -7.276 33.615 1.00 91.12 443 LEU A N 1
ATOM 3485 C CA . LEU A 1 443 ? -16.972 -5.993 33.327 1.00 91.12 443 LEU A CA 1
ATOM 3486 C C . LEU A 1 443 ? -18.491 -6.058 33.514 1.00 91.12 443 LEU A C 1
ATOM 3488 O O . LEU A 1 443 ? -19.168 -6.896 32.924 1.00 91.12 443 LEU A O 1
ATOM 3492 N N . LYS A 1 444 ? -19.051 -5.112 34.264 1.00 89.88 444 LYS A N 1
ATOM 3493 C CA . LYS A 1 444 ? -20.494 -4.977 34.492 1.00 89.88 444 LYS A CA 1
ATOM 3494 C C . LYS A 1 444 ? -21.138 -3.960 33.558 1.00 89.88 444 LYS A C 1
ATOM 3496 O O . LYS A 1 444 ? -22.204 -4.233 32.995 1.00 89.88 444 LYS A O 1
ATOM 3501 N N . PHE A 1 445 ? -20.497 -2.806 33.376 1.00 88.75 445 PHE A N 1
ATOM 3502 C CA . PHE A 1 445 ? -21.008 -1.706 32.560 1.00 88.75 445 PHE A CA 1
ATOM 3503 C C . PHE A 1 445 ? -19.903 -1.050 31.731 1.00 88.75 445 PHE A C 1
ATOM 3505 O O . PHE A 1 445 ? -18.745 -1.017 32.140 1.00 88.75 445 PHE A O 1
ATOM 3512 N N . ALA A 1 446 ? -20.294 -0.479 30.595 1.00 89.38 446 ALA A N 1
ATOM 3513 C CA . ALA A 1 446 ? -19.568 0.606 29.953 1.00 89.38 446 ALA A CA 1
ATOM 3514 C C . ALA A 1 446 ? -20.420 1.875 30.049 1.00 89.38 446 ALA A C 1
ATOM 3516 O O . ALA A 1 446 ? -21.568 1.887 29.600 1.00 89.38 446 ALA A O 1
ATOM 3517 N N . HIS A 1 447 ? -19.881 2.926 30.652 1.00 89.25 447 HIS A N 1
ATOM 3518 C CA . HIS A 1 447 ? -20.441 4.264 30.551 1.00 89.25 447 HIS A CA 1
ATOM 3519 C C . HIS A 1 447 ? -19.967 4.907 29.253 1.00 89.25 447 HIS A C 1
ATOM 3521 O O . HIS A 1 447 ? -18.789 4.827 28.896 1.00 89.25 447 HIS A O 1
ATOM 3527 N N . VAL A 1 448 ? -20.899 5.547 28.556 1.00 88.38 448 VAL A N 1
ATOM 3528 C CA . VAL A 1 448 ? -20.624 6.334 27.356 1.00 88.38 448 VAL A CA 1
ATOM 3529 C C . VAL A 1 448 ? -21.210 7.725 27.522 1.00 88.38 448 VAL A C 1
ATOM 3531 O O . VAL A 1 448 ? -22.340 7.867 27.990 1.00 88.38 448 VAL A O 1
ATOM 3534 N N . TRP A 1 449 ? -20.447 8.740 27.130 1.00 89.31 449 TRP A N 1
ATOM 3535 C CA . TRP A 1 449 ? -20.902 10.128 27.112 1.00 89.31 449 TRP A CA 1
ATOM 3536 C C . TRP A 1 449 ? -21.242 10.516 25.686 1.00 89.31 449 TRP A C 1
ATOM 3538 O O . TRP A 1 449 ? -20.440 10.297 24.775 1.00 89.31 449 TRP A O 1
ATOM 3548 N N . ILE A 1 450 ? -22.442 11.063 25.514 1.00 84.44 450 ILE A N 1
ATOM 3549 C CA . ILE A 1 450 ? -22.922 11.598 24.247 1.00 84.44 450 ILE A CA 1
ATOM 3550 C C . ILE A 1 450 ? -23.229 13.080 24.449 1.00 84.44 450 ILE A C 1
ATOM 3552 O O . ILE A 1 450 ? -23.961 13.438 25.378 1.00 84.44 450 ILE A O 1
ATOM 3556 N N . ASP A 1 451 ? -22.683 13.939 23.593 1.00 82.31 451 ASP A N 1
ATOM 3557 C CA . ASP A 1 451 ? -22.991 15.367 23.641 1.00 82.31 451 ASP A CA 1
ATOM 3558 C C . ASP A 1 451 ? -24.377 15.692 23.050 1.00 82.31 451 ASP A C 1
ATOM 3560 O O . ASP A 1 451 ? -25.155 14.822 22.647 1.00 82.31 451 ASP A O 1
ATOM 3564 N N . LYS A 1 452 ? -24.719 16.983 23.018 1.00 80.31 452 LYS A N 1
ATOM 3565 C CA . LYS A 1 452 ? -25.994 17.471 22.471 1.00 80.31 452 LYS A CA 1
ATOM 3566 C C . LYS A 1 452 ? -26.186 17.156 20.979 1.00 80.31 452 LYS A C 1
ATOM 3568 O O . LYS A 1 452 ? -27.330 17.076 20.540 1.00 80.31 452 LYS A O 1
ATOM 3573 N N . ASP A 1 453 ? -25.097 16.956 20.239 1.00 78.31 453 ASP A N 1
ATOM 3574 C CA . ASP A 1 453 ? -25.074 16.734 18.791 1.00 78.31 453 ASP A CA 1
ATOM 3575 C C . ASP A 1 453 ? -24.992 15.231 18.447 1.00 78.31 453 ASP A C 1
ATOM 3577 O O . ASP A 1 453 ? -24.899 14.835 17.281 1.00 78.31 453 ASP A O 1
ATOM 3581 N N . GLY A 1 454 ? -25.066 14.361 19.462 1.00 79.25 454 GLY A N 1
ATOM 3582 C CA . GLY A 1 454 ? -25.019 12.913 19.292 1.00 79.25 454 GLY A CA 1
ATOM 3583 C C . GLY A 1 454 ? -23.603 12.365 19.099 1.00 79.25 454 GLY A C 1
ATOM 3584 O O . GLY A 1 454 ? -23.453 11.235 18.628 1.00 79.25 454 GLY A O 1
ATOM 3585 N N . ILE A 1 455 ? -22.562 13.137 19.419 1.00 81.31 455 ILE A N 1
ATOM 3586 C CA . ILE A 1 455 ? -21.159 12.732 19.293 1.00 81.31 455 ILE A CA 1
ATOM 3587 C C . ILE A 1 455 ? -20.770 11.894 20.509 1.00 81.31 455 ILE A C 1
ATOM 3589 O O . ILE A 1 455 ? -21.023 12.281 21.645 1.00 81.31 455 ILE A O 1
ATOM 3593 N N . LEU A 1 456 ? -20.129 10.747 20.275 1.00 84.25 456 LEU A N 1
ATOM 3594 C CA . LEU A 1 456 ? -19.497 9.965 21.336 1.00 84.25 456 LEU A CA 1
ATOM 3595 C C . LEU A 1 456 ? -18.256 10.704 21.840 1.00 84.25 456 LEU A C 1
ATOM 3597 O O . LEU A 1 456 ? -17.297 10.851 21.083 1.00 84.25 456 LEU A O 1
ATOM 3601 N N . THR A 1 457 ? -18.275 11.153 23.095 1.00 86.56 457 THR A N 1
ATOM 3602 C CA . THR A 1 457 ? -17.230 12.015 23.671 1.00 86.56 457 THR A CA 1
ATOM 3603 C C . THR A 1 457 ? -16.366 11.319 24.716 1.00 86.56 457 THR A C 1
ATOM 3605 O O . THR A 1 457 ? -15.189 11.649 24.850 1.00 86.56 457 THR A O 1
ATOM 3608 N N . GLY A 1 458 ? -16.913 10.322 25.419 1.00 88.31 458 GLY A N 1
ATOM 3609 C CA . GLY A 1 458 ? -16.240 9.656 26.536 1.00 88.31 458 GLY A CA 1
ATOM 3610 C C . GLY A 1 458 ? -16.566 8.168 26.669 1.00 88.31 458 GLY A C 1
ATOM 3611 O O . GLY A 1 458 ? -17.627 7.708 26.232 1.00 88.31 458 GLY A O 1
ATOM 3612 N N . LEU A 1 459 ? -15.661 7.423 27.309 1.00 89.94 459 LEU A N 1
ATOM 3613 C CA . LEU A 1 459 ? -15.804 6.013 27.680 1.00 89.94 459 LEU A CA 1
ATOM 3614 C C . LEU A 1 459 ? -15.238 5.766 29.082 1.00 89.94 459 LEU A C 1
ATOM 3616 O O . LEU A 1 459 ? -14.119 6.165 29.377 1.00 89.94 459 LEU A O 1
ATOM 3620 N N . GLN A 1 460 ? -15.945 4.968 29.876 1.00 92.69 460 GLN A N 1
ATOM 3621 C CA . GLN A 1 460 ? -15.434 4.381 31.113 1.00 92.69 460 GLN A CA 1
ATOM 3622 C C . GLN A 1 460 ? -15.982 2.957 31.280 1.00 92.69 460 GLN A C 1
ATOM 3624 O O . GLN A 1 460 ? -17.127 2.681 30.912 1.00 92.69 460 GLN A O 1
ATOM 3629 N N . PHE A 1 461 ? -15.195 2.044 31.839 1.00 92.88 461 PHE A N 1
ATOM 3630 C CA . PHE A 1 461 ? -15.632 0.696 32.197 1.00 92.88 461 PHE A CA 1
ATOM 3631 C C . PHE A 1 461 ? -15.790 0.558 33.709 1.00 92.88 461 PHE A C 1
ATOM 3633 O O . PHE A 1 461 ? -15.065 1.173 34.483 1.00 92.88 461 PHE A O 1
ATOM 3640 N N . ILE A 1 462 ? -16.742 -0.274 34.126 1.00 92.62 462 ILE A N 1
ATOM 3641 C CA . ILE A 1 462 ? -16.999 -0.575 35.536 1.00 92.62 462 ILE A CA 1
ATOM 3642 C C . ILE A 1 462 ? -17.096 -2.084 35.698 1.00 92.62 462 ILE A C 1
ATOM 3644 O O . ILE A 1 462 ? -17.833 -2.743 34.954 1.00 92.62 462 ILE A O 1
ATOM 3648 N N . THR A 1 463 ? -16.375 -2.633 36.666 1.00 93.81 463 THR A N 1
ATOM 3649 C CA . THR A 1 463 ? -16.368 -4.062 36.991 1.00 93.81 463 THR A CA 1
ATOM 3650 C C . THR A 1 463 ? -17.579 -4.489 37.832 1.00 93.81 463 THR A C 1
ATOM 3652 O O . THR A 1 463 ? -18.399 -3.683 38.278 1.00 93.81 463 THR A O 1
ATOM 3655 N N . GLU A 1 464 ? -17.728 -5.796 38.045 1.00 90.12 464 GLU A N 1
ATOM 3656 C CA . GLU A 1 464 ? -18.774 -6.367 38.899 1.00 90.12 464 GLU A CA 1
ATOM 3657 C C . GLU A 1 464 ? -18.642 -5.987 40.375 1.00 90.12 464 GLU A C 1
ATOM 3659 O O . GLU A 1 464 ? -19.668 -5.732 41.013 1.00 90.12 464 GLU A O 1
ATOM 3664 N N . ASP A 1 465 ? -17.408 -5.886 40.873 1.00 89.44 465 ASP A N 1
ATOM 3665 C CA . ASP A 1 465 ? -17.052 -5.429 42.222 1.00 89.44 465 ASP A CA 1
ATOM 3666 C C . ASP A 1 465 ? -17.071 -3.896 42.370 1.00 89.44 465 ASP A C 1
ATOM 3668 O O . ASP A 1 465 ? -16.854 -3.381 43.462 1.00 89.44 465 ASP A O 1
ATOM 3672 N N . GLY A 1 466 ? -17.403 -3.162 41.302 1.00 89.69 466 GLY A N 1
ATOM 3673 C CA . GLY A 1 466 ? -17.611 -1.714 41.344 1.00 89.69 466 GLY A CA 1
ATOM 3674 C C . GLY A 1 466 ? -16.345 -0.875 41.182 1.00 89.69 466 GLY A C 1
ATOM 3675 O O . GLY A 1 466 ? -16.424 0.340 41.341 1.00 89.69 466 GLY A O 1
ATOM 3676 N N . LYS A 1 467 ? -15.204 -1.481 40.832 1.00 93.12 467 LYS A N 1
ATOM 3677 C CA . LYS A 1 467 ? -14.008 -0.741 40.416 1.00 93.12 467 LYS A CA 1
ATOM 3678 C C . LYS A 1 467 ? -14.292 -0.035 39.092 1.00 93.12 467 LYS A C 1
ATOM 3680 O O . LYS A 1 467 ? -14.832 -0.626 38.152 1.00 93.12 467 LYS A O 1
ATOM 3685 N N . GLU A 1 468 ? -13.911 1.230 39.017 1.00 93.50 468 GLU A N 1
ATOM 3686 C CA . GLU A 1 468 ? -14.079 2.048 37.823 1.00 93.50 468 GLU A CA 1
ATOM 3687 C C . GLU A 1 468 ? -12.736 2.254 37.125 1.00 93.50 468 GLU A C 1
ATOM 3689 O O . GLU A 1 468 ? -11.711 2.472 37.774 1.00 93.50 468 GLU A O 1
ATOM 3694 N N . SER A 1 469 ? -12.746 2.198 35.795 1.00 93.12 469 SER A N 1
ATOM 3695 C CA . SER A 1 469 ? -11.608 2.630 34.993 1.00 93.12 469 SER A CA 1
ATOM 3696 C C . SER A 1 469 ? -11.455 4.149 35.062 1.00 93.12 469 SER A C 1
ATOM 3698 O O . SER A 1 469 ? -12.422 4.856 35.387 1.00 93.12 469 SER A O 1
ATOM 3700 N N . PRO A 1 470 ? -10.297 4.686 34.645 1.00 93.75 470 PRO A N 1
ATOM 3701 C CA . PRO A 1 470 ? -10.228 6.069 34.199 1.00 93.75 470 PRO A CA 1
ATOM 3702 C C . PRO A 1 470 ? -11.324 6.352 33.163 1.00 93.75 470 PRO A C 1
ATOM 3704 O O . PRO A 1 470 ? -11.662 5.494 32.338 1.00 93.75 470 PRO A O 1
ATOM 3707 N N . ALA A 1 471 ? -11.907 7.546 33.227 1.00 90.81 471 ALA A N 1
ATOM 3708 C CA . ALA A 1 471 ? -12.840 8.016 32.216 1.00 90.81 471 ALA A CA 1
ATOM 3709 C C . ALA A 1 471 ? -12.033 8.631 31.063 1.00 90.81 471 ALA A C 1
ATOM 3711 O O . ALA A 1 471 ? -11.405 9.679 31.219 1.00 90.81 471 ALA A O 1
ATOM 3712 N N . TRP A 1 472 ? -12.011 7.956 29.917 1.00 89.31 472 TRP A N 1
ATOM 3713 C CA . TRP A 1 472 ? -11.234 8.366 28.750 1.00 89.31 472 TRP A CA 1
ATOM 3714 C C . TRP A 1 472 ? -12.056 9.259 27.822 1.00 89.31 472 TRP A C 1
ATOM 3716 O O . TRP A 1 472 ? -13.191 8.926 27.475 1.00 89.31 472 TRP A O 1
ATOM 3726 N N . GLY A 1 473 ? -11.452 10.355 27.360 1.00 85.12 473 GLY A N 1
ATOM 3727 C CA . GLY A 1 473 ? -12.083 11.343 26.482 1.00 85.12 473 GLY A CA 1
ATOM 3728 C C . GLY A 1 473 ? -12.683 12.528 27.239 1.00 85.12 473 GLY A C 1
ATOM 3729 O O . GLY A 1 473 ? -12.290 12.839 28.361 1.00 85.12 473 GLY A O 1
ATOM 3730 N N . TYR A 1 474 ? -13.646 13.200 26.616 1.00 84.12 474 TYR A N 1
ATOM 3731 C CA . TYR A 1 474 ? -14.305 14.388 27.153 1.00 84.12 474 TYR A CA 1
ATOM 3732 C C . TYR A 1 474 ? -15.550 13.976 27.942 1.00 84.12 474 TYR A C 1
ATOM 3734 O O . TYR A 1 474 ? -16.648 13.837 27.396 1.00 84.12 474 TYR A O 1
ATOM 3742 N N . CYS A 1 475 ? -15.356 13.745 29.238 1.00 83.19 475 CYS A N 1
ATOM 3743 C CA . CYS A 1 475 ? -16.364 13.160 30.127 1.00 83.19 475 CYS A CA 1
ATOM 3744 C C . CYS A 1 475 ? -17.149 14.212 30.939 1.00 83.19 475 CYS A C 1
ATOM 3746 O O . CYS A 1 475 ? -17.647 13.923 32.027 1.00 83.19 475 CYS A O 1
ATOM 3748 N N . GLU A 1 476 ? -17.272 15.437 30.421 1.00 68.12 476 GLU A N 1
ATOM 3749 C CA . GLU A 1 476 ? -17.986 16.545 31.066 1.00 68.12 476 GLU A CA 1
ATOM 3750 C C . GLU A 1 476 ? -19.443 16.627 30.565 1.00 68.12 476 GLU A C 1
ATOM 3752 O O . GLU A 1 476 ? -19.693 16.703 29.364 1.00 68.12 476 GLU A O 1
ATOM 3757 N N . GLY A 1 477 ? -20.434 16.604 31.471 1.00 58.38 477 GLY A N 1
ATOM 3758 C CA . GLY A 1 477 ? -21.859 16.774 31.132 1.00 58.38 477 GLY A CA 1
ATOM 3759 C C . GLY A 1 477 ? -22.818 15.729 31.730 1.00 58.38 477 GLY A C 1
ATOM 3760 O O . GLY A 1 477 ? -22.410 14.753 32.351 1.00 58.38 477 GLY A O 1
ATOM 3761 N N . LYS A 1 478 ? -24.134 15.956 31.565 1.00 55.00 478 LYS A N 1
ATOM 3762 C CA . LYS A 1 478 ? -25.220 15.272 32.311 1.00 55.00 478 LYS A CA 1
ATOM 3763 C C . LYS A 1 478 ? -25.797 13.995 31.666 1.00 55.00 478 LYS A C 1
ATOM 3765 O O . LYS A 1 478 ? -26.724 13.423 32.232 1.00 55.00 478 LYS A O 1
ATOM 3770 N N . LYS A 1 479 ? -25.312 13.553 30.500 1.00 56.41 479 LYS A N 1
ATOM 3771 C CA . LYS A 1 479 ? -25.831 12.360 29.800 1.00 56.41 479 LYS A CA 1
ATOM 3772 C C . LYS A 1 479 ? -24.745 11.300 29.630 1.00 56.41 479 LYS A C 1
ATOM 3774 O O . LYS A 1 479 ? -24.118 11.207 28.578 1.00 56.41 479 LYS A O 1
ATOM 3779 N N . SER A 1 480 ? -24.549 10.503 30.678 1.00 65.06 480 SER A N 1
ATOM 3780 C CA . SER A 1 480 ? -23.890 9.207 30.564 1.00 65.06 480 SER A CA 1
ATOM 3781 C C . SER A 1 480 ? -24.955 8.117 30.453 1.00 65.06 480 SER A C 1
ATOM 3783 O O . SER A 1 480 ? -25.800 7.957 31.335 1.00 65.06 480 SER A O 1
ATOM 3785 N N . ASP A 1 481 ? -24.943 7.380 29.347 1.00 78.44 481 ASP A N 1
ATOM 3786 C CA . ASP A 1 481 ? -25.752 6.172 29.215 1.00 78.44 481 ASP A CA 1
ATOM 3787 C C . ASP A 1 481 ? -24.947 4.965 29.702 1.00 78.44 481 ASP A C 1
ATOM 3789 O O . ASP A 1 481 ? -23.734 4.866 29.493 1.00 78.44 481 ASP A O 1
ATOM 3793 N N . LYS A 1 482 ? -25.630 4.028 30.369 1.00 82.62 482 LYS A N 1
ATOM 3794 C CA . LYS A 1 482 ? -25.008 2.808 30.895 1.00 82.62 482 LYS A CA 1
ATOM 3795 C C . LYS A 1 482 ? -25.285 1.630 29.977 1.00 82.62 482 LYS A C 1
ATOM 3797 O O . LYS A 1 482 ? -26.373 1.050 29.990 1.00 82.62 482 LYS A O 1
ATOM 3802 N N . LEU A 1 483 ? -24.267 1.198 29.247 1.00 83.75 483 LEU A N 1
ATOM 3803 C CA . LEU A 1 483 ? -24.315 -0.045 28.498 1.00 83.75 483 LEU A CA 1
ATOM 3804 C C . LEU A 1 483 ? -24.023 -1.213 29.437 1.00 83.75 483 LEU A C 1
ATOM 3806 O O . LEU A 1 483 ? -22.892 -1.433 29.860 1.00 83.75 483 LEU A O 1
ATOM 3810 N N . SER A 1 484 ? -25.048 -1.991 29.770 1.00 85.19 484 SER A N 1
ATOM 3811 C CA . SER A 1 484 ? -24.845 -3.212 30.550 1.00 85.19 484 SER A CA 1
ATOM 3812 C C . SER A 1 484 ? -24.065 -4.247 29.737 1.00 85.19 484 SER A C 1
ATOM 3814 O O . SER A 1 484 ? -24.520 -4.680 28.679 1.00 85.19 484 SER A O 1
ATOM 3816 N N . LEU A 1 485 ? -22.923 -4.677 30.271 1.00 85.75 485 LEU A N 1
ATOM 3817 C CA . LEU A 1 485 ? -22.066 -5.728 29.716 1.00 85.75 485 LEU A CA 1
ATOM 3818 C C . LEU A 1 485 ? -22.363 -7.099 30.340 1.00 85.75 485 LEU A C 1
ATOM 3820 O O . LEU A 1 485 ? -21.676 -8.082 30.084 1.00 85.75 485 LEU A O 1
ATOM 3824 N N . ARG A 1 486 ? -23.432 -7.187 31.137 1.00 80.75 486 ARG A N 1
ATOM 3825 C CA . ARG A 1 486 ? -23.919 -8.420 31.761 1.00 80.75 486 ARG A CA 1
ATOM 3826 C C . ARG A 1 486 ? -25.368 -8.676 31.401 1.00 80.75 486 ARG A C 1
ATOM 3828 O O . ARG A 1 486 ? -26.109 -7.780 30.987 1.00 80.75 486 ARG A O 1
ATOM 3835 N N . THR A 1 487 ? -25.784 -9.926 31.495 1.00 70.69 487 THR A N 1
ATOM 3836 C CA . THR A 1 487 ? -27.189 -10.301 31.330 1.00 70.69 487 THR A CA 1
ATOM 3837 C C . THR A 1 487 ? -27.687 -10.906 32.627 1.00 70.69 487 THR A C 1
ATOM 3839 O O . THR A 1 487 ? -26.919 -11.499 33.375 1.00 70.69 487 THR A O 1
ATOM 3842 N N . LYS A 1 488 ? -28.982 -10.726 32.907 1.00 66.75 488 LYS A N 1
ATOM 3843 C CA . LYS A 1 488 ? -29.632 -11.375 34.052 1.00 66.75 488 LYS A CA 1
ATOM 3844 C C . LYS A 1 488 ? -29.703 -12.897 33.884 1.00 66.75 488 LYS A C 1
ATOM 3846 O O . LYS A 1 488 ? -29.879 -13.606 34.863 1.00 66.75 488 LYS A O 1
ATOM 3851 N N . ASN A 1 489 ? -29.591 -13.377 32.648 1.00 63.97 489 ASN A N 1
ATOM 3852 C CA . ASN A 1 489 ? -29.540 -14.787 32.316 1.00 63.97 489 ASN A CA 1
ATOM 3853 C C . ASN A 1 489 ? -28.066 -15.241 32.307 1.00 63.97 489 ASN A C 1
ATOM 3855 O O . ASN A 1 489 ? -27.251 -14.668 31.576 1.00 63.97 489 ASN A O 1
ATOM 3859 N N . LYS A 1 490 ? -27.741 -16.231 33.146 1.00 58.59 490 LYS A N 1
ATOM 3860 C CA . LYS A 1 490 ? -26.382 -16.772 33.302 1.00 58.59 490 LYS A CA 1
ATOM 3861 C C . LYS A 1 490 ? -25.880 -17.478 32.032 1.00 58.59 490 LYS A C 1
ATOM 3863 O O . LYS A 1 490 ? -24.674 -17.544 31.838 1.00 58.59 490 LYS A O 1
ATOM 3868 N N . ASP A 1 491 ? -26.784 -17.848 31.126 1.00 54.88 491 ASP A N 1
ATOM 3869 C CA . ASP A 1 491 ? -26.495 -18.592 29.892 1.00 54.88 491 ASP A CA 1
ATOM 3870 C C . ASP A 1 491 ? -26.362 -17.664 28.673 1.00 54.88 491 ASP A C 1
ATOM 3872 O O . ASP A 1 491 ? -26.731 -17.998 27.547 1.00 54.88 491 ASP A O 1
ATOM 3876 N N . ARG A 1 492 ? -25.921 -16.417 28.870 1.00 64.06 492 ARG A N 1
ATOM 3877 C CA . ARG A 1 492 ? -25.780 -15.456 27.768 1.00 64.06 492 ARG A CA 1
ATOM 3878 C C . ARG A 1 492 ? -24.465 -14.698 27.850 1.00 64.06 492 ARG A C 1
ATOM 3880 O O . ARG A 1 492 ? -24.257 -13.898 28.762 1.00 64.06 492 ARG A O 1
ATOM 3887 N N . ALA A 1 493 ? -23.621 -14.876 26.838 1.00 61.75 493 ALA A N 1
ATOM 3888 C CA . ALA A 1 493 ? -22.447 -14.036 26.635 1.00 61.75 493 ALA A CA 1
ATOM 3889 C C . ALA A 1 493 ? -22.840 -12.650 26.093 1.00 61.75 493 ALA A C 1
ATOM 3891 O O . ALA A 1 493 ? -23.863 -12.476 25.415 1.00 61.75 493 ALA A O 1
ATOM 3892 N N . VAL A 1 494 ? -22.015 -11.649 26.404 1.00 79.31 494 VAL A N 1
ATOM 3893 C CA . VAL A 1 494 ? -22.175 -10.268 25.937 1.00 79.31 494 VAL A CA 1
ATOM 3894 C C . VAL A 1 494 ? -20.893 -9.832 25.266 1.00 79.31 494 VAL A C 1
ATOM 3896 O O . VAL A 1 494 ? -19.824 -9.986 25.847 1.00 79.31 494 VAL A O 1
ATOM 3899 N N . GLY A 1 495 ? -21.023 -9.245 24.081 1.00 84.44 495 GLY A N 1
ATOM 3900 C CA . GLY A 1 495 ? -19.923 -8.572 23.406 1.00 84.44 495 GLY A CA 1
ATOM 3901 C C . GLY A 1 495 ? -20.168 -7.075 23.258 1.00 84.44 495 GLY A C 1
ATOM 3902 O O . GLY A 1 495 ? -21.304 -6.602 23.382 1.00 84.44 495 GLY A O 1
ATOM 3903 N N . LEU A 1 496 ? -19.101 -6.342 22.962 1.00 87.44 496 LEU A N 1
ATOM 3904 C CA . LEU A 1 496 ? -19.135 -4.933 22.578 1.00 87.44 496 LEU A CA 1
ATOM 3905 C C . LEU A 1 496 ? -18.723 -4.826 21.110 1.00 87.44 496 LEU A C 1
ATOM 3907 O O . LEU A 1 496 ? -17.606 -5.203 20.788 1.00 87.44 496 LEU A O 1
ATOM 3911 N N . LYS A 1 497 ? -19.600 -4.323 20.237 1.00 88.75 497 LYS A N 1
ATOM 3912 C CA . LYS A 1 497 ? -19.312 -3.989 18.834 1.00 88.75 497 LYS A CA 1
ATOM 3913 C C . LYS A 1 497 ? -18.864 -2.530 18.758 1.00 88.75 497 LYS A C 1
ATOM 3915 O O . LYS A 1 497 ? -19.524 -1.650 19.316 1.00 88.75 497 LYS A O 1
ATOM 3920 N N . LEU A 1 498 ? -17.760 -2.268 18.070 1.00 86.31 498 LEU A N 1
ATOM 3921 C CA . LEU A 1 498 ? -17.226 -0.928 17.834 1.00 86.31 498 LEU A CA 1
ATOM 3922 C C . LEU A 1 498 ? -17.186 -0.643 16.335 1.00 86.31 498 LEU A C 1
ATOM 3924 O O . LEU A 1 498 ? -16.843 -1.518 15.540 1.00 86.31 498 LEU A O 1
ATOM 3928 N N . PHE A 1 499 ? -17.525 0.591 15.975 1.00 83.31 499 PHE A N 1
ATOM 3929 C CA . PHE A 1 499 ? -17.467 1.089 14.606 1.00 83.31 499 PHE A CA 1
ATOM 3930 C C . PHE A 1 499 ? -16.257 2.005 14.460 1.00 83.31 499 PHE A C 1
ATOM 3932 O O . PHE A 1 499 ? -16.144 2.998 15.183 1.00 83.31 499 PHE A O 1
ATOM 3939 N N . ILE A 1 500 ? -15.367 1.652 13.538 1.00 77.31 500 ILE A N 1
ATOM 3940 C CA . ILE A 1 500 ? -14.135 2.377 13.240 1.00 77.31 500 ILE A CA 1
ATOM 3941 C C . ILE A 1 500 ? -14.355 3.103 11.922 1.00 77.31 500 ILE A C 1
ATOM 3943 O O . ILE A 1 500 ? -14.653 2.476 10.903 1.00 77.31 500 ILE A O 1
ATOM 3947 N N . ASP A 1 501 ? -14.239 4.422 11.947 1.00 71.81 501 ASP A N 1
ATOM 3948 C CA . ASP A 1 501 ? -14.554 5.254 10.792 1.00 71.81 501 ASP A CA 1
ATOM 3949 C C . ASP A 1 501 ? -13.601 6.446 10.706 1.00 71.81 501 ASP A C 1
ATOM 3951 O O . ASP A 1 501 ? -12.924 6.801 11.676 1.00 71.81 501 ASP A O 1
ATOM 3955 N N . ASN A 1 502 ? -13.563 7.077 9.537 1.00 64.81 502 ASN A N 1
ATOM 3956 C CA . ASN A 1 502 ? -12.860 8.336 9.363 1.00 64.81 502 ASN A CA 1
ATOM 3957 C C . ASN A 1 502 ? -13.620 9.437 10.124 1.00 64.81 502 ASN A C 1
ATOM 3959 O O . ASN A 1 502 ? -14.831 9.595 9.972 1.00 64.81 502 ASN A O 1
ATOM 3963 N N . ASN A 1 503 ? -12.915 10.230 10.926 1.00 58.69 503 ASN A N 1
ATOM 3964 C CA . ASN A 1 503 ? -13.494 11.370 11.638 1.00 58.69 503 ASN A CA 1
ATOM 3965 C C . ASN A 1 503 ? -13.689 12.624 10.759 1.00 58.69 503 ASN A C 1
ATOM 3967 O O . ASN A 1 503 ? -14.005 13.694 11.271 1.00 58.69 503 ASN A O 1
ATOM 3971 N N . GLY A 1 504 ? -13.509 12.500 9.443 1.00 50.62 504 GLY A N 1
ATOM 3972 C CA . GLY A 1 504 ? -13.685 13.570 8.467 1.00 50.62 504 GLY A CA 1
ATOM 3973 C C . GLY A 1 504 ? -12.479 14.495 8.327 1.00 50.62 504 GLY A C 1
ATOM 3974 O O . GLY A 1 504 ? -12.562 15.453 7.560 1.00 50.62 504 GLY A O 1
ATOM 3975 N N . ARG A 1 505 ? -11.366 14.223 9.017 1.00 50.97 505 ARG A N 1
ATOM 3976 C CA . ARG A 1 505 ? -10.145 15.012 8.869 1.00 50.97 505 ARG A CA 1
ATOM 3977 C C . ARG A 1 505 ? -9.455 14.700 7.541 1.00 50.97 505 ARG A C 1
ATOM 3979 O O . ARG A 1 505 ? -9.264 13.543 7.179 1.00 50.97 505 ARG A O 1
ATOM 3986 N N . GLY A 1 506 ? -9.029 15.747 6.838 1.00 41.25 506 GLY A N 1
ATOM 3987 C CA . GLY A 1 506 ? -8.078 15.658 5.723 1.00 41.25 506 GLY A CA 1
ATOM 3988 C C . GLY A 1 506 ? -6.631 15.542 6.207 1.00 41.25 506 GLY A C 1
ATOM 3989 O O . GLY A 1 506 ? -5.729 16.058 5.557 1.00 41.25 506 GLY A O 1
ATOM 3990 N N . THR A 1 507 ? -6.411 14.971 7.395 1.00 43.41 507 THR A N 1
ATOM 3991 C CA . THR A 1 507 ? -5.087 14.866 8.000 1.00 43.41 507 THR A CA 1
ATOM 3992 C C . THR A 1 507 ? -4.446 13.545 7.635 1.00 43.41 507 THR A C 1
ATOM 3994 O O . THR A 1 507 ? -5.087 12.509 7.464 1.00 43.41 507 THR A O 1
ATOM 3997 N N . SER A 1 508 ? -3.129 13.600 7.531 1.00 41.62 508 SER A N 1
ATOM 3998 C CA . SER A 1 508 ? -2.310 12.468 7.182 1.00 41.62 508 SER A CA 1
ATOM 3999 C C . SER A 1 508 ? -1.950 11.594 8.380 1.00 41.62 508 SER A C 1
ATOM 4001 O O . SER A 1 508 ? -1.131 10.734 8.164 1.00 41.62 508 SER A O 1
ATOM 4003 N N . HIS A 1 509 ? -2.522 11.706 9.592 1.00 47.19 509 HIS A N 1
ATOM 4004 C CA . HIS A 1 509 ? -2.218 10.842 10.767 1.00 47.19 509 HIS A CA 1
ATOM 4005 C C . HIS A 1 509 ? -3.470 10.120 11.327 1.00 47.19 509 HIS A C 1
ATOM 4007 O O . HIS A 1 509 ? -4.584 10.544 11.027 1.00 47.19 509 HIS A O 1
ATOM 4013 N N . ASP A 1 510 ? -3.293 8.984 12.027 1.00 45.91 510 ASP A N 1
ATOM 4014 C CA . ASP A 1 510 ? -4.357 8.033 12.408 1.00 45.91 510 ASP A CA 1
ATOM 4015 C C . ASP A 1 510 ? -5.366 8.625 13.396 1.00 45.91 510 ASP A C 1
ATOM 4017 O O . ASP A 1 510 ? -5.336 8.369 14.597 1.00 45.91 510 ASP A O 1
ATOM 4021 N N . ASP A 1 511 ? -6.335 9.355 12.859 1.00 48.22 511 ASP A N 1
ATOM 4022 C CA . ASP A 1 511 ? -7.524 9.759 13.594 1.00 48.22 511 ASP A CA 1
ATOM 4023 C C . ASP A 1 511 ? -8.754 8.913 13.199 1.00 48.22 511 ASP A C 1
ATOM 4025 O O . ASP A 1 511 ? -9.894 9.391 13.219 1.00 48.22 511 ASP A O 1
ATOM 4029 N N . GLN A 1 512 ? -8.542 7.641 12.823 1.00 50.81 512 GLN A N 1
ATOM 4030 C CA . GLN A 1 512 ? -9.632 6.664 12.798 1.00 50.81 512 GLN A CA 1
ATOM 4031 C C . GLN A 1 512 ? -10.074 6.427 14.236 1.00 50.81 512 GLN A C 1
ATOM 4033 O O . GLN A 1 512 ? -9.385 5.778 15.019 1.00 50.81 512 GLN A O 1
ATOM 4038 N N . VAL A 1 513 ? -11.227 6.982 14.577 1.00 55.28 513 VAL A N 1
ATOM 4039 C CA . VAL A 1 513 ? -11.761 6.932 15.933 1.00 55.28 513 VAL A CA 1
ATOM 4040 C C . VAL A 1 513 ? -12.937 5.981 16.002 1.00 55.28 513 VAL A C 1
ATOM 4042 O O . VAL A 1 513 ? -13.674 5.786 15.030 1.00 55.28 513 VAL A O 1
ATOM 4045 N N . VAL A 1 514 ? -13.162 5.421 17.186 1.00 54.50 514 VAL A N 1
ATOM 4046 C CA . VAL A 1 514 ? -14.429 4.748 17.471 1.00 54.50 514 VAL A CA 1
ATOM 4047 C C . VAL A 1 514 ? -15.547 5.785 17.403 1.00 54.50 514 VAL A C 1
ATOM 4049 O O . VAL A 1 514 ? -15.704 6.611 18.302 1.00 54.50 514 VAL A O 1
ATOM 4052 N N . THR A 1 515 ? -16.330 5.749 16.329 1.00 52.31 515 THR A N 1
ATOM 4053 C CA . THR A 1 515 ? -17.406 6.719 16.091 1.00 52.31 515 THR A CA 1
ATOM 4054 C C . THR A 1 515 ? -18.722 6.286 16.704 1.00 52.31 515 THR A C 1
ATOM 4056 O O . THR A 1 515 ? -19.547 7.141 17.036 1.00 52.31 515 THR A O 1
ATOM 4059 N N . ALA A 1 516 ? -18.911 4.975 16.867 1.00 45.78 516 ALA A N 1
ATOM 4060 C CA . ALA A 1 516 ? -20.092 4.431 17.498 1.00 45.78 516 ALA A CA 1
ATOM 4061 C C . ALA A 1 516 ? -19.866 3.074 18.174 1.00 45.78 516 ALA A C 1
ATOM 4063 O O . ALA A 1 516 ? -18.861 2.398 17.931 1.00 45.78 516 ALA A O 1
ATOM 4064 N N . ARG A 1 517 ? -20.817 2.665 19.026 1.00 48.09 517 ARG A N 1
ATOM 4065 C CA . ARG A 1 517 ? -20.776 1.387 19.760 1.00 48.09 517 ARG A CA 1
ATOM 4066 C C . ARG A 1 517 ? -22.145 0.750 19.909 1.00 48.09 517 ARG A C 1
ATOM 4068 O O . ARG A 1 517 ? -23.114 1.450 20.176 1.00 48.09 517 ARG A O 1
ATOM 4075 N N . GLU A 1 518 ? -22.194 -0.572 19.821 1.00 54.12 518 GLU A N 1
ATOM 4076 C CA . GLU A 1 518 ? -23.398 -1.386 20.007 1.00 54.12 518 GLU A CA 1
ATOM 4077 C C . GLU A 1 518 ? -23.072 -2.590 20.896 1.00 54.12 518 GLU A C 1
ATOM 4079 O O . GLU A 1 518 ? -21.925 -3.022 21.001 1.00 54.12 518 GLU A O 1
ATOM 4084 N N . ARG A 1 519 ? -24.073 -3.147 21.570 1.00 48.91 519 ARG A N 1
ATOM 4085 C CA . ARG A 1 519 ? -23.919 -4.386 22.333 1.00 48.91 519 ARG A CA 1
ATOM 4086 C C . ARG A 1 519 ? -24.255 -5.592 21.450 1.00 48.91 519 ARG A C 1
ATOM 4088 O O . ARG A 1 519 ? -25.111 -5.518 20.582 1.00 48.91 519 ARG A O 1
ATOM 4095 N N . ASN A 1 520 ? -23.628 -6.732 21.724 1.00 48.78 520 ASN A N 1
ATOM 4096 C CA . ASN A 1 520 ? -24.000 -8.030 21.155 1.00 48.78 520 ASN A CA 1
ATOM 4097 C C . ASN A 1 520 ? -24.493 -8.966 22.270 1.00 48.78 520 ASN A C 1
ATOM 4099 O O . ASN A 1 520 ? -24.036 -8.875 23.415 1.00 48.78 520 ASN A O 1
ATOM 4103 N N . ARG A 1 521 ? -25.433 -9.867 21.967 1.00 48.50 521 ARG A N 1
ATOM 4104 C CA . ARG A 1 521 ? -25.946 -10.892 22.892 1.00 48.50 521 ARG A CA 1
ATOM 4105 C C . ARG A 1 521 ? -25.958 -12.273 22.247 1.00 48.50 521 ARG A C 1
ATOM 4107 O O . ARG A 1 521 ? -26.450 -12.433 21.137 1.00 48.50 521 ARG A O 1
ATOM 4114 N N . LEU A 1 522 ? -25.483 -13.260 22.996 1.00 41.88 522 LEU A N 1
ATOM 4115 C CA . LEU A 1 522 ? -25.527 -1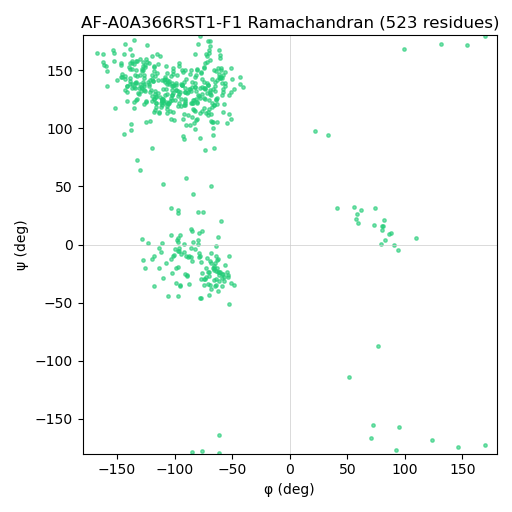4.683 22.668 1.00 41.88 522 LEU A CA 1
ATOM 4116 C C . LEU A 1 522 ? -26.656 -15.379 23.440 1.00 41.88 522 LEU A C 1
ATOM 4118 O O . LEU A 1 522 ? -26.952 -14.987 24.571 1.00 41.88 522 LEU A O 1
ATOM 4122 N N . HIS A 1 523 ? -27.240 -16.425 22.862 1.00 39.16 523 HIS A N 1
ATOM 4123 C CA . HIS A 1 523 ? -27.975 -17.452 23.599 1.00 39.16 523 HIS A CA 1
ATOM 4124 C C . HIS A 1 523 ? -27.094 -18.700 23.685 1.00 39.16 523 HIS A C 1
ATOM 4126 O O . HIS A 1 523 ? -26.782 -19.273 22.648 1.00 39.16 523 HIS A O 1
ATOM 4132 N N . VAL A 1 524 ? -26.672 -19.088 24.889 1.00 30.53 524 VAL A N 1
ATOM 4133 C CA . VAL A 1 524 ? -26.075 -20.406 25.127 1.00 30.53 524 VAL A CA 1
ATOM 4134 C C . VAL A 1 524 ? -27.244 -21.355 25.387 1.00 30.53 524 VAL A C 1
ATOM 4136 O O . VAL A 1 524 ? -28.093 -21.052 26.229 1.00 30.53 524 VAL A O 1
ATOM 4139 N N . CYS A 1 525 ? -27.353 -22.409 24.580 1.00 28.83 525 CYS A N 1
ATOM 4140 C CA . CYS A 1 525 ? -28.321 -23.485 24.782 1.00 28.83 525 CYS A CA 1
ATOM 4141 C C . CYS A 1 525 ? -27.728 -24.564 25.678 1.00 28.83 525 CYS A C 1
ATOM 4143 O O . CYS A 1 525 ? -26.528 -24.871 25.487 1.00 28.83 525 CYS A O 1
#

Sequence (525 aa):
MLRYPYNNSTIFTVLGLLDTFAAVKTAQPIITVFWSKEGELVGIGTRETEHATQKVCGNEKLFATSKDVKIPKKGWITEMAIITKAEVDEKDLTKVIRKVVGLRFSFFRGDPVQVGQIQGDVRVIRPDPGNFVVGFRIGLGIGQPIEKLALMFQPFKSPSTAGHLWKGEAPPDELDIMPCRHGAITSDLTKDDLQMETRIFGTKESDLDMISAIGVDAQVRGFELRRNDGTTRSIGKTYAMQGRQVIVEAGAGRNGVVFSEEQKHCRDALMGIYCHWGDRNSPGIDFQNVGAFTRKWSRIPVSTPTLAKDKEGRYWVPGPPPKDLREFGTIYGKRKVEQRQVPSDKATVSWFDCSRPISSIKVALCHGTESSQLPLVSLSFNYAEDQTTASIGPTEFTPPKDTLGLKGNYWCWFFQGSRRGEEELEQKPHYVQDEWNIEGARLKFAHVWIDKDGILTGLQFITEDGKESPAWGYCEGKKSDKLSLRTKNKDRAVGLKLFIDNNGRGTSHDDQVVTARERNRLHVC

Nearest PDB structures (foldseek):
  3mit-assembly1_A  TM=6.983E-01  e=5.828E-03  Musa acuminata
  4piu-assembly1_A  TM=6.796E-01  e=5.545E-03  Musa acuminata
  4pit-assembly2_D  TM=6.962E-01  e=1.230E-02  Musa acuminata
  2bmy-assembly1_A  TM=6.827E-01  e=1.502E-02  Musa acuminata
  5av7-assembly1_A  TM=5.000E-01  e=2.870E-02  Calystegia sepium

Solvent-accessible surface area (backbone atoms only — not comparable to full-atom values): 29847 Å² total; per-residue (Å²): 136,89,86,69,89,87,60,102,72,57,51,75,48,78,47,56,48,54,96,49,60,58,42,73,72,72,53,43,25,33,39,34,44,23,21,27,88,87,45,34,50,27,30,45,30,29,20,49,41,97,86,44,78,70,50,74,52,57,38,72,92,46,58,64,46,75,47,79,46,72,44,43,84,88,7,52,40,48,34,39,36,41,23,28,45,80,42,67,32,93,90,41,81,91,40,78,42,74,45,46,31,17,42,33,43,30,37,74,38,69,80,64,47,77,43,76,49,89,80,60,53,76,48,78,49,64,62,63,91,59,32,33,54,47,30,39,39,40,26,27,37,87,92,38,43,63,71,39,82,43,80,37,67,46,75,58,54,60,61,78,63,50,49,49,34,58,48,94,58,72,82,65,87,72,46,38,78,50,79,73,42,71,44,91,66,80,78,95,70,61,68,69,76,48,54,29,40,68,46,75,61,31,94,4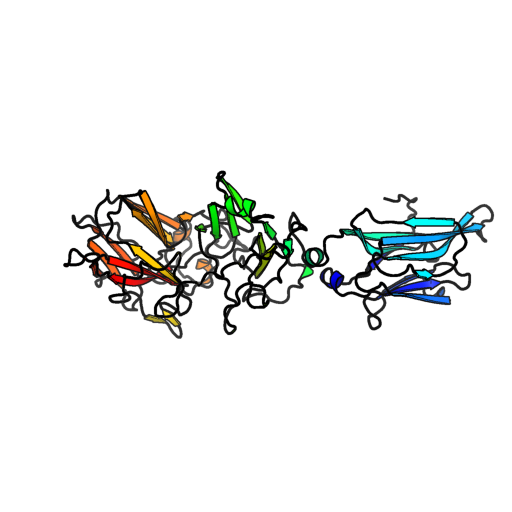9,72,76,44,48,74,37,53,68,43,50,29,36,17,89,70,55,42,13,42,35,40,33,30,72,88,71,50,72,54,71,44,75,57,75,45,35,39,27,80,56,82,85,80,72,61,58,66,90,91,53,80,68,56,54,100,46,71,92,45,103,58,62,26,55,56,82,22,26,39,32,37,30,59,49,61,78,88,44,76,69,48,42,56,30,32,44,28,40,26,25,46,62,86,51,96,50,82,50,82,79,82,80,80,52,56,49,99,87,66,27,43,34,50,90,52,69,75,64,89,65,52,38,85,47,78,67,60,48,25,53,38,74,56,93,93,44,51,39,70,45,87,82,22,36,33,32,72,42,79,36,63,53,36,27,32,31,41,38,38,31,30,43,58,87,62,98,54,65,51,25,38,39,36,20,44,32,44,31,30,50,88,79,70,47,72,51,68,47,55,48,85,45,79,51,80,76,92,61,75,54,34,88,93,73,39,60,56,60,62,55,77,82,77,50,94,73,63,74,70,64,62,78,74,46,66,60,66,47,76,50,72,46,78,47,84,41,42,40,49,34,33,36,41,37,26,46,52,98,82,34,41,33,8,20,41,28,45,28,32,71,90,63,55,67,48,74,72,46,57,49,74,80,78,94,50,68,51,77,45,67,36,60,57,96,51,89,53,34,48,23,30,43,36,39,31,39,29,79,76,79,70,95,52,75,62,87,55,47,18,53,44,26,36,31,35,28,41,29,73,60,130

pLDDT: mean 70.37, std 17.41, range [22.14, 96.25]

Foldseek 3Di:
DDDDDDDPAKDKDWAFLDPFLLCLQPWWKKKKFFAAPVQFTFKIWIARDPPGDIDMAGDPVRGDDMDIDTQPNNWFFFKKKWFKAWDQDPVHNVDIDITGRKMWTGTNDDDIDIDGDPDHDIDMDGDDPQKGFGIWMFIADDVGGTPDIDTDIDGNDPSQQSNAAEDPDTDDSQKDWQDKDWAPDDPDDDRRPFHKYKDFQASDPVSVVQWPAWWAAPLNQKIWTAGPVRDIDMDGDHFFIDRWDDQDAHDDDDDRDDSPPVDPPQPWDFGIKMFGWPDSQALQTHGTMMITITGDDDPHRDDDDDFDADPLRAGEIPHDPDPQKDFDDDKQLFADDPPATVVGSHWHKYKDFQQAFFQKKKWKFFDDDPDLAQRTQKIWTQGPPPRDIDMDHGPDGHQDPDQAGPPRHGSWPCVVPDPDDPVVSVPDGRIDMDMDGPRRFGWFKWKWDADPRSHTRWIKTATPVGDIDPIGGDPDDDDIDIDTQDDPDPQKIKMKMFIFHDPPDPGSDRSRHRSIITMIMGGHD

Mean predicted aligned error: 17.88 Å

Secondary structure (DSSP, 8-state):
---PPP-TTPEEEEEES-SSSGGGGT---EEEEEE-TTS-EEEEEEESSTTSPPEEEE-GGG--EEEEEEPPTT--EEEEEEEEEEEE-SS-TT-EEEEEEEEEEEESSS--EEEE-S-SEEEEE-PPTTEEEEEEEEEE-TTS-EEEEEEEEEE---HHHHTSEESSSPPPTTEEEPPPEE-S---S--TTS-EEEEEE--SSHHHHTTEEEEEEETTSSEEEEEETTS-EEEEE--SEEEE-----PPSSSS----TTTTSS-TT--EEEEEEEES-TTSS---EEEEEEEEES---PPPPPP---B-TTSPBBSS----TTEEE-S--BT-EEETTEEES-TT-EEEEEE-SS-EEEEEEEEEPP-SS----EEEEEEEETTT--EEEES-SEE---S-SB-GGG-BSSGGGGT--S-THHHHSS-SEEEEEEE-TTPPEEEEEEEE-TTS-EEEEEEEETT--B---EE---SS-EEEEE---SSTT--EEEEEEEEE-S---SS--EEEEEEEEEEE---

Radius of gyration: 33.2 Å; Cα contacts (8 Å, |Δi|>4): 1180; chains: 1; bounding box: 81×54×94 Å